Protein AF-A0A7X5BS04-F1 (afdb_monomer)

Mean predicted aligned error: 11.81 Å

Radius of gyration: 24.15 Å; Cα contacts (8 Å, |Δi|>4): 641; chains: 1; bounding box: 59×65×64 Å

Secondary structure (DSSP, 8-state):
-EEEEETTSS-TTSHHHHHHHGGGGGGHHHHHHHHHHHHHH-TT-SBHHHHHHHHH-HHHHHHHHTT--HHHHHHHHHHHHHHHHHHHH-TTTEEEEEETTSSSB--EE--STT-TT--EE--EEE-----S-EEEE-HHHHHHHHTT---TTT---HHHHHHH-TT-EEEE-HHHHHHHHHHHHSTTSS--HHHHHHHGGGG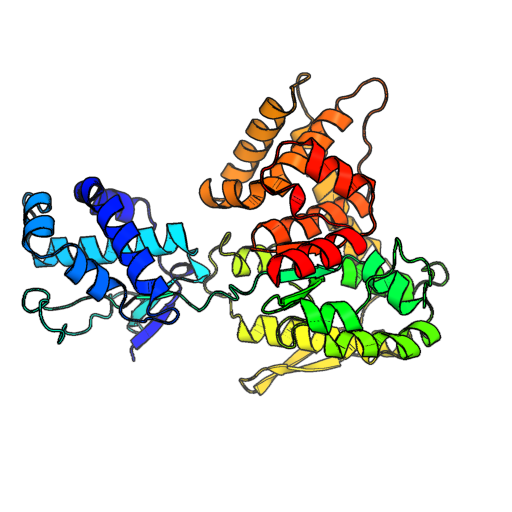GGTS-SS-SB---HHHHHHHTTSS--TT--HHHHHHHHHHHHHHHHT--STTGGGS-EEEE-TTS-EEEE-----S-TIIIIIHHHHHHHHHHHHHH-SS---HHHHHHHHHHHHTTTS-HHHHHHTHHHHHHHHHHHHHHT-TTS-----HHHHHHHHHGGGGGSSEEEE---HHHHHHHHHS--TTGGGEE-HHHHHHHHHHH--

Nearest PDB structures (foldseek):
  7wig-assembly1_R  TM=1.690E-01  e=6.293E-01  Homo sapiens
  7wic-assembly1_R  TM=1.656E-01  e=3.192E+00  Homo sapiens

Solvent-accessible surface area (backbone atoms only — not comparable to full-atom values): 22020 Å² total; per-residue (Å²): 110,74,45,77,40,40,38,33,67,40,71,56,75,32,72,68,44,50,61,72,33,51,75,50,58,88,45,49,68,61,43,53,53,30,50,54,56,45,47,74,76,38,64,71,40,54,52,51,46,58,50,30,53,53,68,62,30,70,67,58,51,57,73,54,37,74,91,53,52,73,69,56,42,51,53,38,49,43,44,44,49,52,33,52,45,27,75,75,59,13,26,40,32,25,28,34,38,24,34,78,81,76,79,49,81,35,59,47,74,51,84,54,90,88,32,84,89,39,69,60,44,53,41,31,30,46,56,67,66,85,70,48,33,34,39,33,34,33,41,61,34,56,49,31,51,29,71,62,56,83,53,69,76,52,33,61,62,56,70,57,44,52,72,49,42,74,72,42,39,26,22,33,34,44,60,24,52,56,52,49,51,46,17,48,63,35,95,84,37,82,44,48,43,69,38,39,62,72,34,50,72,66,46,71,77,46,40,27,83,56,38,37,36,34,67,49,73,71,59,32,30,32,75,50,20,59,36,57,43,71,82,70,48,67,69,60,52,30,45,48,29,34,46,54,47,55,60,54,70,68,34,69,44,68,68,56,52,47,40,71,44,76,49,68,43,97,89,65,54,76,49,74,47,65,54,54,77,80,91,44,64,55,78,77,44,41,67,57,24,53,52,40,43,51,50,42,50,58,65,33,67,67,78,96,58,57,60,69,57,29,31,53,49,49,47,56,59,49,44,75,83,40,58,60,74,43,50,60,45,36,42,46,42,41,29,45,51,17,47,51,17,46,39,39,64,30,89,93,59,54,56,76,80,50,63,64,59,39,45,58,52,54,57,38,59,48,52,48,41,73,33,34,40,35,35,66,56,64,64,60,36,47,45,36,53,71,53,73,34,93,54,13,76,37,44,26,37,39,59,53,47,54,52,51,36,51,64,77,75,107

Organism: NCBI:txid83462

Foldseek 3Di:
DKDWFFLLVPPLVDPVLCVLLVLVVVCLVLLLVQLVVCCVPPVFDFASLVSSCQSCADVNLVVSCVPHDLVSSSASSLSVNLNSCCLVQARLFKIKIGDPVSPDQDWDADPDPRCPVPRTHITITGHRQLQQAEEEEALQQLVCQLQVPPPPQRYFDLVLCLVLSVSYAYAYEPLSLLLNLLLDADPNSVGHLVSLLVGVVSCVSHHDLQANYDDFDPLLCSSLNQRRDSPDDSQVVSQVNNQSSVQRSPDSHLVSLQDWGWDAGPVGDIDIDDNDDPVDCCVVQVVLQVVLQVLLVVLLPDDQDDLVVSLVSLLVVVCVPTPSSSSVLLQLLSLLSSVLSNQCNDPVHHDDGDSVVSSLSRVSSSSSRSYAYEDSDPVSLVSSVPSPRPCSLSDDYSVSVSVVSVVVVD

pLDDT: mean 82.46, std 11.15, range [45.72, 96.69]

Sequence (410 aa):
MAKWVSQAETSSASRTAQQRTQYLASLVTDIDAAIARYFSTSPAGEDVTLEVLRSIGRERIAAVAGTRTPAETNSDVGLLVAIRLVDLYGASRVMTFRENDGKKVSTRDASRAGLDWVSRYTPHQVLPTDSAGRIVLDTNIVRYIIQGSTNPETILDLVELARIRGNYKVSIADAAWAELLEALVRPTGGMTFAEWARNVGQFDAVLDPELPVLPGGRELAMLSGLVASSEFNFSEMASFYRAVWSYISGATSANDLRKRYTYKTEDGREFAIGPLDFSSPRNVFGERATKWETYISKSASGTSLDLDQHVAAVRSGLAVDMPMQAVDRLGLFVHVVAHYAVEANNPARPYEADINDAVDLDILYAATLPAVVCTTDKRLRRIARSTGSADGWRVMSPSELLKWLRNQNS

Structure (mmCIF, N/CA/C/O backbone):
data_AF-A0A7X5BS04-F1
#
_entry.id   AF-A0A7X5BS04-F1
#
loop_
_atom_site.group_PDB
_atom_site.id
_atom_site.type_symbol
_atom_site.label_atom_id
_atom_site.label_alt_id
_atom_site.label_comp_id
_atom_site.label_asym_id
_atom_site.label_entity_id
_atom_site.label_seq_id
_atom_site.pdbx_PDB_ins_code
_atom_site.Cartn_x
_atom_site.Cartn_y
_atom_site.Cartn_z
_atom_site.occupancy
_atom_site.B_iso_or_equiv
_atom_site.auth_seq_id
_atom_site.auth_comp_id
_atom_site.auth_asym_id
_atom_site.auth_atom_id
_atom_site.pdbx_PDB_model_num
ATOM 1 N N . MET A 1 1 ? 26.781 -22.698 2.183 1.00 68.25 1 MET A N 1
ATOM 2 C CA . MET A 1 1 ? 25.391 -23.024 1.801 1.00 68.25 1 MET A CA 1
ATOM 3 C C . MET A 1 1 ? 24.908 -21.917 0.873 1.00 68.25 1 MET A C 1
ATOM 5 O O . MET A 1 1 ? 25.388 -20.801 1.019 1.00 68.25 1 MET A O 1
ATOM 9 N N . ALA A 1 2 ? 24.089 -22.217 -0.131 1.00 78.19 2 ALA A N 1
ATOM 10 C CA . ALA A 1 2 ? 23.520 -21.184 -0.997 1.00 78.19 2 ALA A CA 1
ATOM 11 C C . ALA A 1 2 ? 22.185 -20.699 -0.412 1.00 78.19 2 ALA A C 1
ATOM 13 O O . ALA A 1 2 ? 21.488 -21.477 0.238 1.00 78.19 2 ALA A O 1
ATOM 14 N N . LYS A 1 3 ? 21.854 -19.424 -0.616 1.00 82.06 3 LYS A N 1
ATOM 15 C CA . LYS A 1 3 ? 20.623 -18.791 -0.135 1.00 82.06 3 LYS A CA 1
ATOM 16 C C . LYS A 1 3 ? 20.040 -17.858 -1.190 1.00 82.06 3 LYS A C 1
ATOM 18 O O . LYS A 1 3 ? 20.754 -17.356 -2.058 1.00 82.06 3 LYS A O 1
ATOM 23 N N . TRP A 1 4 ? 18.744 -17.606 -1.093 1.00 82.44 4 TRP A N 1
ATOM 24 C CA . TRP A 1 4 ? 18.096 -16.534 -1.837 1.00 82.44 4 TRP A CA 1
ATOM 25 C C . TRP A 1 4 ? 18.437 -15.189 -1.193 1.00 82.44 4 TRP A C 1
ATOM 27 O O . TRP A 1 4 ? 18.342 -15.044 0.023 1.00 82.44 4 TRP A O 1
ATOM 37 N N . VAL A 1 5 ? 18.860 -14.225 -2.006 1.00 78.81 5 VAL A N 1
ATOM 38 C CA . VAL A 1 5 ? 19.237 -12.874 -1.571 1.00 78.81 5 VAL A CA 1
ATOM 39 C C . VAL A 1 5 ? 18.463 -11.865 -2.399 1.00 78.81 5 VAL A C 1
ATOM 41 O O . VAL A 1 5 ? 18.395 -12.009 -3.621 1.00 78.81 5 VAL A O 1
ATOM 44 N N . SER A 1 6 ? 17.887 -10.856 -1.752 1.00 76.94 6 SER A N 1
ATOM 45 C CA . SER A 1 6 ? 17.143 -9.812 -2.453 1.00 76.94 6 SER A CA 1
ATOM 46 C C . SER A 1 6 ? 18.055 -9.013 -3.388 1.00 76.94 6 SER A C 1
ATOM 48 O O . SER A 1 6 ? 19.210 -8.718 -3.079 1.00 76.94 6 SER A O 1
ATOM 50 N N . GLN A 1 7 ? 17.537 -8.618 -4.547 1.00 77.00 7 GLN A N 1
ATOM 51 C CA . GLN A 1 7 ? 18.211 -7.685 -5.444 1.00 77.00 7 GLN A CA 1
ATOM 52 C C . GLN A 1 7 ? 18.348 -6.291 -4.826 1.00 77.00 7 GLN A C 1
ATOM 54 O O . GLN A 1 7 ? 19.188 -5.508 -5.255 1.00 77.00 7 GLN A O 1
ATOM 59 N N . ALA A 1 8 ? 17.612 -6.003 -3.754 1.00 64.12 8 ALA A N 1
ATOM 60 C CA . ALA A 1 8 ? 17.864 -4.845 -2.918 1.00 64.12 8 ALA A CA 1
ATOM 61 C C . ALA A 1 8 ? 19.245 -4.864 -2.236 1.00 64.12 8 ALA A C 1
ATOM 63 O O . ALA A 1 8 ? 19.846 -3.812 -2.035 1.00 64.12 8 ALA A O 1
ATOM 64 N N . GLU A 1 9 ? 19.760 -6.047 -1.896 1.00 64.62 9 GLU A N 1
ATOM 65 C CA . GLU A 1 9 ? 21.051 -6.212 -1.204 1.00 64.62 9 GLU A CA 1
ATOM 66 C C . GLU A 1 9 ? 22.212 -6.331 -2.191 1.00 64.62 9 GLU A C 1
ATOM 68 O O . GLU A 1 9 ? 23.381 -6.371 -1.803 1.00 64.62 9 GLU A O 1
ATOM 73 N N . THR A 1 10 ? 21.902 -6.455 -3.485 1.00 66.38 10 THR A N 1
ATOM 74 C CA . THR A 1 10 ? 22.887 -6.807 -4.499 1.00 66.38 10 THR A CA 1
ATOM 75 C C . THR A 1 10 ? 22.704 -5.948 -5.736 1.00 66.38 10 THR A C 1
ATOM 77 O O . THR A 1 10 ? 21.684 -6.019 -6.405 1.00 66.38 10 THR A O 1
ATOM 80 N N . SER A 1 11 ? 23.706 -5.144 -6.081 1.00 58.69 11 SER A N 1
ATOM 81 C CA . SER A 1 11 ? 23.590 -4.096 -7.102 1.00 58.69 11 SER A CA 1
ATOM 82 C C . SER A 1 11 ? 23.648 -4.598 -8.557 1.00 58.69 11 SER A C 1
ATOM 84 O O . SER A 1 11 ? 24.396 -4.076 -9.390 1.00 58.69 11 SER A O 1
ATOM 86 N N . SER A 1 12 ? 22.821 -5.582 -8.919 1.00 61.53 12 SER A N 1
ATOM 87 C CA . SER A 1 12 ? 22.658 -5.997 -10.323 1.00 61.53 12 SER A CA 1
ATOM 88 C C . SER A 1 12 ? 22.088 -4.877 -11.196 1.00 61.53 12 SER A C 1
ATOM 90 O O . SER A 1 12 ? 22.277 -4.906 -12.402 1.00 61.53 12 SER A O 1
ATOM 92 N N . ALA A 1 13 ? 21.464 -3.859 -10.592 1.00 56.22 13 ALA A N 1
ATOM 93 C CA . ALA A 1 13 ? 21.019 -2.625 -11.242 1.00 56.22 13 ALA A CA 1
ATOM 94 C C . ALA A 1 13 ? 22.039 -1.464 -11.153 1.00 56.22 13 ALA A C 1
ATOM 96 O O . ALA A 1 13 ? 21.700 -0.311 -11.413 1.00 56.22 13 ALA A O 1
ATOM 97 N N . SER A 1 14 ? 23.294 -1.728 -10.767 1.00 68.00 14 SER A N 1
ATOM 98 C CA . SER A 1 14 ? 24.336 -0.691 -10.753 1.00 68.00 14 SER A CA 1
ATOM 99 C C . SER A 1 14 ? 24.595 -0.125 -12.152 1.00 68.00 14 SER A C 1
ATOM 101 O O . SER A 1 14 ? 24.453 -0.819 -13.161 1.00 68.00 14 SER A O 1
ATOM 103 N N . ARG A 1 15 ? 25.082 1.121 -12.220 1.00 69.38 15 ARG A N 1
ATOM 104 C CA . ARG A 1 15 ? 25.526 1.744 -13.480 1.00 69.38 15 ARG A CA 1
ATOM 105 C C . ARG A 1 15 ? 26.519 0.850 -14.242 1.00 69.38 15 ARG A C 1
ATOM 107 O O . ARG A 1 15 ? 26.436 0.748 -15.460 1.00 69.38 15 ARG A O 1
ATOM 114 N N . THR A 1 16 ? 27.401 0.146 -13.530 1.00 77.12 16 THR A N 1
ATOM 115 C CA . THR A 1 16 ? 28.347 -0.819 -14.113 1.00 77.12 16 THR A CA 1
ATOM 116 C C . THR A 1 16 ? 27.638 -2.006 -14.769 1.00 77.12 16 THR A C 1
ATOM 118 O O . THR A 1 16 ? 28.015 -2.423 -15.861 1.00 77.12 16 THR A O 1
ATOM 121 N N . ALA A 1 17 ? 26.595 -2.548 -14.137 1.00 77.88 17 ALA A N 1
ATOM 122 C CA . ALA A 1 17 ? 25.808 -3.642 -14.699 1.00 77.88 17 ALA A CA 1
ATOM 123 C C . ALA A 1 17 ? 24.983 -3.204 -15.923 1.00 77.88 17 ALA A C 1
ATOM 125 O O . ALA A 1 17 ? 24.931 -3.925 -16.922 1.00 77.88 17 ALA A O 1
ATOM 126 N N . GLN A 1 18 ? 24.415 -1.996 -15.889 1.00 79.31 18 GLN A N 1
ATOM 127 C CA . GLN A 1 18 ? 23.720 -1.398 -17.034 1.00 79.31 18 GLN A CA 1
ATOM 128 C C . GLN A 1 18 ? 24.670 -1.178 -18.220 1.00 79.31 18 GLN A C 1
ATOM 130 O O . GLN A 1 18 ? 24.362 -1.568 -19.342 1.00 79.31 18 GLN A O 1
ATOM 135 N N . GLN A 1 19 ? 25.868 -0.637 -17.977 1.00 86.00 19 GLN A N 1
ATOM 136 C CA . GLN A 1 19 ? 26.896 -0.482 -19.014 1.00 86.00 19 GLN A CA 1
ATOM 137 C C . GLN A 1 19 ? 27.330 -1.832 -19.592 1.00 86.00 19 GLN A C 1
ATOM 139 O O . GLN A 1 19 ? 27.452 -1.984 -20.807 1.00 86.00 19 GLN A O 1
ATOM 144 N N . ARG A 1 20 ? 27.518 -2.839 -18.731 1.00 88.44 20 ARG A N 1
ATOM 145 C CA . ARG A 1 20 ? 27.916 -4.186 -19.149 1.00 88.44 20 ARG A CA 1
ATOM 146 C C . ARG A 1 20 ? 26.881 -4.837 -20.068 1.00 88.44 20 ARG A C 1
ATOM 148 O O . ARG A 1 20 ? 27.274 -5.516 -21.010 1.00 88.44 20 ARG A O 1
ATOM 155 N N . THR A 1 21 ? 25.592 -4.602 -19.825 1.00 92.44 21 THR A N 1
ATOM 156 C CA . THR A 1 21 ? 24.474 -5.205 -20.574 1.00 92.44 21 THR A CA 1
ATOM 157 C C . THR A 1 21 ? 23.956 -4.342 -21.727 1.00 92.44 21 THR A C 1
ATOM 159 O O . THR A 1 21 ? 23.116 -4.802 -22.493 1.00 92.44 21 THR A O 1
ATOM 162 N N . GLN A 1 22 ? 24.482 -3.130 -21.926 1.00 92.88 22 GLN A N 1
ATOM 163 C CA . GLN A 1 22 ? 23.970 -2.171 -22.913 1.00 92.88 22 GLN A CA 1
ATOM 164 C C . GLN A 1 22 ? 23.923 -2.717 -24.351 1.00 92.88 22 GLN A C 1
ATOM 166 O O . GLN A 1 22 ? 23.007 -2.410 -25.109 1.00 92.88 22 GLN A O 1
ATOM 171 N N . TYR A 1 23 ? 24.880 -3.565 -24.730 1.00 95.06 23 TYR A N 1
ATOM 172 C CA . TYR A 1 23 ? 24.917 -4.186 -26.059 1.00 95.06 23 TYR A CA 1
ATOM 173 C C . TYR A 1 23 ? 23.760 -5.175 -26.311 1.00 95.06 23 TYR A C 1
ATOM 175 O O . TYR A 1 23 ? 23.448 -5.476 -27.460 1.00 95.06 23 TYR A O 1
ATOM 183 N N . LEU A 1 24 ? 23.099 -5.648 -25.250 1.00 95.50 24 LEU A N 1
ATOM 184 C CA . LEU A 1 24 ? 21.929 -6.525 -25.307 1.00 95.50 24 LEU A CA 1
ATOM 185 C C . LEU A 1 24 ? 20.608 -5.743 -25.393 1.00 95.50 24 LEU A C 1
ATOM 187 O O . LEU A 1 24 ? 19.547 -6.356 -25.333 1.00 95.50 24 LEU A O 1
ATOM 191 N N . ALA A 1 25 ? 20.633 -4.412 -25.545 1.00 93.00 25 ALA A N 1
ATOM 192 C CA . ALA A 1 25 ? 19.424 -3.579 -25.553 1.00 93.00 25 ALA A CA 1
ATOM 193 C C . ALA A 1 25 ? 18.359 -4.040 -26.567 1.00 93.00 25 ALA A C 1
ATOM 195 O O . ALA A 1 25 ? 17.165 -3.946 -26.297 1.00 93.00 25 ALA A O 1
ATOM 196 N N . SER A 1 26 ? 18.778 -4.599 -27.706 1.00 95.88 26 SER A N 1
ATOM 197 C CA . SER A 1 26 ? 17.863 -5.135 -28.726 1.00 95.88 26 SER A CA 1
ATOM 198 C C . SER A 1 26 ? 17.102 -6.400 -28.302 1.00 95.88 26 SER A C 1
ATOM 200 O O . SER A 1 26 ? 16.169 -6.794 -28.998 1.00 95.88 26 SER A O 1
ATOM 202 N N . LEU A 1 27 ? 17.479 -7.029 -27.181 1.00 95.75 27 LEU A N 1
ATOM 203 C CA . LEU A 1 27 ? 16.775 -8.169 -26.591 1.00 95.75 27 LEU A CA 1
ATOM 204 C C . LEU A 1 27 ? 15.744 -7.758 -25.535 1.00 95.75 27 LEU A C 1
ATOM 206 O O . LEU A 1 27 ? 14.995 -8.614 -25.081 1.00 95.75 27 LEU A O 1
ATOM 210 N N . VAL A 1 28 ? 15.692 -6.489 -25.111 1.00 92.81 28 VAL A N 1
ATOM 211 C CA . VAL A 1 28 ? 14.855 -6.064 -23.971 1.00 92.81 28 VAL A CA 1
ATOM 212 C C . VAL A 1 28 ? 13.383 -6.412 -24.185 1.00 92.81 28 VAL A C 1
ATOM 214 O O . VAL A 1 28 ? 12.769 -7.007 -23.306 1.00 92.81 28 VAL A O 1
ATOM 217 N N . THR A 1 29 ? 12.832 -6.122 -25.364 1.00 90.75 29 THR A N 1
ATOM 218 C CA . THR A 1 29 ? 11.434 -6.447 -25.683 1.00 90.75 29 THR A CA 1
ATOM 219 C C . THR A 1 29 ? 11.171 -7.955 -25.660 1.00 90.75 29 THR A C 1
ATOM 221 O O . THR A 1 29 ? 10.144 -8.386 -25.137 1.00 90.75 29 THR A O 1
ATOM 224 N N . ASP A 1 30 ? 12.107 -8.760 -26.170 1.00 94.25 30 ASP A N 1
ATOM 225 C CA . ASP A 1 30 ? 11.997 -10.223 -26.178 1.00 94.25 30 ASP A CA 1
ATOM 226 C C . ASP A 1 30 ? 12.060 -10.788 -24.745 1.00 94.25 30 ASP A C 1
ATOM 228 O O . ASP A 1 30 ? 11.283 -11.674 -24.380 1.00 94.25 30 ASP A O 1
ATOM 232 N N . ILE A 1 31 ? 12.951 -10.235 -23.911 1.00 95.00 31 ILE A N 1
ATOM 233 C CA . ILE A 1 31 ? 13.101 -10.579 -22.491 1.00 95.00 31 ILE A CA 1
ATOM 234 C C . ILE A 1 31 ? 11.822 -10.245 -21.723 1.00 95.00 31 ILE A C 1
ATOM 236 O O . ILE A 1 31 ? 11.288 -11.115 -21.036 1.00 95.00 31 ILE A O 1
ATOM 240 N N . ASP A 1 32 ? 11.310 -9.022 -21.852 1.00 89.81 32 ASP A N 1
ATOM 241 C CA . ASP A 1 32 ? 10.110 -8.578 -21.140 1.00 89.81 32 ASP A CA 1
ATOM 242 C C . ASP A 1 32 ? 8.892 -9.433 -21.530 1.00 89.81 32 ASP A C 1
ATOM 244 O O . ASP A 1 32 ? 8.122 -9.862 -20.667 1.00 89.81 32 ASP A O 1
ATOM 248 N N . ALA A 1 33 ? 8.752 -9.770 -22.819 1.00 88.69 33 ALA A N 1
ATOM 249 C CA . ALA A 1 33 ? 7.692 -10.651 -23.302 1.00 88.69 33 ALA A CA 1
ATOM 250 C C . ALA A 1 33 ? 7.816 -12.086 -22.755 1.00 88.69 33 ALA A C 1
ATOM 252 O O . ALA A 1 33 ? 6.805 -12.720 -22.436 1.00 88.69 33 ALA A O 1
ATOM 253 N N . ALA A 1 34 ? 9.038 -12.614 -22.636 1.00 93.19 34 ALA A N 1
ATOM 254 C CA . ALA A 1 34 ? 9.285 -13.929 -22.049 1.00 93.19 34 ALA A CA 1
ATOM 255 C C . ALA A 1 34 ? 8.991 -13.947 -20.539 1.00 93.19 34 ALA A C 1
ATOM 257 O O . ALA A 1 34 ? 8.327 -14.867 -20.061 1.00 93.19 34 ALA A O 1
ATOM 258 N N . ILE A 1 35 ? 9.403 -12.907 -19.806 1.00 91.62 35 ILE A N 1
ATOM 259 C CA . ILE A 1 35 ? 9.092 -12.725 -18.381 1.00 91.62 35 ILE A CA 1
ATOM 260 C C . ILE A 1 35 ? 7.574 -12.684 -18.168 1.00 91.62 35 ILE A C 1
ATOM 262 O O . ILE A 1 35 ? 7.047 -13.440 -17.349 1.00 91.62 35 ILE A O 1
ATOM 266 N N . ALA A 1 36 ? 6.856 -11.859 -18.936 1.00 84.56 36 ALA A N 1
ATOM 267 C CA . ALA A 1 36 ? 5.405 -11.728 -18.822 1.00 84.56 36 ALA A CA 1
ATOM 268 C C . ALA A 1 36 ? 4.680 -13.066 -19.061 1.00 84.56 36 ALA A C 1
ATOM 270 O O . ALA A 1 36 ? 3.778 -13.436 -18.309 1.00 84.56 36 ALA A O 1
ATOM 271 N N . ARG A 1 37 ? 5.108 -13.826 -20.077 1.00 86.81 37 ARG A N 1
ATOM 272 C CA . ARG A 1 37 ? 4.554 -15.152 -20.399 1.00 86.81 37 ARG 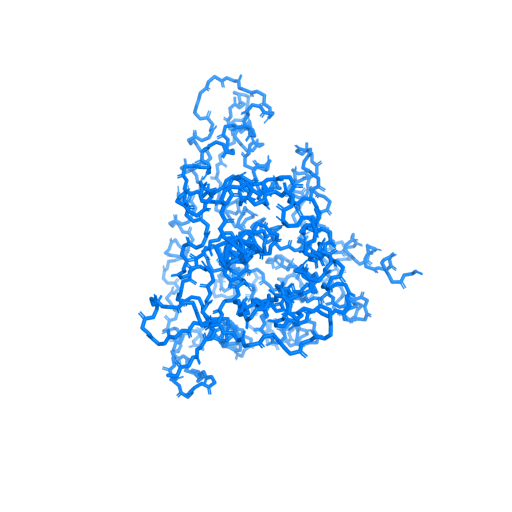A CA 1
ATOM 273 C C . ARG A 1 37 ? 4.871 -16.204 -19.336 1.00 86.81 37 ARG A C 1
ATOM 275 O O . ARG A 1 37 ? 4.048 -17.073 -19.058 1.00 86.81 37 ARG A O 1
ATOM 282 N N . TYR A 1 38 ? 6.062 -16.146 -18.748 1.00 87.88 38 TYR A N 1
ATOM 283 C CA . TYR A 1 38 ? 6.436 -17.051 -17.669 1.00 87.88 38 TYR A CA 1
ATOM 284 C C . TYR A 1 38 ? 5.539 -16.837 -16.451 1.00 87.88 38 TYR A C 1
ATOM 286 O O . TYR A 1 38 ? 4.908 -17.776 -15.970 1.00 87.88 38 TYR A O 1
ATOM 294 N N . PHE A 1 39 ? 5.397 -15.593 -15.992 1.00 82.25 39 PHE A N 1
ATOM 295 C CA . PHE A 1 39 ? 4.608 -15.307 -14.795 1.00 82.25 39 PHE A CA 1
ATOM 296 C C . PHE A 1 39 ? 3.094 -15.426 -15.002 1.00 82.25 39 PHE A C 1
ATOM 298 O O . PHE A 1 39 ? 2.383 -15.644 -14.025 1.00 82.25 39 PHE A O 1
ATOM 305 N N . SER A 1 40 ? 2.591 -15.384 -16.242 1.00 76.38 40 SER A N 1
ATOM 306 C CA . SER A 1 40 ? 1.183 -15.708 -16.517 1.00 76.38 40 SER A CA 1
ATOM 307 C C . SER A 1 40 ? 0.853 -17.196 -16.350 1.00 76.38 40 SER A C 1
ATOM 309 O O . SER A 1 40 ? -0.313 -17.547 -16.188 1.00 76.38 40 SER A O 1
ATOM 311 N N . THR A 1 41 ? 1.862 -18.074 -16.363 1.00 76.06 41 THR A N 1
ATOM 312 C CA . THR A 1 41 ? 1.696 -19.536 -16.261 1.00 76.06 41 THR A CA 1
ATOM 313 C C . THR A 1 41 ? 2.364 -20.145 -15.027 1.00 76.06 41 THR A C 1
ATOM 315 O O . THR A 1 41 ? 2.076 -21.283 -14.664 1.00 76.06 41 THR A O 1
ATOM 318 N N . SER A 1 42 ? 3.266 -19.418 -14.366 1.00 70.38 42 SER A N 1
ATOM 319 C CA . SER A 1 42 ? 4.034 -19.871 -13.200 1.00 70.38 42 SER A CA 1
ATOM 320 C C . SER A 1 42 ? 4.317 -18.698 -12.244 1.00 70.38 42 SER A C 1
ATOM 322 O O . SER A 1 42 ? 5.434 -18.183 -12.203 1.00 70.38 42 SER A O 1
ATOM 324 N N . PRO A 1 43 ? 3.319 -18.259 -11.453 1.00 57.88 43 PRO A N 1
ATOM 325 C CA . PRO A 1 43 ? 3.386 -17.019 -10.669 1.00 57.88 43 PRO A CA 1
ATOM 326 C C . PRO A 1 43 ? 4.405 -17.025 -9.513 1.00 57.88 43 PRO A C 1
ATOM 328 O O . PRO A 1 43 ? 4.768 -15.959 -9.028 1.00 57.88 43 PRO A O 1
ATOM 331 N N . ALA A 1 44 ? 4.891 -18.196 -9.087 1.00 58.28 44 ALA A N 1
ATOM 332 C CA . ALA A 1 44 ? 5.890 -18.357 -8.019 1.00 58.28 44 ALA A CA 1
ATOM 333 C C . ALA A 1 44 ? 7.275 -18.805 -8.540 1.00 58.28 44 ALA A C 1
ATOM 335 O O . ALA A 1 44 ? 8.078 -19.357 -7.795 1.00 58.28 44 ALA A O 1
ATOM 336 N N . GLY A 1 45 ? 7.524 -18.678 -9.845 1.00 62.19 45 GLY A N 1
ATOM 337 C CA . GLY A 1 45 ? 8.579 -19.429 -10.517 1.00 62.19 45 GLY A CA 1
ATOM 338 C C . GLY A 1 45 ? 10.025 -19.016 -10.192 1.00 62.19 45 GLY A C 1
ATOM 339 O O . GLY A 1 45 ? 10.398 -17.854 -10.349 1.00 62.19 45 GLY A O 1
ATOM 340 N N . GLU A 1 46 ? 10.855 -20.002 -9.822 1.00 70.31 46 GLU A N 1
ATOM 341 C CA . GLU A 1 46 ? 12.295 -19.866 -9.506 1.00 70.31 46 GLU A CA 1
ATOM 342 C C . GLU A 1 46 ? 13.231 -19.873 -10.735 1.00 70.31 46 GLU A C 1
ATOM 344 O O . GLU A 1 46 ? 14.439 -19.646 -10.621 1.00 70.31 46 GLU A O 1
ATOM 349 N N . ASP A 1 47 ? 12.682 -20.146 -11.923 1.00 80.62 47 ASP A N 1
ATOM 350 C CA . ASP A 1 47 ? 13.443 -20.468 -13.137 1.00 80.62 47 ASP A CA 1
ATOM 351 C C . ASP A 1 47 ? 13.162 -19.507 -14.303 1.00 80.62 47 ASP A C 1
ATOM 353 O O . ASP A 1 47 ? 13.363 -19.857 -15.471 1.00 80.62 47 ASP A O 1
ATOM 357 N N . VAL A 1 48 ? 12.722 -18.278 -14.015 1.00 86.94 48 VAL A N 1
ATOM 358 C CA . VAL A 1 48 ? 12.403 -17.280 -15.055 1.00 86.94 48 VAL A CA 1
ATOM 359 C C . VAL A 1 48 ? 13.576 -17.036 -16.009 1.00 86.94 48 VAL A C 1
ATOM 361 O O . VAL A 1 48 ? 13.382 -16.885 -17.211 1.00 86.94 48 VAL A O 1
ATOM 364 N N . THR A 1 49 ? 14.817 -17.079 -15.520 1.00 89.00 49 THR A N 1
ATOM 365 C CA . THR A 1 49 ? 16.011 -16.905 -16.360 1.00 89.00 49 THR A CA 1
ATOM 366 C C . THR A 1 49 ? 16.175 -18.018 -17.390 1.00 89.00 49 THR A C 1
ATOM 368 O O . THR A 1 49 ? 16.533 -17.728 -18.530 1.00 89.00 49 THR A O 1
ATOM 371 N N . LEU A 1 50 ? 15.883 -19.274 -17.034 1.00 88.88 50 LEU A N 1
ATOM 372 C CA . LEU A 1 50 ? 15.900 -20.371 -18.007 1.00 88.88 50 LEU A CA 1
ATOM 373 C C . LEU A 1 50 ? 14.797 -20.195 -19.046 1.00 88.88 50 LEU A C 1
ATOM 375 O O . LEU A 1 50 ? 15.031 -20.449 -20.225 1.00 88.88 50 LEU A O 1
ATOM 379 N N . GLU A 1 51 ? 13.613 -19.747 -18.627 1.00 89.81 51 GLU A N 1
ATOM 380 C CA . GLU A 1 51 ? 12.512 -19.513 -19.558 1.00 89.81 51 GLU A CA 1
ATOM 381 C C . GLU A 1 51 ? 12.835 -18.404 -20.561 1.00 89.81 51 GLU A C 1
ATOM 383 O O . GLU A 1 51 ? 12.567 -18.552 -21.754 1.00 89.81 51 GLU A O 1
ATOM 388 N N . VAL A 1 52 ? 13.466 -17.325 -20.096 1.00 91.50 52 VAL A N 1
ATOM 389 C CA . VAL A 1 52 ? 13.936 -16.240 -20.962 1.00 91.50 52 VAL A CA 1
ATOM 390 C C . VAL A 1 52 ? 14.979 -16.754 -21.954 1.00 91.50 52 VAL A C 1
ATOM 392 O O . VAL A 1 52 ? 14.831 -16.540 -23.156 1.00 91.50 52 VAL A O 1
ATOM 395 N N . LEU A 1 53 ? 15.999 -17.482 -21.483 1.00 90.81 53 LEU A N 1
ATOM 396 C CA . LEU A 1 53 ? 17.030 -18.059 -22.355 1.00 90.81 53 LEU A CA 1
ATOM 397 C C . LEU A 1 53 ? 16.422 -18.991 -23.413 1.00 90.81 53 LEU A C 1
ATOM 399 O O . LEU A 1 53 ? 16.817 -18.941 -24.578 1.00 90.81 53 LEU A O 1
ATOM 403 N N . ARG A 1 54 ? 15.426 -19.798 -23.029 1.00 90.81 54 ARG A N 1
ATOM 404 C CA . ARG A 1 54 ? 14.716 -20.707 -23.938 1.00 90.81 54 ARG A CA 1
ATOM 405 C C . ARG A 1 54 ? 13.895 -19.949 -24.973 1.00 90.81 54 ARG A C 1
ATOM 407 O O . ARG A 1 54 ? 13.926 -20.309 -26.144 1.00 90.81 54 ARG A O 1
ATOM 414 N N . SER A 1 55 ? 13.170 -18.923 -24.535 1.00 91.62 55 SER A N 1
ATOM 415 C CA . SER A 1 55 ? 12.259 -18.144 -25.378 1.00 91.62 55 SER A CA 1
ATOM 416 C C . SER A 1 55 ? 12.998 -17.314 -26.424 1.00 91.62 55 SER A C 1
ATOM 418 O O . SER A 1 55 ? 12.539 -17.217 -27.556 1.00 91.62 55 SER A O 1
ATOM 420 N N . ILE A 1 56 ? 14.140 -16.729 -26.055 1.00 93.19 56 ILE A N 1
ATOM 421 C CA . ILE A 1 56 ? 14.970 -15.951 -26.984 1.00 93.19 56 ILE A CA 1
ATOM 422 C C . ILE A 1 56 ? 15.737 -16.891 -27.917 1.00 93.19 56 ILE A C 1
ATOM 424 O O . ILE A 1 56 ? 15.825 -16.648 -29.119 1.00 93.19 56 ILE A O 1
ATOM 428 N N . GLY A 1 57 ? 16.276 -17.979 -27.363 1.00 91.81 57 GLY A N 1
ATOM 429 C CA . GLY A 1 57 ? 16.999 -18.994 -28.112 1.00 91.81 57 GLY A CA 1
ATOM 430 C C . GLY A 1 57 ? 18.448 -18.620 -28.442 1.00 91.81 57 GLY A C 1
ATOM 431 O O . GLY A 1 57 ? 18.864 -17.457 -28.452 1.00 91.81 57 GLY A O 1
ATOM 432 N N . ARG A 1 58 ? 19.235 -19.660 -28.736 1.00 91.56 58 ARG A N 1
ATOM 433 C CA . ARG A 1 58 ? 20.685 -19.577 -28.960 1.00 91.56 58 ARG A CA 1
ATOM 434 C C . ARG A 1 58 ? 21.064 -18.646 -30.109 1.00 91.56 58 ARG A C 1
ATOM 436 O O . ARG A 1 58 ? 22.000 -17.865 -29.976 1.00 91.56 58 ARG A O 1
ATOM 443 N N . GLU A 1 59 ? 20.363 -18.742 -31.237 1.00 92.44 59 GLU A N 1
ATOM 444 C CA . GLU A 1 59 ? 20.702 -18.002 -32.459 1.00 92.44 59 GLU A CA 1
ATOM 445 C C . GLU A 1 59 ? 20.543 -16.493 -32.270 1.00 92.44 59 GLU A C 1
ATOM 447 O O . GLU A 1 59 ? 21.431 -15.720 -32.629 1.00 92.44 59 GLU A O 1
ATOM 452 N N . ARG A 1 60 ? 19.446 -16.071 -31.633 1.00 93.94 60 ARG A N 1
ATOM 453 C CA . ARG A 1 60 ? 19.170 -14.660 -31.361 1.00 93.94 60 ARG A CA 1
ATOM 454 C C . ARG A 1 60 ? 20.182 -14.062 -30.386 1.00 93.94 60 ARG A C 1
ATOM 456 O O . ARG A 1 60 ? 20.641 -12.945 -30.606 1.00 93.94 60 ARG A O 1
ATOM 463 N N . ILE A 1 61 ? 20.571 -14.814 -29.355 1.00 91.88 61 ILE A N 1
ATOM 464 C CA . ILE A 1 61 ? 21.610 -14.397 -28.402 1.00 91.88 61 ILE A CA 1
ATOM 465 C C . ILE A 1 61 ? 22.980 -14.314 -29.088 1.00 91.88 61 ILE A C 1
ATOM 467 O O . ILE A 1 61 ? 23.696 -13.330 -28.911 1.00 91.88 61 ILE A O 1
ATOM 471 N N . ALA A 1 62 ? 23.329 -15.295 -29.924 1.00 91.38 62 ALA A N 1
ATOM 472 C CA . ALA A 1 62 ? 24.578 -15.281 -30.682 1.00 91.38 62 ALA A CA 1
ATOM 473 C C . ALA A 1 62 ? 24.655 -14.088 -31.650 1.00 91.38 62 ALA A C 1
ATOM 475 O O . ALA A 1 62 ? 25.710 -13.469 -31.772 1.00 91.38 62 ALA A O 1
ATOM 476 N N . ALA A 1 63 ? 23.535 -13.712 -32.278 1.00 93.88 63 ALA A N 1
ATOM 477 C CA . ALA A 1 63 ? 23.467 -12.576 -33.196 1.00 93.88 63 ALA A CA 1
ATOM 478 C C . ALA A 1 63 ? 23.778 -11.223 -32.528 1.00 93.88 63 ALA A C 1
ATOM 480 O O . ALA A 1 63 ? 24.229 -10.301 -33.205 1.00 93.88 63 ALA A O 1
ATOM 481 N N . VAL A 1 64 ? 23.560 -11.095 -31.213 1.00 93.94 64 VAL A N 1
ATOM 482 C CA . VAL A 1 64 ? 23.828 -9.856 -30.460 1.00 93.94 64 VAL A CA 1
ATOM 483 C C . VAL A 1 64 ? 25.109 -9.913 -29.623 1.00 93.94 64 VAL A C 1
ATOM 485 O O . VAL A 1 64 ? 25.537 -8.888 -29.102 1.00 93.94 64 VAL A O 1
ATOM 488 N N . ALA A 1 65 ? 25.744 -11.082 -29.495 1.00 90.50 65 ALA A N 1
ATOM 489 C CA . ALA A 1 65 ? 26.921 -11.292 -28.647 1.00 90.50 65 ALA A CA 1
ATOM 490 C C . ALA A 1 65 ? 28.131 -10.425 -29.051 1.00 90.50 65 ALA A C 1
ATOM 492 O O . ALA A 1 65 ? 28.950 -10.046 -28.205 1.00 90.50 65 ALA A O 1
ATOM 493 N N . GLY A 1 66 ? 28.238 -10.090 -30.342 1.00 90.00 66 GLY A N 1
ATOM 494 C CA . GLY A 1 66 ? 29.384 -9.379 -30.899 1.00 90.00 66 GLY A CA 1
ATOM 495 C C . GLY A 1 66 ? 30.658 -10.210 -30.755 1.00 90.00 66 GLY A C 1
ATOM 496 O O . GLY A 1 66 ? 30.745 -11.314 -31.282 1.00 90.00 66 GLY A O 1
ATOM 497 N N . THR A 1 67 ? 31.647 -9.683 -30.035 1.00 91.31 67 THR A N 1
ATOM 498 C CA . THR A 1 67 ? 32.938 -10.349 -29.786 1.00 91.31 67 THR A CA 1
ATOM 499 C C . THR A 1 67 ? 32.980 -11.168 -28.493 1.00 91.31 67 THR A C 1
ATOM 501 O O . THR A 1 67 ? 34.020 -11.746 -28.180 1.00 91.31 67 THR A O 1
ATOM 504 N N . ARG A 1 68 ? 31.889 -11.207 -27.718 1.00 91.44 68 ARG A N 1
ATOM 505 C CA . ARG A 1 68 ? 31.844 -11.917 -26.433 1.00 91.44 68 ARG A CA 1
ATOM 506 C C . ARG A 1 68 ? 31.721 -13.423 -26.618 1.00 91.44 68 ARG A C 1
ATOM 508 O O . ARG A 1 68 ? 31.099 -13.908 -27.563 1.00 91.44 68 ARG A O 1
ATOM 515 N N . THR A 1 69 ? 32.282 -14.166 -25.673 1.00 89.12 69 THR A N 1
ATOM 516 C CA . THR A 1 69 ? 32.124 -15.619 -25.622 1.00 89.12 69 THR A CA 1
ATOM 517 C C . THR A 1 69 ? 30.695 -16.003 -25.214 1.00 89.12 69 THR A C 1
ATOM 519 O O . THR A 1 69 ? 30.043 -15.256 -24.482 1.00 89.12 69 THR A O 1
ATOM 522 N N . PRO A 1 70 ? 30.207 -17.203 -25.583 1.00 84.25 70 PRO A N 1
ATOM 523 C CA . PRO A 1 70 ? 28.887 -17.673 -25.154 1.00 84.25 70 PRO A CA 1
ATOM 524 C C . PRO A 1 70 ? 28.688 -17.655 -23.631 1.00 84.25 70 PRO A C 1
ATOM 526 O O . PRO A 1 70 ? 27.602 -17.346 -23.151 1.00 84.25 70 PRO A O 1
ATOM 529 N N . ALA A 1 71 ? 29.740 -17.945 -22.858 1.00 82.06 71 ALA A N 1
ATOM 530 C CA . ALA A 1 71 ? 29.682 -17.913 -21.398 1.00 82.06 71 ALA A CA 1
ATOM 531 C C . ALA A 1 71 ? 29.487 -16.486 -20.856 1.00 82.06 71 ALA A C 1
ATOM 533 O O . ALA A 1 71 ? 28.662 -16.272 -19.966 1.00 82.06 71 ALA A O 1
ATOM 534 N N . GLU A 1 72 ? 30.206 -15.507 -21.411 1.00 86.56 72 GLU A N 1
ATOM 535 C CA . GLU A 1 72 ? 30.047 -14.094 -21.054 1.00 86.56 72 GLU A CA 1
ATOM 536 C C . GLU A 1 72 ? 28.666 -13.581 -21.450 1.00 86.56 72 GLU A C 1
ATOM 538 O O . GLU A 1 72 ? 27.987 -12.969 -20.628 1.00 86.56 72 GLU A O 1
ATOM 543 N N . THR A 1 73 ? 28.208 -13.888 -22.667 1.00 88.12 73 THR A N 1
ATOM 544 C CA . THR A 1 73 ? 26.885 -13.471 -23.137 1.00 88.12 73 THR A CA 1
ATOM 545 C C . THR A 1 73 ? 25.772 -14.080 -22.290 1.00 88.12 73 THR A C 1
ATOM 547 O O . THR A 1 73 ? 24.870 -13.359 -21.882 1.00 88.12 73 THR A O 1
ATOM 550 N N . ASN A 1 74 ? 25.849 -15.364 -21.931 1.00 84.44 74 ASN A N 1
ATOM 551 C CA . ASN A 1 74 ? 24.860 -15.994 -21.050 1.00 84.44 74 ASN A CA 1
ATOM 552 C C . ASN A 1 74 ? 24.851 -15.361 -19.652 1.00 84.44 74 ASN A C 1
ATOM 554 O O . ASN A 1 74 ? 23.784 -15.133 -19.079 1.00 84.44 74 ASN A O 1
ATOM 558 N N . SER A 1 75 ? 26.031 -15.031 -19.114 1.00 84.81 75 SER A N 1
ATOM 559 C CA . SER A 1 75 ? 26.142 -14.302 -17.849 1.00 84.81 75 SER A CA 1
ATOM 560 C C . SER A 1 75 ? 25.524 -12.904 -17.941 1.00 84.81 75 SER A C 1
ATOM 562 O O . SER A 1 75 ? 24.844 -12.487 -17.003 1.00 84.81 75 SER A O 1
ATOM 564 N N . ASP A 1 76 ? 25.744 -12.191 -19.045 1.00 90.00 76 ASP A N 1
ATOM 565 C CA . ASP A 1 76 ? 25.207 -10.849 -19.274 1.00 90.00 76 ASP A CA 1
ATOM 566 C C . ASP A 1 76 ? 23.692 -10.875 -19.507 1.00 90.00 76 ASP A C 1
ATOM 568 O O . ASP A 1 76 ? 22.991 -9.998 -19.011 1.00 90.00 76 ASP A O 1
ATOM 572 N N . VAL A 1 77 ? 23.165 -11.896 -20.190 1.00 90.00 77 VAL A N 1
ATOM 573 C CA . VAL A 1 77 ? 21.718 -12.113 -20.330 1.00 90.00 77 VAL A CA 1
ATOM 574 C C . VAL A 1 77 ? 21.096 -12.394 -18.965 1.00 90.00 77 VAL A C 1
ATOM 576 O O . VAL A 1 77 ? 20.080 -11.793 -18.634 1.00 90.00 77 VAL A O 1
ATOM 579 N N . GLY A 1 78 ? 21.716 -13.232 -18.128 1.00 88.44 78 GLY A N 1
ATOM 580 C CA . GLY A 1 78 ? 21.253 -13.456 -16.754 1.00 88.44 78 GLY A CA 1
ATOM 581 C C . GLY A 1 78 ? 21.239 -12.174 -15.913 1.00 88.44 78 GLY A C 1
ATOM 582 O O . GLY A 1 78 ? 20.297 -11.943 -15.157 1.00 88.44 78 GLY A O 1
ATOM 583 N N . LEU A 1 79 ? 22.248 -11.313 -16.084 1.00 88.69 79 LEU A N 1
ATOM 584 C CA . LEU A 1 79 ? 22.307 -9.997 -15.446 1.00 88.69 79 LEU A CA 1
ATOM 585 C C . LEU A 1 79 ? 21.217 -9.053 -15.975 1.00 88.69 79 LEU A C 1
ATOM 587 O O . LEU A 1 79 ? 20.565 -8.376 -15.185 1.00 88.69 79 LEU A O 1
ATOM 591 N N . LEU A 1 80 ? 20.983 -9.038 -17.288 1.00 91.31 80 LEU A N 1
ATOM 592 C CA . LEU A 1 80 ? 19.921 -8.246 -17.898 1.00 91.31 80 LEU A CA 1
ATOM 593 C C . LEU A 1 80 ? 18.542 -8.715 -17.425 1.00 91.31 80 LEU A C 1
ATOM 595 O O . LEU A 1 80 ? 17.719 -7.880 -17.076 1.00 91.31 80 LEU A O 1
ATOM 599 N N . VAL A 1 81 ? 18.304 -10.026 -17.319 1.00 91.31 81 VAL A N 1
ATOM 600 C CA . VAL A 1 81 ? 17.071 -10.576 -16.733 1.00 91.31 81 VAL A CA 1
ATOM 601 C C . VAL A 1 81 ? 16.873 -10.066 -15.309 1.00 91.31 81 VAL A C 1
ATOM 603 O O . VAL A 1 81 ? 15.779 -9.615 -14.990 1.00 91.31 81 VAL A O 1
ATOM 606 N N . ALA A 1 82 ? 17.914 -10.067 -14.472 1.00 88.06 82 ALA A N 1
ATOM 607 C CA . ALA A 1 82 ? 17.830 -9.507 -13.124 1.00 88.06 82 ALA A CA 1
ATOM 608 C C . ALA A 1 82 ? 17.407 -8.029 -13.148 1.00 88.06 82 ALA A C 1
ATOM 610 O O . ALA A 1 82 ? 16.485 -7.652 -12.433 1.00 88.06 82 ALA A O 1
ATOM 611 N N . ILE A 1 83 ? 18.035 -7.211 -14.003 1.00 86.56 83 ILE A N 1
ATOM 612 C CA . ILE A 1 83 ? 17.694 -5.789 -14.181 1.00 86.56 83 ILE A CA 1
ATOM 613 C C . ILE A 1 83 ? 16.230 -5.637 -14.599 1.00 86.56 83 ILE A C 1
ATOM 615 O O . ILE A 1 83 ? 15.491 -4.894 -13.963 1.00 86.56 83 ILE A O 1
ATOM 619 N N . ARG A 1 84 ? 15.781 -6.384 -15.614 1.00 89.94 84 ARG A N 1
ATOM 620 C CA . ARG A 1 84 ? 14.400 -6.306 -16.110 1.00 89.94 84 ARG A CA 1
ATOM 621 C C . ARG A 1 84 ? 13.382 -6.744 -15.066 1.00 89.94 84 ARG A C 1
ATOM 623 O O . ARG A 1 84 ? 12.368 -6.081 -14.894 1.00 89.94 84 ARG A O 1
ATOM 630 N N . LEU A 1 85 ? 13.657 -7.811 -14.320 1.00 86.56 85 LEU A N 1
ATOM 631 C CA . LEU A 1 85 ? 12.801 -8.223 -13.208 1.00 86.56 85 LEU A CA 1
ATOM 632 C C . LEU A 1 85 ? 12.720 -7.133 -12.136 1.00 86.56 85 LEU A C 1
ATOM 634 O O . LEU A 1 85 ? 11.644 -6.896 -11.600 1.00 86.56 85 LEU A O 1
ATOM 638 N N . VAL A 1 86 ? 13.834 -6.468 -11.820 1.00 80.12 86 VAL A N 1
ATOM 639 C CA . VAL A 1 86 ? 13.859 -5.366 -10.849 1.00 80.12 86 VAL A CA 1
ATOM 640 C C . VAL A 1 86 ? 13.053 -4.174 -11.362 1.00 80.12 86 VAL A C 1
ATOM 642 O O . VAL A 1 86 ? 12.271 -3.616 -10.597 1.00 80.12 86 VAL A O 1
ATOM 645 N N . ASP A 1 87 ? 13.185 -3.831 -12.642 1.00 75.69 87 ASP A N 1
ATOM 646 C CA . ASP A 1 87 ? 12.416 -2.757 -13.278 1.00 75.69 87 ASP A CA 1
ATOM 647 C C . ASP A 1 87 ? 10.905 -3.055 -13.265 1.00 75.69 87 ASP A C 1
ATOM 649 O O . ASP A 1 87 ? 10.096 -2.159 -13.034 1.00 75.69 87 ASP A O 1
ATOM 653 N N . LEU A 1 88 ? 10.521 -4.317 -13.491 1.00 75.06 88 LEU A N 1
ATOM 654 C CA . LEU A 1 88 ? 9.123 -4.750 -13.576 1.00 75.06 88 LEU A CA 1
ATOM 655 C C . LEU A 1 88 ? 8.470 -4.978 -12.206 1.00 75.06 88 LEU A C 1
ATOM 657 O O . LEU A 1 88 ? 7.294 -4.667 -12.023 1.00 75.06 88 LEU A O 1
ATOM 661 N N . TYR A 1 89 ? 9.205 -5.548 -11.249 1.00 73.06 89 TYR A N 1
ATOM 662 C CA . TYR A 1 89 ? 8.644 -6.057 -9.992 1.00 73.06 89 TYR A CA 1
ATOM 663 C C . TYR A 1 89 ? 9.205 -5.388 -8.732 1.00 73.06 89 TYR A C 1
ATOM 665 O O . TYR A 1 89 ? 8.622 -5.561 -7.663 1.00 73.06 89 TYR A O 1
ATOM 673 N N . GLY A 1 90 ? 10.278 -4.602 -8.837 1.00 69.94 90 GLY A N 1
ATOM 674 C CA . GLY A 1 90 ? 10.943 -3.930 -7.718 1.00 69.94 90 GLY A CA 1
ATOM 675 C C . GLY A 1 90 ? 12.080 -4.750 -7.097 1.00 69.94 90 GLY A C 1
ATOM 676 O O . GLY A 1 90 ? 11.994 -5.968 -6.938 1.00 69.94 90 GLY A O 1
ATOM 677 N N . ALA A 1 91 ? 13.160 -4.069 -6.698 1.00 69.50 91 ALA A N 1
ATOM 678 C CA . ALA A 1 91 ? 14.396 -4.706 -6.228 1.00 69.50 91 ALA A CA 1
ATOM 679 C C . ALA A 1 91 ? 14.229 -5.553 -4.959 1.00 69.50 91 ALA A C 1
ATOM 681 O O . ALA A 1 91 ? 14.872 -6.591 -4.837 1.00 69.50 91 ALA A O 1
ATOM 682 N N . SER A 1 92 ? 13.349 -5.149 -4.038 1.00 66.06 92 SER A N 1
ATOM 683 C CA . SER A 1 92 ? 13.062 -5.911 -2.814 1.00 66.06 92 SER A CA 1
ATOM 684 C C . SER A 1 92 ? 12.403 -7.264 -3.100 1.00 66.06 92 SER A C 1
ATOM 686 O O . SER A 1 92 ? 12.521 -8.185 -2.295 1.00 66.06 92 SER A O 1
ATOM 688 N N . ARG A 1 93 ? 11.749 -7.403 -4.260 1.00 74.31 93 ARG A N 1
ATOM 689 C CA . ARG A 1 93 ? 10.921 -8.558 -4.619 1.00 74.31 93 ARG A CA 1
ATOM 690 C C . ARG A 1 93 ? 11.619 -9.564 -5.514 1.00 74.31 93 ARG A C 1
ATOM 692 O O . ARG A 1 93 ? 11.185 -10.708 -5.599 1.00 74.31 93 ARG A O 1
ATOM 699 N N . VAL A 1 94 ? 12.680 -9.159 -6.192 1.00 81.12 94 VAL A N 1
ATOM 700 C CA . VAL A 1 94 ? 13.469 -10.071 -7.013 1.00 81.12 94 VAL A CA 1
ATOM 701 C C . VAL A 1 94 ? 14.533 -10.684 -6.129 1.00 81.12 94 VAL A C 1
ATOM 703 O O . VAL A 1 94 ? 15.379 -9.976 -5.595 1.00 81.12 94 VAL A O 1
ATOM 706 N N . MET A 1 95 ? 14.516 -12.000 -5.985 1.00 83.94 95 MET A N 1
ATOM 707 C CA . MET A 1 95 ? 15.559 -12.725 -5.277 1.00 83.94 95 MET A CA 1
ATOM 708 C C . MET A 1 95 ? 16.469 -13.409 -6.283 1.00 83.94 95 MET A C 1
ATOM 710 O O . MET A 1 95 ? 16.018 -13.985 -7.273 1.00 83.94 95 MET A O 1
ATOM 714 N N . THR A 1 96 ? 17.757 -13.408 -5.978 1.00 85.56 96 THR A N 1
ATOM 715 C CA . THR A 1 96 ? 18.779 -14.134 -6.722 1.00 85.56 96 THR A CA 1
ATOM 716 C C . THR A 1 96 ? 19.440 -15.148 -5.823 1.00 85.56 96 THR A C 1
ATOM 718 O O . THR A 1 96 ? 19.766 -14.869 -4.669 1.00 85.56 96 THR A O 1
ATOM 721 N N . PHE A 1 97 ? 19.665 -16.335 -6.364 1.00 84.62 97 PHE A N 1
ATOM 722 C CA . PHE A 1 97 ? 20.350 -17.390 -5.640 1.00 84.62 97 PHE A CA 1
ATOM 723 C C . PHE A 1 97 ? 21.857 -17.083 -5.555 1.00 84.62 97 PHE A C 1
ATOM 725 O O . PHE A 1 97 ? 22.519 -16.855 -6.572 1.00 84.62 97 PHE A O 1
ATOM 732 N N . ARG A 1 98 ? 22.420 -17.036 -4.342 1.00 80.75 98 ARG A N 1
ATOM 733 C CA . ARG A 1 98 ? 23.828 -16.677 -4.082 1.00 80.75 98 ARG A CA 1
ATOM 734 C C . ARG A 1 98 ? 24.486 -17.583 -3.049 1.00 80.75 98 ARG A C 1
ATOM 736 O O . ARG A 1 98 ? 23.821 -18.194 -2.219 1.00 80.75 98 ARG A O 1
ATOM 743 N N . GLU A 1 99 ? 25.814 -17.647 -3.088 1.00 78.56 99 GLU A N 1
ATOM 744 C CA . GLU A 1 99 ? 26.617 -18.309 -2.054 1.00 78.56 99 GLU A CA 1
ATOM 745 C C . GLU A 1 99 ? 26.786 -17.416 -0.805 1.00 78.56 99 GLU A C 1
ATOM 747 O O . GLU A 1 99 ? 26.635 -16.195 -0.868 1.00 78.56 99 GLU A O 1
ATOM 752 N N . ASN A 1 100 ? 27.099 -18.026 0.348 1.00 69.88 100 ASN A N 1
ATOM 753 C CA . ASN A 1 100 ? 27.210 -17.352 1.656 1.00 69.88 100 ASN A CA 1
ATOM 754 C C . ASN A 1 100 ? 28.218 -16.187 1.713 1.00 69.88 100 ASN A C 1
ATOM 756 O O . ASN A 1 100 ? 28.115 -15.360 2.614 1.00 69.88 100 ASN A O 1
ATOM 760 N N . ASP A 1 101 ? 29.184 -16.116 0.798 1.00 65.94 101 ASP A N 1
ATOM 761 C CA . ASP A 1 101 ? 30.200 -15.056 0.762 1.00 65.94 101 ASP A CA 1
ATOM 762 C C . ASP A 1 101 ? 29.733 -13.776 0.038 1.00 65.94 101 ASP A C 1
ATOM 764 O O . ASP A 1 101 ? 30.480 -12.799 -0.048 1.00 65.94 101 ASP A O 1
ATOM 768 N N . GLY A 1 102 ? 28.513 -13.784 -0.517 1.00 57.44 102 GLY A N 1
ATOM 769 C CA . GLY A 1 102 ? 27.922 -12.682 -1.280 1.00 57.44 102 GLY A CA 1
ATOM 770 C C . GLY A 1 102 ? 28.605 -12.387 -2.624 1.00 57.44 102 GLY A C 1
ATOM 771 O O . GLY A 1 102 ? 28.070 -11.601 -3.415 1.00 57.44 102 GLY A O 1
ATOM 772 N N . LYS A 1 103 ? 29.753 -13.016 -2.913 1.00 55.81 103 LYS A N 1
ATOM 773 C CA . LYS A 1 103 ? 30.677 -12.648 -3.996 1.00 55.81 103 LYS A CA 1
ATOM 774 C C . LYS A 1 103 ? 30.738 -13.640 -5.153 1.00 55.81 103 LYS A C 1
ATOM 776 O O . LYS A 1 103 ? 31.452 -13.375 -6.119 1.00 55.81 103 LYS A O 1
ATOM 781 N N . LYS A 1 104 ? 29.932 -14.701 -5.155 1.00 54.28 104 LYS A N 1
ATOM 782 C CA . LYS A 1 104 ? 29.729 -15.532 -6.348 1.00 54.28 104 LYS A CA 1
ATOM 783 C C . LYS A 1 104 ? 28.255 -15.742 -6.652 1.00 54.28 104 LYS A C 1
ATOM 785 O O . LYS A 1 104 ? 27.428 -16.002 -5.779 1.00 54.28 104 LYS A O 1
ATOM 790 N N . VAL A 1 105 ? 27.945 -15.589 -7.933 1.00 64.44 105 VAL A N 1
ATOM 791 C CA . VAL A 1 105 ? 26.635 -15.864 -8.503 1.00 64.44 105 VAL A CA 1
ATOM 792 C C . VAL A 1 105 ? 26.442 -17.375 -8.419 1.00 64.44 105 VAL A C 1
ATOM 794 O O . VAL A 1 105 ? 27.136 -18.116 -9.116 1.00 64.44 105 VAL A O 1
ATOM 797 N N . SER A 1 106 ? 25.591 -17.843 -7.502 1.00 65.88 106 SER A N 1
ATOM 798 C CA . SER A 1 106 ? 25.325 -19.276 -7.400 1.00 65.88 106 SER A CA 1
ATOM 799 C C . SER A 1 106 ? 24.627 -19.673 -8.689 1.00 65.88 106 SER A C 1
ATOM 801 O O . SER A 1 106 ? 23.563 -19.149 -9.019 1.00 65.88 106 SER A O 1
ATOM 803 N N . THR A 1 107 ? 25.285 -20.530 -9.460 1.00 73.56 107 THR A N 1
ATOM 804 C CA . THR A 1 107 ? 24.770 -20.981 -10.745 1.00 73.56 107 THR A CA 1
ATOM 805 C C . THR A 1 107 ? 24.362 -22.439 -10.641 1.00 73.56 107 THR A C 1
ATOM 807 O O . THR A 1 107 ? 25.033 -23.225 -9.973 1.00 73.56 107 THR A O 1
ATOM 810 N N . ARG A 1 108 ? 23.237 -22.788 -11.265 1.00 77.38 108 ARG A N 1
ATOM 811 C CA . ARG A 1 108 ? 22.757 -24.169 -11.371 1.00 77.38 108 ARG A CA 1
ATOM 812 C C . ARG A 1 108 ? 23.032 -24.690 -12.777 1.00 77.38 108 ARG A C 1
ATOM 814 O O . ARG A 1 108 ? 23.064 -23.906 -13.729 1.00 77.38 108 ARG A O 1
ATOM 821 N N . ASP A 1 109 ? 23.227 -25.998 -12.893 1.00 79.31 109 ASP A N 1
ATOM 822 C CA . ASP A 1 109 ? 23.329 -26.656 -14.194 1.00 79.31 109 ASP A CA 1
ATOM 823 C C . ASP A 1 109 ? 21.957 -26.630 -14.883 1.00 79.31 109 ASP A C 1
ATOM 825 O O . ASP A 1 109 ? 20.930 -26.898 -14.249 1.00 79.31 109 ASP A O 1
ATOM 829 N N . ALA A 1 110 ? 21.916 -26.290 -16.174 1.00 76.06 110 ALA A N 1
ATOM 830 C CA . ALA A 1 110 ? 20.666 -26.333 -16.924 1.00 76.06 110 ALA A CA 1
ATOM 831 C C . ALA A 1 110 ? 20.412 -27.764 -17.418 1.00 76.06 110 ALA A C 1
ATOM 833 O O . ALA A 1 110 ? 21.128 -28.282 -18.270 1.00 76.06 110 ALA A O 1
ATOM 834 N N . SER A 1 111 ? 19.367 -28.404 -16.896 1.00 73.50 111 SER A N 1
ATOM 835 C CA . SER A 1 111 ? 18.954 -29.757 -17.299 1.00 73.50 111 SER A CA 1
ATOM 836 C C . SER A 1 111 ? 17.683 -29.777 -18.160 1.00 73.50 111 SER A C 1
ATOM 838 O O . SER A 1 111 ? 17.126 -30.841 -18.430 1.00 73.50 111 SER A O 1
ATOM 840 N N . ARG A 1 112 ? 17.194 -28.609 -18.602 1.00 77.50 112 ARG A N 1
ATOM 841 C CA . ARG A 1 112 ? 15.947 -28.491 -19.374 1.00 77.50 112 ARG A CA 1
ATOM 842 C C . ARG A 1 112 ? 16.176 -28.717 -20.871 1.00 77.50 112 ARG A C 1
ATOM 844 O O . ARG A 1 112 ? 17.130 -28.206 -21.453 1.00 77.50 112 ARG A O 1
ATOM 851 N N . ALA A 1 113 ? 15.245 -29.427 -21.507 1.00 72.94 113 ALA A N 1
ATOM 852 C CA . ALA A 1 113 ? 15.245 -29.634 -22.954 1.00 72.94 113 ALA A CA 1
ATOM 853 C C . ALA A 1 113 ? 15.260 -28.293 -23.721 1.00 72.94 113 ALA A C 1
ATOM 855 O O . ALA A 1 113 ? 14.508 -27.375 -23.384 1.00 72.94 113 ALA A O 1
ATOM 856 N N . GLY A 1 114 ? 16.112 -28.191 -24.749 1.00 78.06 114 GLY A N 1
ATOM 857 C CA . GLY A 1 114 ? 16.308 -26.977 -25.560 1.00 78.06 114 GLY A CA 1
ATOM 858 C C . GLY A 1 114 ? 17.299 -25.953 -24.983 1.00 78.06 114 GLY A C 1
ATOM 859 O O . GLY A 1 114 ? 17.475 -24.880 -25.562 1.00 78.06 114 GLY A O 1
ATOM 860 N N . LEU A 1 115 ? 17.941 -26.266 -23.852 1.00 84.94 115 LEU A N 1
ATOM 861 C CA . LEU A 1 115 ? 18.944 -25.427 -23.184 1.00 84.94 115 LEU A CA 1
ATOM 862 C C . LEU A 1 115 ? 20.294 -26.141 -23.011 1.00 84.94 115 LEU A C 1
ATOM 864 O O . LEU A 1 115 ? 21.083 -25.773 -22.151 1.00 84.94 115 LEU A O 1
ATOM 868 N N . ASP A 1 116 ? 20.594 -27.124 -23.858 1.00 85.81 116 ASP A N 1
ATOM 869 C CA . ASP A 1 116 ? 21.867 -27.864 -23.904 1.00 85.81 116 ASP A CA 1
ATOM 870 C C . ASP A 1 116 ? 23.098 -26.960 -24.114 1.00 85.81 116 ASP A C 1
ATOM 872 O O . ASP A 1 116 ? 24.216 -27.299 -23.733 1.00 85.81 116 ASP A O 1
ATOM 876 N N . TRP A 1 117 ? 22.886 -25.771 -24.676 1.00 83.56 117 TRP A N 1
ATOM 877 C CA . TRP A 1 117 ? 23.901 -24.741 -24.891 1.00 83.56 117 TRP A CA 1
ATOM 878 C C . TRP A 1 117 ? 24.082 -23.790 -23.690 1.00 83.56 117 TRP A C 1
ATOM 880 O O . TRP A 1 117 ? 24.981 -22.945 -23.703 1.00 83.56 117 TRP A O 1
ATOM 890 N N . VAL A 1 118 ? 23.253 -23.919 -22.650 1.00 83.56 118 VAL A N 1
ATOM 891 C CA . VAL A 1 118 ? 23.362 -23.179 -21.389 1.00 83.56 118 VAL A CA 1
ATOM 892 C C . VAL A 1 118 ? 23.962 -24.115 -20.349 1.00 83.56 118 VAL A C 1
ATOM 894 O O . VAL A 1 118 ? 23.263 -24.891 -19.718 1.00 83.56 118 VAL A O 1
ATOM 897 N N . SER A 1 119 ? 25.274 -24.048 -20.132 1.00 77.69 119 SER A N 1
ATOM 898 C CA . SER A 1 119 ? 25.908 -24.902 -19.119 1.00 77.69 119 SER A CA 1
ATOM 899 C C . SER A 1 119 ? 25.515 -24.503 -17.696 1.00 77.69 119 SER A C 1
ATOM 901 O O . SER A 1 119 ? 25.319 -25.362 -16.843 1.00 77.69 119 SER A O 1
ATOM 903 N N . ARG A 1 120 ? 25.394 -23.196 -17.438 1.00 79.88 120 ARG A N 1
ATOM 904 C CA . ARG A 1 120 ? 25.108 -22.622 -16.121 1.00 79.88 120 ARG A CA 1
ATOM 905 C C . ARG A 1 120 ? 24.250 -21.374 -16.237 1.00 79.88 120 ARG A C 1
ATOM 907 O O . ARG A 1 120 ? 24.433 -20.577 -17.155 1.00 79.88 120 ARG A O 1
ATOM 914 N N . TYR A 1 121 ? 23.361 -21.178 -15.269 1.00 82.62 121 TYR A N 1
ATOM 915 C CA . TYR A 1 121 ? 22.536 -19.975 -15.159 1.00 82.62 121 TYR A CA 1
ATOM 916 C C . TYR A 1 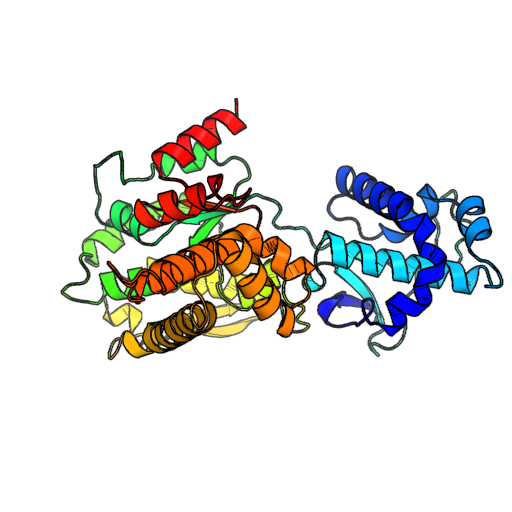121 ? 22.365 -19.556 -13.704 1.00 82.62 121 TYR A C 1
ATOM 918 O O . TYR A 1 121 ? 22.513 -20.368 -12.792 1.00 82.62 121 TYR A O 1
ATOM 926 N N . THR A 1 122 ? 22.017 -18.290 -13.507 1.00 83.25 122 THR A N 1
ATOM 927 C CA . THR A 1 122 ? 21.661 -17.731 -12.204 1.00 83.25 122 THR A CA 1
ATOM 928 C C . THR A 1 122 ? 20.153 -17.816 -12.005 1.00 83.25 122 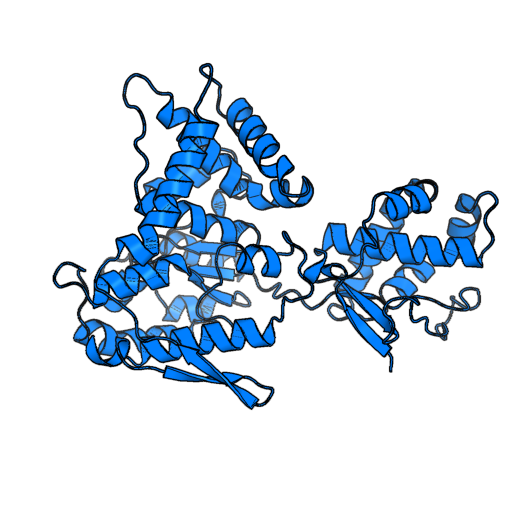THR A C 1
ATOM 930 O O . THR A 1 122 ? 19.426 -17.163 -12.759 1.00 83.25 122 THR A O 1
ATOM 933 N N . PRO A 1 123 ? 19.662 -18.571 -11.011 1.00 85.81 123 PRO A N 1
ATOM 934 C CA . PRO A 1 123 ? 18.243 -18.593 -10.693 1.00 85.81 123 PRO A CA 1
ATOM 935 C C . PRO A 1 123 ? 17.772 -17.245 -10.146 1.00 85.81 123 PRO A C 1
ATOM 937 O O . PRO A 1 123 ? 18.443 -16.621 -9.313 1.00 85.81 123 PRO A O 1
ATOM 940 N N . HIS A 1 124 ? 16.592 -16.838 -10.603 1.00 86.50 124 HIS A N 1
ATOM 941 C CA . HIS A 1 124 ? 15.870 -15.674 -10.115 1.00 86.50 124 HIS A CA 1
ATOM 942 C C . HIS A 1 124 ? 14.452 -16.105 -9.779 1.00 86.50 124 HIS A C 1
ATOM 944 O O . HIS A 1 124 ? 13.811 -16.781 -10.579 1.00 86.50 124 HIS A O 1
ATOM 950 N N . GLN A 1 125 ? 13.957 -15.671 -8.630 1.00 82.88 125 GLN A N 1
ATOM 951 C CA . GLN A 1 125 ? 12.545 -15.783 -8.290 1.00 82.88 125 GLN A CA 1
ATOM 952 C C . GLN A 1 125 ? 12.001 -14.390 -8.020 1.00 82.88 125 GLN A C 1
ATOM 954 O O . GLN A 1 125 ? 12.700 -13.528 -7.483 1.00 82.88 125 GLN A O 1
ATOM 959 N N . VAL A 1 126 ? 10.747 -14.171 -8.384 1.00 79.19 126 VAL A N 1
ATOM 960 C CA . VAL A 1 126 ? 10.007 -12.996 -7.938 1.00 79.19 126 VAL A CA 1
ATOM 961 C C . VAL A 1 126 ? 9.173 -13.460 -6.763 1.00 79.19 126 VAL A C 1
ATOM 963 O O . VAL A 1 126 ? 8.356 -14.369 -6.910 1.00 79.19 126 VAL A O 1
ATOM 966 N N . LEU A 1 127 ? 9.411 -12.871 -5.591 1.00 69.38 127 LEU A N 1
ATOM 967 C CA . LEU A 1 127 ? 8.562 -13.111 -4.437 1.00 69.38 127 LEU A CA 1
ATOM 968 C C . LEU A 1 127 ? 7.121 -12.809 -4.850 1.00 69.38 127 LEU A C 1
ATOM 970 O O . LEU A 1 127 ? 6.895 -11.762 -5.490 1.00 69.38 127 LEU A O 1
ATOM 974 N N . PRO A 1 128 ? 6.169 -13.703 -4.507 1.00 57.69 128 PRO A N 1
ATOM 975 C CA . PRO A 1 128 ? 4.767 -13.481 -4.781 1.00 57.69 128 PRO A CA 1
ATOM 976 C C . PRO A 1 128 ? 4.446 -12.053 -4.399 1.00 57.69 128 PRO A C 1
ATOM 978 O O . PRO A 1 128 ? 4.747 -11.592 -3.296 1.00 57.69 128 PRO A O 1
ATOM 981 N N . THR A 1 129 ? 3.921 -11.306 -5.359 1.00 55.88 129 THR A N 1
ATOM 982 C CA . THR A 1 129 ? 3.237 -10.088 -4.977 1.00 55.88 129 THR A CA 1
ATOM 983 C C . THR A 1 129 ? 2.157 -10.561 -4.020 1.00 55.88 129 THR A C 1
ATOM 985 O O . THR A 1 129 ? 1.471 -11.544 -4.316 1.00 55.88 129 THR A O 1
ATOM 988 N N . ASP A 1 130 ? 1.915 -9.829 -2.949 1.00 51.75 130 ASP A N 1
ATOM 989 C CA . ASP A 1 130 ? 0.525 -9.711 -2.559 1.00 51.75 130 ASP A CA 1
ATOM 990 C C . ASP A 1 130 ? -0.167 -8.932 -3.702 1.00 51.75 130 ASP A C 1
ATOM 992 O O . ASP A 1 130 ? -0.269 -7.711 -3.695 1.00 51.75 130 ASP A O 1
ATOM 996 N N . SER A 1 131 ? -0.415 -9.633 -4.822 1.00 45.72 131 SER A N 1
ATOM 997 C CA . SER A 1 131 ? -0.939 -9.111 -6.102 1.00 45.72 131 SER A CA 1
ATOM 998 C C . SER A 1 131 ? -2.442 -9.017 -6.055 1.00 45.72 131 SER A C 1
ATOM 1000 O O . SER A 1 131 ? -3.056 -8.468 -6.968 1.00 45.72 131 SER A O 1
ATOM 1002 N N . ALA A 1 132 ? -3.031 -9.583 -5.005 1.00 56.78 132 ALA A N 1
ATOM 1003 C CA . ALA A 1 132 ? -4.340 -9.189 -4.574 1.00 56.78 132 ALA A CA 1
ATOM 1004 C C . ALA A 1 132 ? -4.334 -7.668 -4.437 1.00 56.78 132 ALA A C 1
ATOM 1006 O O . ALA A 1 132 ? -3.557 -7.101 -3.668 1.00 56.78 132 ALA A O 1
ATOM 1007 N N . GLY A 1 133 ? -5.180 -7.001 -5.220 1.00 78.75 133 GLY A N 1
ATOM 1008 C CA . GLY A 1 133 ? -5.384 -5.582 -5.009 1.00 78.75 133 GLY A CA 1
ATOM 1009 C C . GLY A 1 133 ? -5.777 -5.337 -3.552 1.00 78.75 133 GLY A C 1
ATOM 1010 O O . GLY A 1 133 ? -6.375 -6.196 -2.904 1.00 78.75 133 GLY A O 1
ATOM 1011 N N . ARG A 1 134 ? -5.422 -4.182 -3.003 1.00 91.81 134 ARG A N 1
ATOM 1012 C CA . ARG A 1 134 ? -5.705 -3.878 -1.596 1.00 91.81 134 ARG A CA 1
ATOM 1013 C C . ARG A 1 134 ? -6.803 -2.831 -1.487 1.00 91.81 134 ARG A C 1
ATOM 1015 O O . ARG A 1 134 ? -6.894 -1.928 -2.303 1.00 91.81 134 ARG A O 1
ATOM 1022 N N . ILE A 1 135 ? -7.642 -2.946 -0.478 1.00 96.31 135 ILE A N 1
ATOM 1023 C CA . ILE A 1 135 ? -8.590 -1.923 -0.062 1.00 96.31 135 ILE A CA 1
ATOM 1024 C C . ILE A 1 135 ? -8.027 -1.342 1.227 1.00 96.31 135 ILE A C 1
ATOM 1026 O O . ILE A 1 135 ? -7.821 -2.071 2.197 1.00 96.31 135 ILE A O 1
ATOM 1030 N N . VAL A 1 136 ? -7.740 -0.048 1.223 1.00 95.81 136 VAL A N 1
ATOM 1031 C CA . VAL A 1 136 ? -7.183 0.662 2.374 1.00 95.81 136 VAL A CA 1
ATOM 1032 C C . VAL A 1 136 ? -8.268 1.532 2.977 1.00 95.81 136 VAL A C 1
ATOM 1034 O O . VAL A 1 136 ? -8.842 2.378 2.294 1.00 95.81 136 VAL A O 1
ATOM 1037 N N . LEU A 1 137 ? -8.577 1.287 4.243 1.00 96.06 137 LEU A N 1
ATOM 1038 C CA . LEU A 1 137 ? -9.589 2.004 4.999 1.00 96.06 137 LEU A CA 1
ATOM 1039 C C . LEU A 1 137 ? -8.938 3.183 5.723 1.00 96.06 137 LEU A C 1
ATOM 1041 O O . LEU A 1 137 ? -8.009 3.006 6.512 1.00 96.06 137 LEU A O 1
ATOM 1045 N N . ASP A 1 138 ? -9.458 4.371 5.448 1.00 93.44 138 ASP A N 1
ATOM 1046 C CA . ASP A 1 138 ? -9.157 5.605 6.170 1.00 93.44 138 ASP A CA 1
ATOM 1047 C C . ASP A 1 138 ? -9.780 5.608 7.588 1.00 93.44 138 ASP A C 1
ATOM 1049 O O . ASP A 1 138 ? -10.733 4.871 7.873 1.00 93.44 138 ASP A O 1
ATOM 1053 N N . THR A 1 139 ? -9.284 6.474 8.473 1.00 90.88 139 THR A N 1
ATOM 1054 C CA . THR A 1 139 ? -9.724 6.667 9.863 1.00 90.88 139 THR A CA 1
ATOM 1055 C C . THR A 1 139 ? -11.223 6.816 9.968 1.00 90.88 139 THR A C 1
ATOM 1057 O O . THR A 1 139 ? -11.865 6.165 10.794 1.00 90.88 139 THR A O 1
ATOM 1060 N N . ASN A 1 140 ? -11.805 7.676 9.131 1.00 91.19 140 ASN A N 1
ATOM 1061 C CA . ASN A 1 140 ? -13.219 8.001 9.224 1.00 91.19 140 ASN A CA 1
ATOM 1062 C C . ASN A 1 140 ? -14.110 6.800 8.917 1.00 91.19 140 ASN A C 1
ATOM 1064 O O . ASN A 1 140 ? -15.148 6.638 9.557 1.00 91.19 140 ASN A O 1
ATOM 1068 N N . ILE A 1 141 ? -13.685 5.926 8.000 1.00 94.00 141 ILE A N 1
ATOM 1069 C CA . ILE A 1 141 ? -14.400 4.683 7.698 1.00 94.00 141 ILE A CA 1
ATOM 1070 C C . ILE A 1 141 ? -14.476 3.820 8.950 1.00 94.00 141 ILE A C 1
ATOM 1072 O O . ILE A 1 141 ? -15.562 3.401 9.354 1.00 94.00 141 ILE A O 1
ATOM 1076 N N . VAL A 1 142 ? -13.325 3.602 9.589 1.00 93.69 142 VAL A N 1
ATOM 1077 C CA . VAL A 1 142 ? -13.240 2.778 10.794 1.00 93.69 142 VAL A CA 1
ATOM 1078 C C . VAL A 1 142 ? -14.042 3.414 11.927 1.00 93.69 142 VAL A C 1
ATOM 1080 O O . VAL A 1 142 ? -14.880 2.758 12.543 1.00 93.69 142 VAL A O 1
ATOM 1083 N N . ARG A 1 143 ? -13.864 4.719 12.152 1.00 91.94 143 ARG A N 1
ATOM 1084 C CA . ARG A 1 143 ? -14.544 5.478 13.204 1.00 91.94 143 ARG A CA 1
ATOM 1085 C C . ARG A 1 143 ? -16.064 5.415 13.087 1.00 91.94 143 ARG A C 1
ATOM 1087 O O . ARG A 1 143 ? -16.720 5.159 14.093 1.00 91.94 143 ARG A O 1
ATOM 1094 N N . TYR A 1 144 ? -16.631 5.611 11.896 1.00 93.44 144 TYR A N 1
ATOM 1095 C CA . TYR A 1 144 ? -18.086 5.585 11.722 1.00 93.44 144 TYR A CA 1
ATOM 1096 C C . TYR A 1 144 ? -18.694 4.206 11.978 1.00 93.44 144 TYR A C 1
ATOM 1098 O O . TYR A 1 144 ? -19.792 4.127 12.529 1.00 93.44 144 TYR A O 1
ATOM 1106 N N . ILE A 1 145 ? -17.982 3.129 11.638 1.00 93.88 145 ILE A N 1
ATOM 1107 C CA . ILE A 1 145 ? -18.401 1.762 11.971 1.00 93.88 145 ILE A CA 1
ATOM 1108 C C . ILE A 1 145 ? -18.361 1.557 13.489 1.00 93.88 145 ILE A C 1
ATOM 1110 O O . ILE A 1 145 ? -19.336 1.084 14.072 1.00 93.88 145 ILE A O 1
ATOM 1114 N N . ILE A 1 146 ? -17.276 1.976 14.152 1.00 93.44 146 ILE A N 1
ATOM 1115 C CA . ILE A 1 146 ? -17.145 1.854 15.610 1.00 93.44 146 ILE A CA 1
ATOM 1116 C C . ILE A 1 146 ? -18.221 2.654 16.354 1.00 93.44 146 ILE A C 1
ATOM 1118 O O . ILE A 1 146 ? -18.789 2.157 17.321 1.00 93.44 146 ILE A O 1
ATOM 1122 N N . GLN A 1 147 ? -18.553 3.858 15.896 1.00 91.81 147 GLN A N 1
ATOM 1123 C CA . GLN A 1 147 ? -19.617 4.684 16.481 1.00 91.81 147 GLN A CA 1
ATOM 1124 C C . GLN A 1 147 ? -21.030 4.135 16.209 1.00 91.81 147 GLN A C 1
ATOM 1126 O O . GLN A 1 147 ? -22.001 4.630 16.776 1.00 91.81 147 GLN A O 1
ATOM 1131 N N . GLY A 1 148 ? -21.177 3.131 15.337 1.00 88.62 148 GLY A N 1
ATOM 1132 C CA . GLY A 1 148 ? -22.484 2.621 14.922 1.00 88.62 148 GLY A CA 1
ATOM 1133 C C . GLY A 1 148 ? -23.280 3.626 14.085 1.00 88.62 148 GLY A C 1
ATOM 1134 O O . GLY A 1 148 ? -24.503 3.694 14.210 1.00 88.62 148 GLY A O 1
ATOM 1135 N N . SER A 1 149 ? -22.599 4.428 13.256 1.00 87.38 149 SER A N 1
ATOM 1136 C CA . SER A 1 149 ? -23.250 5.352 12.321 1.00 87.38 149 SER A CA 1
ATOM 1137 C C . SER A 1 149 ? -24.232 4.602 11.421 1.00 87.38 149 SER A C 1
ATOM 1139 O O . SER A 1 149 ? -23.932 3.530 10.913 1.00 87.38 149 SER A O 1
ATOM 1141 N N . THR A 1 150 ? -25.404 5.177 11.176 1.00 84.88 150 THR A N 1
ATOM 1142 C CA . THR A 1 150 ? -26.408 4.597 10.270 1.00 84.88 150 THR A CA 1
ATOM 1143 C C . THR A 1 150 ? -26.494 5.332 8.939 1.00 84.88 150 THR A C 1
ATOM 1145 O O . THR A 1 150 ? -27.320 4.979 8.099 1.00 84.88 150 THR A O 1
ATOM 1148 N N . ASN A 1 151 ? -25.661 6.357 8.720 1.00 85.88 151 ASN A N 1
ATOM 1149 C CA . ASN A 1 151 ? -25.690 7.125 7.482 1.00 85.88 151 ASN A CA 1
ATOM 1150 C C . ASN A 1 151 ? -25.055 6.312 6.332 1.00 85.88 151 ASN A C 1
ATOM 1152 O O . ASN A 1 151 ? -23.830 6.124 6.333 1.00 85.88 151 ASN A O 1
ATOM 1156 N N . PRO A 1 152 ? -25.849 5.896 5.323 1.00 76.31 152 PRO A N 1
ATOM 1157 C CA . PRO A 1 152 ? -25.393 5.040 4.227 1.00 76.31 152 PRO A CA 1
ATOM 1158 C C . PRO A 1 152 ? -24.357 5.708 3.312 1.00 76.31 152 PRO A C 1
ATOM 1160 O O . PRO A 1 152 ? -23.671 5.018 2.564 1.00 76.31 152 PRO A O 1
ATOM 1163 N N . GLU A 1 153 ? -24.211 7.037 3.352 1.00 78.88 153 GLU A N 1
ATOM 1164 C CA . GLU A 1 153 ? -23.161 7.734 2.597 1.00 78.88 153 GLU A CA 1
ATOM 1165 C C . GLU A 1 153 ? -21.776 7.617 3.248 1.00 78.88 153 GLU A C 1
ATOM 1167 O O . GLU A 1 153 ? -20.758 7.813 2.581 1.00 78.88 153 GLU A O 1
ATOM 1172 N N . THR A 1 154 ? -21.734 7.332 4.552 1.00 84.00 154 THR A N 1
ATOM 1173 C CA . THR A 1 154 ? -20.502 7.342 5.355 1.00 84.00 154 THR A CA 1
ATOM 1174 C C . THR A 1 154 ? -20.090 5.970 5.863 1.00 84.00 154 THR A C 1
ATOM 1176 O O . THR A 1 154 ? -18.901 5.756 6.087 1.00 84.00 154 THR A O 1
ATOM 1179 N N . ILE A 1 155 ? -21.039 5.045 6.043 1.00 91.56 155 ILE A N 1
ATOM 1180 C CA . ILE A 1 155 ? -20.737 3.709 6.553 1.00 91.56 155 ILE A CA 1
ATOM 1181 C C . ILE A 1 155 ? -20.428 2.736 5.414 1.00 91.56 155 ILE A C 1
ATOM 1183 O O . ILE A 1 155 ? -21.140 2.666 4.414 1.00 91.56 155 ILE A O 1
ATOM 1187 N N . LEU A 1 156 ? -19.347 1.978 5.581 1.00 95.25 156 LEU A N 1
ATOM 1188 C CA . LEU A 1 156 ? -19.003 0.858 4.717 1.00 95.25 156 LEU A CA 1
ATOM 1189 C C . LEU A 1 156 ? -19.643 -0.417 5.275 1.00 95.25 156 LEU A C 1
ATOM 1191 O O . LEU A 1 156 ? -19.361 -0.800 6.409 1.00 95.25 156 LEU A O 1
ATOM 1195 N N . ASP A 1 157 ? -20.490 -1.073 4.482 1.00 95.06 157 ASP A N 1
ATOM 1196 C CA . ASP A 1 157 ? -21.078 -2.366 4.843 1.00 95.06 157 ASP A CA 1
ATOM 1197 C C . ASP A 1 157 ? -19.996 -3.457 4.802 1.00 95.06 157 ASP A C 1
ATOM 1199 O O . ASP A 1 157 ? -19.590 -3.917 3.730 1.00 95.06 157 ASP A O 1
ATOM 1203 N N . LEU A 1 158 ? -19.505 -3.856 5.980 1.00 95.56 158 LEU A N 1
ATOM 1204 C CA . LEU A 1 158 ? -18.457 -4.869 6.108 1.00 95.56 158 LEU A CA 1
ATOM 1205 C C . LEU A 1 158 ? -18.935 -6.272 5.716 1.00 95.56 158 LEU A C 1
ATOM 1207 O O . LEU A 1 158 ? -18.134 -7.065 5.220 1.00 95.56 158 LEU A O 1
ATOM 1211 N N . VAL A 1 159 ? -20.223 -6.583 5.893 1.00 95.06 159 VAL A N 1
ATOM 1212 C CA . VAL A 1 159 ? -20.791 -7.885 5.510 1.00 95.06 159 VAL A CA 1
ATOM 1213 C C . VAL A 1 159 ? -20.823 -7.993 3.995 1.00 95.06 159 VAL A C 1
ATOM 1215 O O . VAL A 1 159 ? -20.389 -8.996 3.420 1.00 95.06 159 VAL A O 1
ATOM 1218 N N . GLU A 1 160 ? -21.292 -6.943 3.327 1.00 95.31 160 GLU A N 1
ATOM 1219 C CA . GLU A 1 160 ? -21.262 -6.903 1.878 1.00 95.31 160 GLU A CA 1
ATOM 1220 C C . GLU A 1 160 ? -19.827 -6.889 1.350 1.00 95.31 160 GLU A C 1
ATOM 1222 O O . GLU A 1 160 ? -19.519 -7.680 0.456 1.00 95.31 160 GLU A O 1
ATOM 1227 N N . LEU A 1 161 ? -18.941 -6.064 1.918 1.00 96.44 161 LEU A N 1
ATOM 1228 C CA . LEU A 1 161 ? -17.530 -6.022 1.535 1.00 96.44 161 LEU A CA 1
ATOM 1229 C C . LEU A 1 161 ? -16.886 -7.410 1.628 1.00 96.44 161 LEU A C 1
ATOM 1231 O O . LEU A 1 161 ? -16.237 -7.833 0.675 1.00 96.44 161 LEU A O 1
ATOM 1235 N N . ALA A 1 162 ? -17.097 -8.142 2.727 1.00 95.00 162 ALA A N 1
ATOM 1236 C CA . ALA A 1 162 ? -16.583 -9.501 2.894 1.00 95.00 162 ALA A CA 1
ATOM 1237 C C . ALA A 1 162 ? -17.030 -10.432 1.757 1.00 95.00 162 ALA A C 1
ATOM 1239 O O . ALA A 1 162 ? -16.241 -11.248 1.282 1.00 95.00 162 ALA A O 1
ATOM 1240 N N . ARG A 1 163 ? -18.277 -10.278 1.295 1.00 94.75 163 ARG A N 1
ATOM 1241 C CA . ARG A 1 163 ? -18.875 -11.079 0.223 1.00 94.75 163 ARG A CA 1
ATOM 1242 C C . ARG A 1 163 ? -18.347 -10.716 -1.167 1.00 94.75 163 ARG A C 1
ATOM 1244 O O . ARG A 1 163 ? -18.193 -11.609 -1.992 1.00 94.75 163 ARG A O 1
ATOM 1251 N N . ILE A 1 164 ? -18.119 -9.430 -1.450 1.00 94.50 164 ILE A N 1
ATOM 1252 C CA . ILE A 1 164 ? -17.828 -8.943 -2.815 1.00 94.50 164 ILE A CA 1
ATOM 1253 C C . ILE A 1 164 ? -16.380 -8.509 -3.042 1.00 94.50 164 ILE A C 1
ATOM 1255 O O . ILE A 1 164 ? -16.008 -8.195 -4.167 1.00 94.50 164 ILE A O 1
ATOM 1259 N N . ARG A 1 165 ? -15.528 -8.477 -2.016 1.00 91.31 165 ARG A N 1
ATOM 1260 C CA . ARG A 1 165 ? -14.118 -8.093 -2.189 1.00 91.31 165 ARG A CA 1
ATOM 1261 C C . ARG A 1 165 ? -13.317 -9.063 -3.055 1.00 91.31 165 ARG A C 1
ATOM 1263 O O . ARG A 1 165 ? -12.222 -8.711 -3.466 1.00 91.31 165 ARG A O 1
ATOM 1270 N N . GLY A 1 166 ? -13.815 -10.269 -3.334 1.00 87.81 166 GLY A N 1
ATOM 1271 C CA . GLY A 1 166 ? -13.089 -11.268 -4.121 1.00 87.81 166 GLY A CA 1
ATOM 1272 C C . GLY A 1 166 ? -11.701 -11.534 -3.534 1.00 87.81 166 GLY A C 1
ATOM 1273 O O . GLY A 1 166 ? -11.570 -11.814 -2.344 1.00 87.81 166 GLY A O 1
ATOM 1274 N N . ASN A 1 167 ? -10.662 -11.386 -4.357 1.00 84.38 167 ASN A N 1
ATOM 1275 C CA . ASN A 1 167 ? -9.276 -11.556 -3.919 1.00 84.38 167 ASN A CA 1
ATOM 1276 C C . ASN A 1 167 ? -8.690 -10.322 -3.223 1.00 84.38 167 ASN A C 1
ATOM 1278 O O . ASN A 1 167 ? -7.557 -10.403 -2.761 1.00 84.38 167 ASN A O 1
ATOM 1282 N N . TYR A 1 168 ? -9.404 -9.192 -3.149 1.00 89.50 168 TYR A N 1
ATOM 1283 C CA . TYR A 1 168 ? -8.845 -7.973 -2.579 1.00 89.50 168 TYR A CA 1
ATOM 1284 C C . TYR A 1 168 ? -8.613 -8.108 -1.066 1.00 89.50 168 TYR A C 1
ATOM 1286 O O . TYR A 1 168 ? -9.520 -8.433 -0.289 1.00 89.50 168 TYR A O 1
ATOM 1294 N N . LYS A 1 169 ? -7.385 -7.811 -0.633 1.00 93.25 169 LYS A N 1
ATOM 1295 C CA . LYS A 1 169 ? -7.032 -7.705 0.789 1.00 93.25 169 LYS A CA 1
ATOM 1296 C C . LYS A 1 169 ? -7.583 -6.407 1.361 1.00 93.25 169 LYS A C 1
ATOM 1298 O O . LYS A 1 169 ? -7.722 -5.434 0.630 1.00 93.25 169 LYS A O 1
ATOM 1303 N N . VAL A 1 170 ? -7.883 -6.367 2.657 1.00 96.38 170 VAL A N 1
ATOM 1304 C CA . VAL A 1 170 ? -8.388 -5.152 3.317 1.00 96.38 170 VAL A CA 1
ATOM 1305 C C . VAL A 1 170 ? -7.467 -4.797 4.475 1.00 96.38 170 VAL A C 1
ATOM 1307 O O . VAL A 1 170 ? -7.175 -5.656 5.300 1.00 96.38 170 VAL A O 1
ATOM 1310 N N . SER A 1 171 ? -7.026 -3.546 4.550 1.00 95.94 171 SER A N 1
ATOM 1311 C CA . SER A 1 171 ? -6.220 -3.030 5.662 1.00 95.94 171 SER A CA 1
ATOM 1312 C C . SER A 1 171 ? -6.717 -1.676 6.117 1.00 95.94 171 SER A C 1
ATOM 1314 O O . SER A 1 171 ? -7.295 -0.928 5.336 1.00 95.94 171 SER A O 1
ATOM 1316 N N . ILE A 1 172 ? -6.405 -1.328 7.354 1.00 95.19 172 ILE A N 1
ATOM 1317 C CA . ILE A 1 172 ? -6.504 0.035 7.875 1.00 95.19 172 ILE A CA 1
ATOM 1318 C C . ILE A 1 172 ? -5.179 0.754 7.586 1.00 95.19 172 ILE A C 1
ATOM 1320 O O . ILE A 1 172 ? -4.122 0.134 7.700 1.00 95.19 172 ILE A O 1
ATOM 1324 N N . ALA A 1 173 ? -5.207 2.026 7.187 1.00 91.94 173 ALA A N 1
ATOM 1325 C CA . ALA A 1 173 ? -3.979 2.810 7.005 1.00 91.94 173 ALA A CA 1
ATOM 1326 C C . ALA A 1 173 ? -3.196 2.982 8.330 1.00 91.94 173 ALA A C 1
ATOM 1328 O O . ALA A 1 173 ? -3.799 3.040 9.403 1.00 91.94 173 ALA A O 1
ATOM 1329 N N . ASP A 1 174 ? -1.864 3.104 8.284 1.00 86.25 174 ASP A N 1
ATOM 1330 C CA . ASP A 1 174 ? -1.041 3.320 9.492 1.00 86.25 174 ASP A CA 1
ATOM 1331 C C . ASP A 1 174 ? -1.359 4.653 10.181 1.00 86.25 174 ASP A C 1
ATOM 1333 O O . ASP A 1 174 ? -1.459 4.729 11.404 1.00 86.25 174 ASP A O 1
ATOM 1337 N N . ALA A 1 175 ? -1.558 5.716 9.407 1.00 80.06 175 ALA A N 1
ATOM 1338 C CA . ALA A 1 175 ? -1.911 7.016 9.947 1.00 80.06 175 ALA A CA 1
ATOM 1339 C C . ALA A 1 175 ? -3.309 6.979 10.586 1.00 80.06 175 ALA A C 1
ATOM 1341 O O . ALA A 1 175 ? -3.523 7.567 11.649 1.00 80.06 175 ALA A O 1
ATOM 1342 N N . ALA A 1 176 ? -4.214 6.169 10.023 1.00 82.62 176 ALA A N 1
ATOM 1343 C CA . ALA A 1 176 ? -5.533 5.955 10.596 1.00 82.62 176 ALA A CA 1
ATOM 1344 C C . ALA A 1 176 ? -5.487 5.267 11.957 1.00 82.62 176 ALA A C 1
ATOM 1346 O O . ALA A 1 176 ? -6.267 5.591 12.852 1.00 82.62 176 ALA A O 1
ATOM 1347 N N . TRP A 1 177 ? -4.531 4.364 12.157 1.00 79.06 177 TRP A N 1
ATOM 1348 C CA . TRP A 1 177 ? -4.286 3.758 13.460 1.00 79.06 177 TRP A CA 1
ATOM 1349 C C . TRP A 1 177 ? -3.975 4.804 14.540 1.00 79.06 177 TRP A C 1
ATOM 1351 O O . TRP A 1 177 ? -4.549 4.752 15.632 1.00 79.06 177 TRP A O 1
ATOM 1361 N N . ALA A 1 178 ? -3.117 5.778 14.242 1.00 75.25 178 ALA A N 1
ATOM 1362 C CA . ALA A 1 178 ? -2.748 6.802 15.211 1.00 75.25 178 ALA A CA 1
ATOM 1363 C C . ALA A 1 178 ? -3.931 7.741 15.527 1.00 75.25 178 ALA A C 1
ATOM 1365 O O . ALA A 1 178 ? -4.142 8.096 16.690 1.00 75.25 178 ALA A O 1
ATOM 1366 N N . GLU A 1 179 ? -4.753 8.082 14.529 1.00 81.81 179 GLU A N 1
ATOM 1367 C CA . GLU A 1 179 ? -5.924 8.944 14.727 1.00 81.81 179 GLU A CA 1
ATOM 1368 C C . GLU A 1 179 ? -7.032 8.233 15.511 1.00 81.81 179 GLU A C 1
ATOM 1370 O O . GLU A 1 179 ? -7.680 8.841 16.364 1.00 81.81 179 GLU A O 1
ATOM 1375 N N . LEU A 1 180 ? -7.224 6.929 15.284 1.00 85.19 180 LEU A N 1
ATOM 1376 C CA . LEU A 1 180 ? -8.162 6.111 16.058 1.00 85.19 180 LEU A CA 1
ATOM 1377 C C . LEU A 1 180 ? -7.753 6.030 17.532 1.00 85.19 180 LEU A C 1
ATOM 1379 O O . LEU A 1 180 ? -8.606 6.146 18.411 1.00 85.19 180 LEU A O 1
ATOM 1383 N N . LEU A 1 181 ? -6.456 5.877 17.817 1.00 82.12 181 LEU A N 1
ATOM 1384 C CA . LEU A 1 181 ? -5.945 5.890 19.189 1.00 82.12 181 LEU A CA 1
ATOM 1385 C C . LEU A 1 181 ? -6.170 7.243 19.869 1.00 82.12 181 LEU A C 1
ATOM 1387 O O . LEU A 1 181 ? -6.592 7.287 21.028 1.00 82.12 181 LEU A O 1
ATOM 1391 N N . GLU A 1 182 ? -5.922 8.344 19.157 1.00 79.75 182 GLU A N 1
ATOM 1392 C CA . GLU A 1 182 ? -6.207 9.681 19.674 1.00 79.75 182 GLU A CA 1
ATOM 1393 C C . GLU A 1 182 ? -7.708 9.863 19.942 1.00 79.75 182 GLU A C 1
ATOM 1395 O O . GLU A 1 182 ? -8.085 10.323 21.025 1.00 79.75 182 GLU A O 1
ATOM 1400 N N . ALA A 1 183 ? -8.560 9.437 19.007 1.00 84.75 183 ALA A N 1
ATOM 1401 C CA . ALA A 1 183 ? -10.013 9.495 19.128 1.00 84.75 183 ALA A CA 1
ATOM 1402 C C . ALA A 1 183 ? -10.544 8.701 20.334 1.00 84.75 183 ALA A C 1
ATOM 1404 O O . ALA A 1 183 ? -11.498 9.126 20.984 1.00 84.75 183 ALA A O 1
ATOM 1405 N N . LEU A 1 184 ? -9.915 7.564 20.642 1.00 86.19 184 LEU A N 1
ATOM 1406 C CA . LEU A 1 184 ? -10.328 6.653 21.707 1.00 86.19 184 LEU A CA 1
ATOM 1407 C C . LEU A 1 184 ? -9.863 7.101 23.102 1.00 86.19 184 LEU A C 1
ATOM 1409 O O . LEU A 1 184 ? -10.557 6.885 24.097 1.00 86.19 184 LEU A O 1
ATOM 1413 N N . VAL A 1 185 ? -8.672 7.700 23.200 1.00 84.12 185 VAL A N 1
ATOM 1414 C CA . VAL A 1 185 ? -8.069 8.069 24.493 1.00 84.12 185 VAL A CA 1
ATOM 1415 C C . VAL A 1 185 ? -8.406 9.500 24.906 1.00 84.12 185 VAL A C 1
ATOM 1417 O O . VAL A 1 185 ? -8.445 9.800 26.105 1.00 84.12 185 VAL A O 1
ATOM 1420 N N . ARG A 1 186 ? -8.659 10.404 23.953 1.00 79.75 186 ARG A N 1
ATOM 1421 C CA . ARG A 1 186 ? -8.991 11.790 24.283 1.00 79.75 186 ARG A CA 1
ATOM 1422 C C . ARG A 1 186 ? -10.450 11.939 24.705 1.00 79.75 186 ARG A C 1
ATOM 1424 O O . ARG A 1 186 ? -11.334 11.489 23.986 1.00 79.75 186 ARG A O 1
ATOM 1431 N N . PRO A 1 187 ? -10.734 12.708 25.774 1.00 71.81 187 PRO A N 1
ATOM 1432 C CA . PRO A 1 187 ? -12.110 13.036 26.153 1.00 71.81 187 PRO A CA 1
ATOM 1433 C C . PRO A 1 187 ? -12.919 13.709 25.032 1.00 71.81 187 PRO A C 1
ATOM 1435 O O . PRO A 1 187 ? -14.133 13.561 24.971 1.00 71.81 187 PRO A O 1
ATOM 1438 N N . THR A 1 188 ? -12.250 14.443 24.137 1.00 73.62 188 THR A N 1
ATOM 1439 C CA . THR A 1 188 ? -12.850 15.127 22.979 1.00 73.62 188 THR A CA 1
ATOM 1440 C C . THR A 1 188 ? -12.735 14.331 21.678 1.00 73.62 188 THR A C 1
ATOM 1442 O O . THR A 1 188 ? -13.117 14.836 20.628 1.00 73.62 188 THR A O 1
ATOM 1445 N N . GLY A 1 189 ? -12.173 13.121 21.719 1.00 68.88 189 GLY A N 1
ATOM 1446 C CA . GLY A 1 189 ? -11.828 12.332 20.535 1.00 68.88 189 GLY A CA 1
ATOM 1447 C C . GLY A 1 189 ? -13.031 11.736 19.797 1.00 68.88 189 GLY A C 1
ATOM 1448 O O . GLY A 1 189 ? -12.898 11.244 18.679 1.00 68.88 189 GLY A O 1
ATOM 1449 N N . GLY A 1 190 ? -14.224 11.830 20.389 1.00 81.00 190 GLY A N 1
ATOM 1450 C CA . GLY A 1 190 ? -15.477 11.441 19.747 1.00 81.00 190 GLY A CA 1
ATOM 1451 C C . GLY A 1 190 ? -15.706 9.932 19.678 1.00 81.00 190 GLY A C 1
ATOM 1452 O O . GLY A 1 190 ? -16.615 9.513 18.971 1.00 81.00 190 GLY A O 1
ATOM 1453 N N . MET A 1 191 ? -14.919 9.116 20.384 1.00 89.44 191 MET A N 1
ATOM 1454 C CA . MET A 1 191 ? -15.100 7.666 20.466 1.00 89.44 191 MET A CA 1
ATOM 1455 C C . MET A 1 191 ? -14.913 7.180 21.904 1.00 89.44 191 MET A C 1
ATOM 1457 O O . MET A 1 191 ? -14.027 7.640 22.619 1.00 89.44 191 MET A O 1
ATOM 1461 N N . THR A 1 192 ? -15.739 6.231 22.335 1.00 91.44 192 THR A N 1
ATOM 1462 C CA . THR A 1 192 ? -15.653 5.619 23.665 1.00 91.44 192 THR A CA 1
ATOM 1463 C C . THR A 1 192 ? -15.144 4.180 23.594 1.00 91.44 192 THR A C 1
ATOM 1465 O O . THR A 1 192 ? -15.401 3.453 22.635 1.00 91.44 192 THR A O 1
ATOM 1468 N N . PHE A 1 193 ? -14.498 3.706 24.664 1.00 92.56 193 PHE A N 1
ATOM 1469 C CA . PHE A 1 193 ? -14.119 2.291 24.786 1.00 92.56 193 PHE A CA 1
ATOM 1470 C C . PHE A 1 193 ? -15.321 1.335 24.765 1.00 92.56 193 PHE A C 1
ATOM 1472 O O . PHE A 1 193 ? -15.183 0.187 24.354 1.00 92.56 193 PHE A O 1
ATOM 1479 N N . ALA A 1 194 ? -16.506 1.799 25.173 1.00 93.00 194 ALA A N 1
ATOM 1480 C CA . ALA A 1 194 ? -17.726 1.001 25.109 1.00 93.00 194 ALA A CA 1
ATOM 1481 C C . ALA A 1 194 ? -18.204 0.786 23.662 1.00 93.00 194 ALA A C 1
ATOM 1483 O O . ALA A 1 194 ? -18.643 -0.311 23.321 1.00 93.00 194 ALA A O 1
ATOM 1484 N N . GLU A 1 195 ? -18.117 1.815 22.814 1.00 94.44 195 GLU A N 1
ATOM 1485 C CA . GLU A 1 195 ? -18.370 1.704 21.371 1.00 94.44 195 GLU A CA 1
ATOM 1486 C C . GLU A 1 195 ? -17.309 0.830 20.700 1.00 94.44 195 GLU A C 1
ATOM 1488 O O . GLU A 1 195 ? -17.652 -0.098 19.968 1.00 94.44 195 GLU A O 1
ATOM 1493 N N . TRP A 1 196 ? -16.033 1.066 21.025 1.00 94.25 196 TRP A N 1
ATOM 1494 C CA . TRP A 1 196 ? -14.902 0.273 20.542 1.00 94.25 196 TRP A CA 1
ATOM 1495 C C . TRP A 1 196 ? -15.090 -1.219 20.815 1.00 94.25 196 TRP A C 1
ATOM 1497 O O . TRP A 1 196 ? -15.171 -2.009 19.878 1.00 94.25 196 TRP A O 1
ATOM 1507 N N . ALA A 1 197 ? -15.258 -1.604 22.084 1.00 93.50 197 ALA A N 1
ATOM 1508 C CA . ALA A 1 197 ? -15.400 -3.000 22.488 1.00 93.50 197 ALA A CA 1
ATOM 1509 C C . ALA A 1 197 ? -16.622 -3.687 21.858 1.00 93.50 197 ALA A C 1
ATOM 1511 O O . ALA A 1 197 ? -16.599 -4.891 21.616 1.00 93.50 197 ALA A O 1
ATOM 1512 N N . ARG A 1 198 ? -17.693 -2.934 21.575 1.00 94.00 198 ARG A N 1
ATOM 1513 C CA . ARG A 1 198 ? -18.899 -3.470 20.933 1.00 94.00 198 ARG A CA 1
ATOM 1514 C C . ARG A 1 198 ? -18.688 -3.769 19.451 1.00 94.00 198 ARG A C 1
ATOM 1516 O O . ARG A 1 198 ? -19.258 -4.732 18.949 1.00 94.00 198 ARG A O 1
ATOM 1523 N N . ASN A 1 199 ? -17.922 -2.930 18.755 1.00 94.88 199 ASN A N 1
ATOM 1524 C CA . ASN A 1 199 ? -17.944 -2.880 17.295 1.00 94.88 199 ASN A CA 1
ATOM 1525 C C . ASN A 1 199 ? -16.617 -3.257 16.621 1.00 94.88 199 ASN A C 1
ATOM 1527 O O . ASN A 1 199 ? -16.635 -3.601 15.443 1.00 94.88 199 ASN A O 1
ATOM 1531 N N . VAL A 1 200 ? -15.482 -3.262 17.329 1.00 94.50 200 VAL A N 1
ATOM 1532 C CA . VAL A 1 200 ? -14.168 -3.547 16.721 1.00 94.50 200 VAL A CA 1
ATOM 1533 C C . VAL A 1 200 ? -14.063 -4.956 16.130 1.00 94.50 200 VAL A C 1
ATOM 1535 O O . VAL A 1 200 ? -13.476 -5.128 15.065 1.00 94.50 200 VAL A O 1
ATOM 1538 N N . GLY A 1 201 ? -14.711 -5.952 16.742 1.00 93.69 201 GLY A N 1
ATOM 1539 C CA . GLY A 1 201 ? -14.702 -7.332 16.237 1.00 93.69 201 GLY A CA 1
ATOM 1540 C C . GLY A 1 201 ? -15.367 -7.504 14.864 1.00 93.69 201 GLY A C 1
ATOM 1541 O O . GLY A 1 201 ? -15.150 -8.510 14.196 1.00 93.69 201 GLY A O 1
ATOM 1542 N N . GLN A 1 202 ? -16.140 -6.519 14.388 1.00 94.56 202 GLN A N 1
ATOM 1543 C CA . GLN A 1 202 ? -16.726 -6.565 13.042 1.00 94.56 202 GLN A CA 1
ATOM 1544 C C . GLN A 1 202 ? -15.655 -6.567 11.936 1.00 94.56 202 GLN A C 1
ATOM 1546 O O . GLN A 1 202 ? -15.903 -7.060 10.835 1.00 94.56 202 GLN A O 1
ATOM 1551 N N . PHE A 1 203 ? -14.459 -6.045 12.222 1.00 95.44 203 PHE A N 1
ATOM 1552 C CA . PHE A 1 203 ? -13.359 -5.979 11.263 1.00 95.44 203 PHE A CA 1
ATOM 1553 C C . PHE A 1 203 ? -12.658 -7.327 11.040 1.00 95.44 203 PHE A C 1
ATOM 1555 O O . PHE A 1 203 ? -12.080 -7.531 9.972 1.00 95.44 203 PHE A O 1
ATOM 1562 N N . ASP A 1 204 ? -12.758 -8.274 11.976 1.00 91.31 204 ASP A N 1
ATOM 1563 C CA . ASP A 1 204 ? -12.043 -9.558 11.901 1.00 91.31 204 ASP A CA 1
ATOM 1564 C C . ASP A 1 204 ? -12.462 -10.405 10.686 1.00 91.31 204 ASP A C 1
ATOM 1566 O O . ASP A 1 204 ? -11.677 -11.191 10.161 1.00 91.31 204 ASP A O 1
ATOM 1570 N N . ALA A 1 205 ? -13.689 -10.216 10.189 1.00 89.69 205 ALA A N 1
ATOM 1571 C CA . ALA A 1 205 ? -14.194 -10.915 9.006 1.00 89.69 205 ALA A CA 1
ATOM 1572 C C . ALA A 1 205 ? -13.650 -10.355 7.675 1.00 89.69 205 ALA A C 1
ATOM 1574 O O . ALA A 1 205 ? -13.698 -11.035 6.643 1.00 89.69 205 ALA A O 1
ATOM 1575 N N . VAL A 1 206 ? -13.164 -9.109 7.670 1.00 95.31 206 VAL A N 1
ATOM 1576 C CA . VAL A 1 206 ? -12.757 -8.400 6.446 1.00 95.31 206 VAL A CA 1
ATOM 1577 C C . VAL A 1 206 ? -11.264 -8.137 6.375 1.00 95.31 206 VAL A C 1
ATOM 1579 O O . VAL A 1 206 ? -10.707 -8.215 5.279 1.00 95.31 206 VAL A O 1
ATOM 1582 N N . LEU A 1 207 ? -10.608 -7.830 7.492 1.00 96.69 207 LEU A N 1
ATOM 1583 C CA . LEU A 1 207 ? -9.203 -7.453 7.470 1.00 96.69 207 LEU A CA 1
ATOM 1584 C C . LEU A 1 207 ? -8.326 -8.609 6.997 1.00 96.69 207 LEU A C 1
ATOM 1586 O O . LEU A 1 207 ? -8.620 -9.790 7.180 1.00 96.69 207 LEU A O 1
ATOM 1590 N N . ASP A 1 208 ? -7.249 -8.240 6.321 1.00 94.69 208 ASP A N 1
ATOM 1591 C CA . ASP A 1 208 ? -6.187 -9.151 5.951 1.00 94.69 208 ASP A CA 1
ATOM 1592 C C . ASP A 1 208 ? -5.525 -9.690 7.226 1.00 94.69 208 ASP A C 1
ATOM 1594 O O . ASP A 1 208 ? -4.993 -8.895 8.004 1.00 94.69 208 ASP A O 1
ATOM 1598 N N . PRO A 1 209 ? -5.542 -11.012 7.472 1.00 90.75 209 PRO A N 1
ATOM 1599 C CA . PRO A 1 209 ? -4.978 -11.570 8.693 1.00 90.75 209 PRO A CA 1
ATOM 1600 C C . PRO A 1 209 ? -3.461 -11.386 8.776 1.00 90.75 209 PRO A C 1
ATOM 1602 O O . PRO A 1 209 ? -2.918 -11.451 9.874 1.00 90.75 209 PRO A O 1
ATOM 1605 N N . GLU A 1 210 ? -2.763 -11.166 7.656 1.00 88.62 210 GLU A N 1
ATOM 1606 C CA . GLU A 1 210 ? -1.316 -10.921 7.655 1.00 88.62 210 GLU A CA 1
ATOM 1607 C C . GLU A 1 210 ? -0.965 -9.451 7.886 1.00 88.62 210 GLU A C 1
ATOM 1609 O O . GLU A 1 210 ? -0.021 -9.161 8.618 1.00 88.62 210 GLU A O 1
ATOM 1614 N N . LEU A 1 211 ? -1.735 -8.534 7.297 1.00 91.31 211 LEU A N 1
ATOM 1615 C CA . LEU A 1 211 ? -1.527 -7.087 7.381 1.00 91.31 211 LEU A CA 1
ATOM 1616 C C . LEU A 1 211 ? -2.844 -6.350 7.677 1.00 91.31 211 LEU A C 1
ATOM 1618 O O . LEU A 1 211 ? -3.357 -5.629 6.815 1.00 91.31 211 LEU A O 1
ATOM 1622 N N . PRO A 1 212 ? -3.410 -6.493 8.890 1.00 94.31 212 PRO A N 1
ATOM 1623 C CA . PRO A 1 212 ? -4.655 -5.810 9.255 1.00 94.31 212 PRO A CA 1
ATOM 1624 C C . PRO A 1 212 ? -4.485 -4.285 9.277 1.00 94.31 212 PRO A C 1
ATOM 1626 O O . PRO A 1 212 ? -5.398 -3.543 8.915 1.00 94.31 212 PRO A O 1
ATOM 1629 N N . VAL A 1 213 ? -3.285 -3.825 9.633 1.00 93.38 213 VAL A N 1
ATOM 1630 C CA . VAL A 1 213 ? -2.824 -2.443 9.486 1.00 93.38 213 VAL A CA 1
ATOM 1631 C C . VAL A 1 213 ? -1.756 -2.435 8.393 1.00 93.38 213 VAL A C 1
ATOM 1633 O O . VAL A 1 213 ? -0.814 -3.226 8.439 1.00 93.38 213 VAL A O 1
ATOM 1636 N N . LEU A 1 214 ? -1.935 -1.588 7.382 1.00 91.69 214 LEU A N 1
ATOM 1637 C CA . LEU A 1 214 ? -0.976 -1.418 6.296 1.00 91.69 214 LEU A CA 1
ATOM 1638 C C . LEU A 1 214 ? 0.200 -0.581 6.815 1.00 91.69 214 LEU A C 1
ATOM 1640 O O . LEU A 1 214 ? -0.063 0.475 7.386 1.00 91.69 214 LEU A O 1
ATOM 1644 N N . PRO A 1 215 ? 1.465 -0.984 6.603 1.00 88.12 215 PRO A N 1
ATOM 1645 C CA . PRO A 1 215 ? 2.601 -0.111 6.873 1.00 88.12 215 PRO A CA 1
ATOM 1646 C C . PRO A 1 215 ? 2.501 1.205 6.107 1.00 88.12 215 PRO A C 1
ATOM 1648 O O . PRO A 1 215 ? 2.033 1.213 4.970 1.00 88.12 215 PRO A O 1
ATOM 1651 N N . GLY A 1 216 ? 3.005 2.287 6.697 1.00 85.19 216 GLY A N 1
ATOM 1652 C CA . GLY A 1 216 ? 3.205 3.570 6.019 1.00 85.19 216 GLY A CA 1
ATOM 1653 C C . GLY A 1 216 ? 4.676 3.876 5.742 1.00 85.19 216 GLY A C 1
ATOM 1654 O O . GLY A 1 216 ? 5.575 3.059 5.978 1.00 85.19 216 GLY A O 1
ATOM 1655 N N . GLY A 1 217 ? 4.934 5.078 5.221 1.00 80.88 217 GLY A N 1
ATOM 1656 C CA . GLY A 1 217 ? 6.277 5.625 5.021 1.00 80.88 217 GLY A CA 1
ATOM 1657 C C . GLY A 1 217 ? 7.279 4.664 4.360 1.00 80.88 217 GLY A C 1
ATOM 1658 O O . GLY A 1 217 ? 7.045 4.107 3.286 1.00 80.88 217 GLY A O 1
ATOM 1659 N N . ARG A 1 218 ? 8.444 4.482 5.000 1.00 77.69 218 ARG A N 1
ATOM 1660 C CA . ARG A 1 218 ? 9.557 3.692 4.442 1.00 77.69 218 ARG A CA 1
ATOM 1661 C C . ARG A 1 218 ? 9.221 2.205 4.308 1.00 77.69 218 ARG A C 1
ATOM 1663 O O . ARG A 1 218 ? 9.660 1.586 3.347 1.00 77.69 218 ARG A O 1
ATOM 1670 N N . GLU A 1 219 ? 8.458 1.636 5.236 1.00 82.44 219 GLU A N 1
ATOM 1671 C CA . GLU A 1 219 ? 8.067 0.221 5.186 1.00 82.44 219 GLU A CA 1
ATOM 1672 C C . GLU A 1 219 ? 7.110 -0.041 4.022 1.00 82.44 219 GLU A C 1
ATOM 1674 O O . GLU A 1 219 ? 7.302 -1.000 3.275 1.00 82.44 219 GLU A O 1
ATOM 1679 N N . LEU A 1 220 ? 6.160 0.869 3.782 1.00 83.94 220 LEU A N 1
ATOM 1680 C CA . LEU A 1 220 ? 5.308 0.825 2.594 1.00 83.94 220 LEU A CA 1
ATOM 1681 C C . LEU A 1 220 ? 6.117 0.973 1.307 1.00 83.94 220 LEU A C 1
ATOM 1683 O O . LEU A 1 220 ? 5.871 0.267 0.329 1.00 83.94 220 LEU A O 1
ATOM 1687 N N . ALA A 1 221 ? 7.112 1.861 1.299 1.00 77.69 221 ALA A N 1
ATOM 1688 C CA . ALA A 1 221 ? 8.015 2.028 0.166 1.00 77.69 221 ALA A CA 1
ATOM 1689 C C . ALA A 1 221 ? 8.845 0.756 -0.105 1.00 77.69 221 ALA A C 1
ATOM 1691 O O . ALA A 1 221 ? 9.085 0.413 -1.262 1.00 77.69 221 ALA A O 1
ATOM 1692 N N . MET A 1 222 ? 9.253 0.019 0.933 1.00 76.75 222 MET A N 1
ATOM 1693 C CA . MET A 1 222 ? 9.928 -1.276 0.780 1.00 76.75 222 MET A CA 1
ATOM 1694 C C . MET A 1 222 ? 8.975 -2.369 0.281 1.00 76.75 222 MET A C 1
ATOM 1696 O O . MET A 1 222 ? 9.317 -3.093 -0.660 1.00 76.75 222 MET A O 1
ATOM 1700 N N . LEU A 1 223 ? 7.771 -2.445 0.860 1.00 78.75 223 LEU A N 1
ATOM 1701 C CA . LEU A 1 223 ? 6.721 -3.401 0.496 1.00 78.75 223 LEU A CA 1
ATOM 1702 C C . LEU A 1 223 ? 6.271 -3.225 -0.960 1.00 78.75 223 LEU A C 1
ATOM 1704 O O . LEU A 1 223 ? 6.139 -4.193 -1.705 1.00 78.75 223 LEU A O 1
ATOM 1708 N N . SER A 1 224 ? 6.080 -1.978 -1.386 1.00 74.12 224 SER A N 1
ATOM 1709 C CA . SER A 1 224 ? 5.759 -1.635 -2.773 1.00 74.12 224 SER A CA 1
ATOM 1710 C C . SER A 1 224 ? 6.956 -1.803 -3.713 1.00 74.12 224 SER A C 1
ATOM 1712 O O . SER A 1 224 ? 6.775 -1.834 -4.929 1.00 74.12 224 SER A O 1
ATOM 1714 N N . GLY A 1 225 ? 8.177 -1.950 -3.196 1.00 69.75 225 GLY A N 1
ATOM 1715 C CA . GLY A 1 225 ? 9.393 -2.089 -3.995 1.00 69.75 225 GLY A CA 1
ATOM 1716 C C . GLY A 1 225 ? 9.913 -0.778 -4.584 1.00 69.75 225 GLY A C 1
ATOM 1717 O O . GLY A 1 225 ? 10.709 -0.819 -5.519 1.00 69.75 225 GLY A O 1
ATOM 1718 N N . LEU A 1 226 ? 9.479 0.369 -4.052 1.00 70.19 226 LEU A N 1
ATOM 1719 C CA . LEU A 1 226 ? 10.061 1.682 -4.351 1.00 70.19 226 LEU A CA 1
ATOM 1720 C C . LEU A 1 226 ? 11.455 1.839 -3.741 1.00 70.19 226 LEU A C 1
ATOM 1722 O O . LEU A 1 226 ? 12.332 2.451 -4.345 1.00 70.19 226 LEU A O 1
ATOM 1726 N N . VAL A 1 227 ? 11.660 1.280 -2.545 1.00 69.44 227 VAL A N 1
ATOM 1727 C CA . VAL A 1 227 ? 12.933 1.329 -1.824 1.00 69.44 227 VAL A CA 1
ATOM 1728 C C . VAL A 1 227 ? 13.462 -0.085 -1.631 1.00 69.44 227 VAL A C 1
ATOM 1730 O O . VAL A 1 227 ? 12.834 -0.937 -1.008 1.00 69.44 227 VAL A O 1
ATOM 1733 N N . ALA A 1 228 ? 14.661 -0.322 -2.146 1.00 63.03 228 ALA A N 1
ATOM 1734 C CA . ALA A 1 228 ? 15.442 -1.505 -1.836 1.00 63.03 228 ALA A CA 1
ATOM 1735 C C . ALA A 1 228 ? 15.903 -1.471 -0.367 1.00 63.03 228 ALA A C 1
ATOM 1737 O O . ALA A 1 228 ? 16.497 -0.488 0.073 1.00 63.03 228 ALA A O 1
ATOM 1738 N N . SER A 1 229 ? 15.684 -2.553 0.380 1.00 63.78 229 SER A N 1
ATOM 1739 C CA . SER A 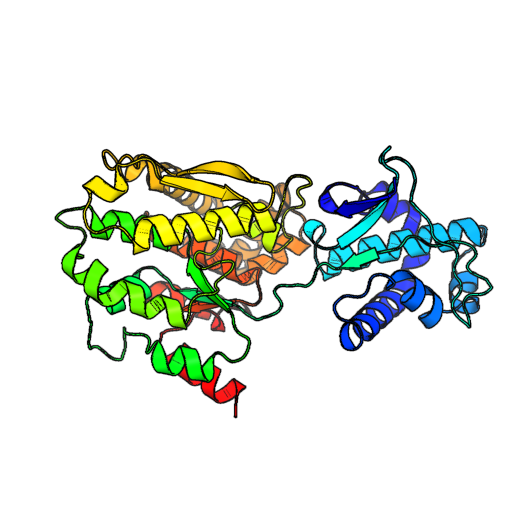1 229 ? 16.348 -2.781 1.664 1.00 63.78 229 SER A CA 1
ATOM 1740 C C . SER A 1 229 ? 16.692 -4.253 1.848 1.00 63.78 229 SER A C 1
ATOM 1742 O O . SER A 1 229 ? 15.830 -5.112 1.680 1.00 63.78 229 SER A O 1
ATOM 1744 N N . SER A 1 230 ? 17.941 -4.526 2.225 1.00 57.38 230 SER A N 1
ATOM 1745 C CA . SER A 1 230 ? 18.419 -5.854 2.631 1.00 57.38 230 SER A CA 1
ATOM 1746 C C . SER A 1 230 ? 17.961 -6.289 4.013 1.00 57.38 230 SER A C 1
ATOM 1748 O O . SER A 1 230 ? 18.112 -7.434 4.410 1.00 57.38 230 SER A O 1
ATOM 1750 N N . GLU A 1 231 ? 17.426 -5.350 4.780 1.00 66.62 231 GLU A N 1
ATOM 1751 C CA . GLU A 1 231 ? 16.925 -5.604 6.126 1.00 66.62 231 GLU A CA 1
ATOM 1752 C C . GLU A 1 231 ? 15.407 -5.812 6.119 1.00 66.62 231 GLU A C 1
ATOM 1754 O O . GLU A 1 231 ? 14.815 -6.083 7.159 1.00 66.62 231 GLU A O 1
ATOM 1759 N N . PHE A 1 232 ? 14.752 -5.675 4.958 1.00 73.62 232 PHE A N 1
ATOM 1760 C CA . PHE A 1 232 ? 13.311 -5.854 4.867 1.00 73.62 232 PHE A CA 1
ATOM 1761 C C . PHE A 1 232 ? 12.945 -7.332 4.996 1.00 73.62 232 PHE A C 1
ATOM 1763 O O . PHE A 1 232 ? 13.161 -8.127 4.081 1.00 73.62 232 PHE A O 1
ATOM 1770 N N . ASN A 1 233 ? 12.332 -7.681 6.123 1.00 74.19 233 ASN A N 1
ATOM 1771 C CA . ASN A 1 233 ? 11.745 -8.989 6.349 1.00 74.19 233 ASN A CA 1
ATOM 1772 C C . ASN A 1 233 ? 10.220 -8.859 6.450 1.00 74.19 233 ASN A C 1
ATOM 1774 O O . ASN A 1 233 ? 9.687 -8.354 7.440 1.00 74.19 233 ASN A O 1
ATOM 1778 N N . PHE A 1 234 ? 9.515 -9.347 5.425 1.00 77.69 234 PHE A N 1
ATOM 1779 C CA . PHE A 1 234 ? 8.054 -9.306 5.382 1.00 77.69 234 PHE A CA 1
ATOM 1780 C C . PHE A 1 234 ? 7.406 -10.062 6.550 1.00 77.69 234 PHE A C 1
ATOM 1782 O O . PHE A 1 234 ? 6.440 -9.561 7.113 1.00 77.69 234 PHE A O 1
ATOM 1789 N N . SER A 1 235 ? 7.930 -11.229 6.947 1.00 76.38 235 SER A N 1
ATOM 1790 C CA . SER A 1 235 ? 7.347 -12.022 8.045 1.00 76.38 235 SER A CA 1
ATOM 1791 C C . SER A 1 235 ? 7.467 -11.295 9.391 1.00 76.38 235 SER A C 1
ATOM 1793 O O . SER A 1 235 ? 6.518 -11.275 10.182 1.00 76.38 235 SER A O 1
ATOM 1795 N N . GLU A 1 236 ? 8.595 -10.618 9.630 1.00 80.19 236 GLU A N 1
ATOM 1796 C CA . GLU A 1 236 ? 8.775 -9.780 10.823 1.00 80.19 236 GLU A CA 1
ATOM 1797 C C . GLU A 1 236 ? 7.814 -8.587 10.817 1.00 80.19 236 GLU A C 1
ATOM 1799 O O . GLU A 1 236 ? 7.109 -8.363 11.802 1.00 80.19 236 GLU A O 1
ATOM 1804 N N . MET A 1 237 ? 7.721 -7.873 9.690 1.00 85.88 237 MET A N 1
ATOM 1805 C CA . MET A 1 237 ? 6.802 -6.745 9.524 1.00 85.88 237 MET A CA 1
ATOM 1806 C C . MET A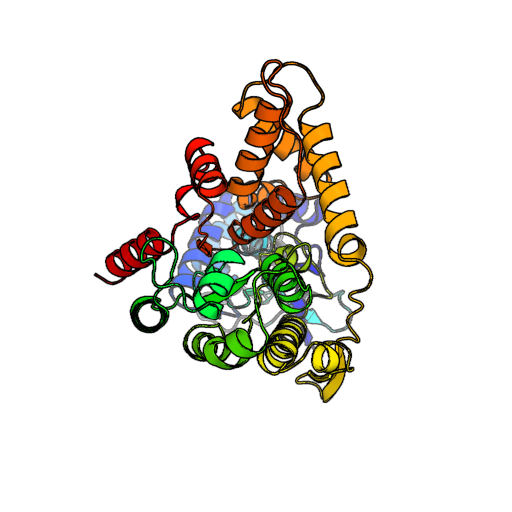 1 237 ? 5.339 -7.175 9.717 1.00 85.88 237 MET A C 1
ATOM 1808 O O . MET A 1 237 ? 4.611 -6.565 10.498 1.00 85.88 237 MET A O 1
ATOM 1812 N N . ALA A 1 238 ? 4.904 -8.254 9.063 1.00 86.44 238 ALA A N 1
ATOM 1813 C CA . ALA A 1 238 ? 3.551 -8.790 9.199 1.00 86.44 238 ALA A CA 1
ATOM 1814 C C . ALA A 1 238 ? 3.254 -9.203 10.649 1.00 86.44 238 ALA A C 1
ATOM 1816 O O . ALA A 1 238 ? 2.202 -8.874 11.196 1.00 86.44 238 ALA A O 1
ATOM 1817 N N . SER A 1 239 ? 4.208 -9.855 11.320 1.00 87.12 239 SER A N 1
ATOM 1818 C CA . SER A 1 239 ? 4.079 -10.204 12.739 1.00 87.12 239 SER A CA 1
ATOM 1819 C C . SER A 1 239 ? 3.893 -8.973 13.625 1.00 87.12 239 SER A C 1
ATOM 1821 O O . SER A 1 239 ? 3.044 -8.996 14.518 1.00 87.12 239 SER A O 1
ATOM 1823 N N . PHE A 1 240 ? 4.626 -7.890 13.354 1.00 91.06 240 PHE A N 1
ATOM 1824 C CA . PHE A 1 240 ? 4.464 -6.624 14.062 1.00 91.06 240 PHE A CA 1
ATOM 1825 C C . PHE A 1 240 ? 3.070 -6.020 13.851 1.00 91.06 240 PHE A C 1
ATOM 1827 O O . PHE A 1 240 ? 2.380 -5.753 14.832 1.00 91.06 240 PHE A O 1
ATOM 1834 N N . TYR A 1 241 ? 2.599 -5.866 12.610 1.00 91.94 241 TYR A N 1
ATOM 1835 C CA . TYR A 1 241 ? 1.291 -5.247 12.347 1.00 91.94 241 TYR A CA 1
ATOM 1836 C C . TYR A 1 241 ? 0.104 -6.098 12.829 1.00 91.94 241 TYR A C 1
ATOM 1838 O O . TYR A 1 241 ? -0.889 -5.544 13.310 1.00 91.94 241 TYR A O 1
ATOM 1846 N N . ARG A 1 242 ? 0.217 -7.434 12.822 1.00 92.75 242 ARG A N 1
ATOM 1847 C CA . ARG A 1 242 ? -0.738 -8.322 13.515 1.00 92.75 242 ARG A CA 1
ATOM 1848 C C . ARG A 1 242 ? -0.768 -8.071 15.018 1.00 92.75 242 ARG A C 1
ATOM 1850 O O . ARG A 1 242 ? -1.845 -8.007 15.616 1.00 92.75 242 ARG A O 1
ATOM 1857 N N . ALA A 1 243 ? 0.405 -7.941 15.634 1.00 92.44 243 ALA A N 1
ATOM 1858 C CA . ALA A 1 243 ? 0.522 -7.668 17.060 1.00 92.44 243 ALA A CA 1
ATOM 1859 C C . ALA A 1 243 ? -0.030 -6.281 17.420 1.00 92.44 243 ALA A C 1
ATOM 1861 O O . ALA A 1 243 ? -0.728 -6.163 18.423 1.00 92.44 243 ALA A O 1
ATOM 1862 N N . VAL A 1 244 ? 0.208 -5.261 16.586 1.00 89.75 244 VAL A N 1
ATOM 1863 C CA . VAL A 1 244 ? -0.366 -3.913 16.740 1.00 89.75 244 VAL A CA 1
ATOM 1864 C C . VAL A 1 244 ? -1.892 -3.960 16.707 1.00 89.75 244 VAL A C 1
ATOM 1866 O O . VAL A 1 244 ? -2.527 -3.408 17.605 1.00 89.75 244 VAL A O 1
ATOM 1869 N N . TRP A 1 245 ? -2.486 -4.642 15.721 1.00 92.25 245 TRP A N 1
ATOM 1870 C CA . TRP A 1 245 ? -3.942 -4.790 15.655 1.00 92.25 245 TRP A CA 1
ATOM 1871 C C . TRP A 1 245 ? -4.488 -5.505 16.891 1.00 92.25 245 TRP A C 1
ATOM 1873 O O . TRP A 1 245 ? -5.364 -4.967 17.560 1.00 92.25 245 TRP A O 1
ATOM 1883 N N . SER A 1 246 ? -3.908 -6.656 17.246 1.00 91.62 246 SER A N 1
ATOM 1884 C CA . SER A 1 246 ? -4.336 -7.465 18.399 1.00 91.62 246 SER A CA 1
ATOM 1885 C C . SER A 1 246 ? -4.253 -6.698 19.722 1.00 91.62 246 SER A C 1
ATOM 1887 O O . SER A 1 246 ? -5.138 -6.804 20.569 1.00 91.62 246 SER A O 1
ATOM 1889 N N . TYR A 1 247 ? -3.195 -5.901 19.897 1.00 89.69 247 TYR A N 1
ATOM 1890 C CA . TYR A 1 247 ? -2.993 -5.075 21.083 1.00 89.69 247 TYR A CA 1
ATOM 1891 C C . TYR A 1 247 ? -4.130 -4.065 21.290 1.00 89.69 247 TYR A C 1
ATOM 1893 O O . TYR A 1 247 ? -4.546 -3.817 22.421 1.00 89.69 247 TYR A O 1
ATOM 1901 N N . ILE A 1 248 ? -4.651 -3.491 20.205 1.00 87.81 248 ILE A N 1
ATOM 1902 C CA . ILE A 1 248 ? -5.591 -2.367 20.271 1.00 87.81 248 ILE A CA 1
ATOM 1903 C C . ILE A 1 248 ? -7.028 -2.839 20.160 1.00 87.81 248 ILE A C 1
ATOM 1905 O O . ILE A 1 248 ? -7.882 -2.360 20.904 1.00 87.81 248 ILE A O 1
ATOM 1909 N N . SER A 1 249 ? -7.308 -3.816 19.298 1.00 91.38 249 SER A N 1
ATOM 1910 C CA . SER A 1 249 ? -8.632 -4.434 19.237 1.00 91.38 249 SER A CA 1
ATOM 1911 C C . SER A 1 249 ? -9.010 -5.083 20.571 1.00 91.38 249 SER A C 1
ATOM 1913 O O . SER A 1 249 ? -10.176 -5.046 20.954 1.00 91.38 249 SER A O 1
ATOM 1915 N N . GLY A 1 250 ? -8.025 -5.565 21.339 1.00 90.25 250 GLY A N 1
ATOM 1916 C CA . GLY A 1 250 ? -8.213 -6.077 22.697 1.00 90.25 250 GLY A CA 1
ATOM 1917 C C . GLY A 1 250 ? -8.331 -5.019 23.804 1.00 90.25 250 GLY A C 1
ATOM 1918 O O . GLY A 1 250 ? -8.587 -5.380 24.954 1.00 90.25 250 GLY A O 1
ATOM 1919 N N . ALA A 1 251 ? -8.131 -3.729 23.516 1.00 90.56 251 ALA A N 1
ATOM 1920 C CA . ALA A 1 251 ? -8.137 -2.693 24.543 1.00 90.56 251 ALA A CA 1
ATOM 1921 C C . ALA A 1 251 ? -9.561 -2.344 24.998 1.00 90.56 251 ALA A C 1
ATOM 1923 O O . ALA A 1 251 ? -10.416 -1.959 24.203 1.00 90.56 251 ALA A O 1
ATOM 1924 N N . THR A 1 252 ? -9.796 -2.404 26.310 1.00 91.62 252 THR A N 1
ATOM 1925 C CA . THR A 1 252 ? -11.096 -2.063 26.921 1.00 91.62 252 THR A CA 1
ATOM 1926 C C . THR A 1 252 ? -11.063 -0.751 27.700 1.00 91.62 252 THR A C 1
ATOM 1928 O O . THR A 1 252 ? -12.093 -0.243 28.140 1.00 91.62 252 THR A O 1
ATOM 1931 N N . SER A 1 253 ? -9.869 -0.189 27.884 1.00 90.62 253 SER A N 1
ATOM 1932 C CA . SER A 1 253 ? -9.645 1.063 28.592 1.00 90.62 253 SER A CA 1
ATOM 1933 C C . SER A 1 253 ? -8.333 1.716 28.159 1.00 90.62 253 SER A C 1
ATOM 1935 O O . SER A 1 253 ? -7.413 1.052 27.679 1.00 90.62 253 SER A O 1
ATOM 1937 N N . ALA A 1 254 ? -8.186 3.016 28.428 1.00 87.25 254 ALA A N 1
ATOM 1938 C CA . ALA A 1 254 ? -6.933 3.729 28.171 1.00 87.25 254 ALA A CA 1
ATOM 1939 C C . ALA A 1 254 ? -5.752 3.149 28.971 1.00 87.25 254 ALA A C 1
ATOM 1941 O O . ALA A 1 254 ? -4.603 3.265 28.556 1.00 87.25 254 ALA A O 1
ATOM 1942 N N . ASN A 1 255 ? -6.021 2.508 30.115 1.00 87.69 255 ASN A N 1
ATOM 1943 C CA . ASN A 1 255 ? -4.986 1.854 30.911 1.00 87.69 255 ASN A CA 1
ATOM 1944 C C . ASN A 1 255 ? -4.456 0.577 30.259 1.00 87.69 255 ASN A C 1
ATOM 1946 O O . ASN A 1 255 ? -3.301 0.240 30.500 1.00 87.69 255 ASN A O 1
ATOM 1950 N N . ASP A 1 256 ? -5.243 -0.115 29.434 1.00 89.19 256 ASP A N 1
ATOM 1951 C CA . ASP A 1 256 ? -4.745 -1.272 28.683 1.00 89.19 256 ASP A CA 1
ATOM 1952 C C . ASP A 1 256 ? -3.709 -0.836 27.647 1.00 89.19 256 ASP A C 1
ATOM 1954 O O . ASP A 1 256 ? -2.655 -1.454 27.538 1.00 89.19 256 ASP A O 1
ATOM 1958 N N . LEU A 1 257 ? -3.941 0.314 27.008 1.00 86.44 257 LEU A N 1
ATOM 1959 C CA . LEU A 1 257 ? -3.025 0.907 26.032 1.00 86.44 257 LEU A CA 1
ATOM 1960 C C . LEU A 1 257 ? -1.755 1.536 26.649 1.00 86.44 257 LEU A C 1
ATOM 1962 O O . LEU A 1 257 ? -0.826 1.917 25.932 1.00 86.44 257 LEU A O 1
ATOM 1966 N N . ARG A 1 258 ? -1.700 1.658 27.979 1.00 85.06 258 ARG A N 1
ATOM 1967 C CA . ARG A 1 258 ? -0.500 2.074 28.728 1.00 85.06 258 ARG A CA 1
ATOM 1968 C C . ARG A 1 258 ? 0.317 0.890 29.237 1.00 85.06 258 ARG A C 1
ATOM 1970 O O . ARG A 1 258 ? 1.362 1.101 29.847 1.00 85.06 258 ARG A O 1
ATOM 1977 N N . LYS A 1 259 ? -0.148 -0.345 29.046 1.00 87.56 259 LYS A N 1
ATOM 1978 C CA . LYS A 1 259 ? 0.605 -1.542 29.429 1.00 87.56 259 LYS A CA 1
ATOM 1979 C C . LYS A 1 259 ? 1.550 -1.930 28.298 1.00 87.56 259 LYS A C 1
ATOM 1981 O O . LYS A 1 259 ? 1.310 -1.645 27.132 1.00 87.56 259 LYS A O 1
ATOM 1986 N N . ARG A 1 260 ? 2.642 -2.599 28.652 1.00 90.06 260 ARG A N 1
ATOM 1987 C CA . ARG A 1 260 ? 3.518 -3.235 27.667 1.00 90.06 260 ARG A CA 1
ATOM 1988 C C . ARG A 1 260 ? 2.820 -4.482 27.124 1.00 90.06 260 ARG A C 1
ATOM 1990 O O . ARG A 1 260 ? 2.355 -5.301 27.913 1.00 90.06 260 ARG A O 1
ATOM 1997 N N . TYR A 1 261 ? 2.794 -4.637 25.808 1.00 90.56 261 TYR A N 1
ATOM 1998 C CA . TYR A 1 261 ? 2.274 -5.819 25.126 1.00 90.56 261 TYR A CA 1
ATOM 1999 C C . TYR A 1 261 ? 3.425 -6.580 24.485 1.00 90.56 261 TYR A C 1
ATOM 2001 O O . TYR A 1 261 ? 4.192 -5.988 23.729 1.00 90.56 261 TYR A O 1
ATOM 2009 N N . THR A 1 262 ? 3.584 -7.865 24.794 1.00 93.38 262 THR A N 1
ATOM 2010 C CA . THR A 1 262 ? 4.637 -8.694 24.198 1.00 93.38 262 THR A CA 1
ATOM 2011 C C . THR A 1 262 ? 4.067 -9.618 23.137 1.00 93.38 262 THR A C 1
ATOM 2013 O O . THR A 1 262 ? 2.958 -10.135 23.261 1.00 93.38 262 THR A O 1
ATOM 2016 N N . TYR A 1 263 ? 4.833 -9.821 22.070 1.00 92.62 263 TYR A N 1
ATOM 2017 C CA . TYR A 1 263 ? 4.491 -10.753 21.005 1.00 92.62 263 TYR A CA 1
ATOM 2018 C C . TYR A 1 263 ? 5.735 -11.512 20.557 1.00 92.62 263 TYR A C 1
ATOM 2020 O O . TYR A 1 263 ? 6.864 -11.045 20.725 1.00 92.62 263 TYR A O 1
ATOM 2028 N N . LYS A 1 264 ? 5.522 -12.704 20.001 1.00 88.25 264 LYS A N 1
ATOM 2029 C CA . LYS A 1 264 ? 6.588 -13.546 19.461 1.00 88.25 264 LYS A CA 1
ATOM 2030 C C . LYS A 1 264 ? 6.484 -13.591 17.948 1.00 88.25 264 LYS A C 1
ATOM 2032 O O . LYS A 1 264 ? 5.388 -13.690 17.401 1.00 88.25 264 LYS A O 1
ATOM 2037 N N . THR A 1 265 ? 7.630 -13.509 17.298 1.00 83.44 265 THR A N 1
ATOM 2038 C CA . THR A 1 265 ? 7.758 -13.733 15.854 1.00 83.44 265 THR A CA 1
ATOM 2039 C C . THR A 1 265 ? 7.883 -15.228 15.558 1.00 83.44 265 THR A C 1
ATOM 2041 O O . THR A 1 265 ? 8.057 -16.039 16.470 1.00 83.44 265 THR A O 1
ATOM 2044 N N . GLU A 1 266 ? 7.772 -15.608 14.284 1.00 77.12 266 GLU A N 1
ATOM 2045 C CA . GLU A 1 266 ? 7.824 -17.011 13.840 1.00 77.12 266 GLU A CA 1
ATOM 2046 C C . GLU A 1 266 ? 9.140 -17.717 14.206 1.00 77.12 266 GLU A C 1
ATOM 2048 O O . GLU A 1 266 ? 9.148 -18.925 14.432 1.00 77.12 266 GLU A O 1
ATOM 2053 N N . ASP A 1 267 ? 10.241 -16.970 14.333 1.00 78.00 267 ASP A N 1
ATOM 2054 C CA . ASP A 1 267 ? 11.546 -17.496 14.752 1.00 78.00 267 ASP A CA 1
ATOM 2055 C C . ASP A 1 267 ? 11.717 -17.607 16.282 1.00 78.00 267 ASP A C 1
ATOM 2057 O O . ASP A 1 267 ? 12.771 -18.014 16.773 1.00 78.00 267 ASP A O 1
ATOM 2061 N N . GLY A 1 268 ? 10.677 -17.259 17.045 1.00 82.69 268 GLY A N 1
ATOM 2062 C CA . GLY A 1 268 ? 10.650 -17.333 18.500 1.00 82.69 268 GLY A CA 1
ATOM 2063 C C . GLY A 1 268 ? 11.213 -16.110 19.227 1.00 82.69 268 GLY A C 1
ATOM 2064 O O . GLY A 1 268 ? 11.132 -16.082 20.459 1.00 82.69 268 GLY A O 1
ATOM 2065 N N . ARG A 1 269 ? 11.735 -15.087 18.529 1.00 86.62 269 ARG A N 1
ATOM 2066 C CA . ARG A 1 269 ? 12.151 -13.827 19.167 1.00 86.62 269 ARG A CA 1
ATOM 2067 C C . ARG A 1 269 ? 10.947 -13.081 19.730 1.00 86.62 269 ARG A C 1
ATOM 2069 O O . ARG A 1 269 ? 9.898 -12.985 19.088 1.00 86.62 269 ARG A O 1
ATOM 2076 N N . GLU A 1 270 ? 11.130 -12.529 20.925 1.00 91.38 270 GLU A N 1
ATOM 2077 C CA . GLU A 1 270 ? 10.114 -11.770 21.648 1.00 91.38 270 GLU A CA 1
ATOM 2078 C C . GLU A 1 270 ? 10.354 -10.266 21.507 1.00 91.38 270 GLU A C 1
ATOM 2080 O O . GLU A 1 270 ? 11.451 -9.759 21.745 1.00 91.38 270 GLU A O 1
ATOM 2085 N N . PHE A 1 271 ? 9.295 -9.556 21.142 1.00 90.69 271 PHE A N 1
ATOM 2086 C CA . PHE A 1 271 ? 9.270 -8.114 20.958 1.00 90.69 271 PHE A CA 1
ATOM 2087 C C . PHE A 1 271 ? 8.177 -7.506 21.828 1.00 90.69 271 PHE A C 1
ATOM 2089 O O . PHE A 1 271 ? 7.318 -8.208 22.367 1.00 90.69 271 PHE A O 1
ATOM 2096 N N . ALA A 1 272 ? 8.206 -6.183 21.978 1.00 89.00 272 ALA A N 1
ATOM 2097 C CA . ALA A 1 272 ? 7.209 -5.474 22.757 1.00 89.00 272 ALA A CA 1
ATOM 2098 C C . ALA A 1 272 ? 6.690 -4.224 22.053 1.00 89.00 272 ALA A C 1
ATOM 2100 O O . ALA A 1 272 ? 7.445 -3.511 21.398 1.00 89.00 272 ALA A O 1
ATOM 2101 N N . ILE A 1 273 ? 5.404 -3.962 22.256 1.00 86.62 273 ILE A N 1
ATOM 2102 C CA . ILE A 1 273 ? 4.692 -2.754 21.862 1.00 86.62 273 ILE A CA 1
ATOM 2103 C C . ILE A 1 273 ? 4.353 -1.980 23.141 1.00 86.62 273 ILE A C 1
ATOM 2105 O O . ILE A 1 273 ? 3.941 -2.563 24.149 1.00 86.62 273 ILE A O 1
ATOM 2109 N N . GLY A 1 274 ? 4.528 -0.660 23.095 1.00 73.94 274 GLY A N 1
ATOM 2110 C CA . GLY A 1 274 ? 4.218 0.239 24.204 1.00 73.94 274 GLY A CA 1
ATOM 2111 C C . GLY A 1 274 ? 5.261 0.254 25.336 1.00 73.94 274 GLY A C 1
ATOM 2112 O O . GLY A 1 274 ? 6.324 -0.365 25.226 1.00 73.94 274 GLY A O 1
ATOM 2113 N N . PRO A 1 275 ? 4.966 0.965 26.440 1.00 75.56 275 PRO A N 1
ATOM 2114 C CA . PRO A 1 275 ? 3.709 1.671 26.722 1.00 75.56 275 PRO A CA 1
ATOM 2115 C C . PRO A 1 275 ? 3.488 2.873 25.791 1.00 75.56 275 PRO A C 1
ATOM 2117 O O . PRO A 1 275 ? 4.443 3.560 25.437 1.00 75.56 275 PRO A O 1
ATOM 2120 N N . LEU A 1 276 ? 2.241 3.123 25.377 1.00 75.62 276 LEU A N 1
ATOM 2121 C CA . LEU A 1 276 ? 1.924 4.312 24.583 1.00 75.62 276 LEU A CA 1
ATOM 2122 C C . LEU A 1 276 ? 1.850 5.539 25.498 1.00 75.62 276 LEU A C 1
ATOM 2124 O O . LEU A 1 276 ? 1.126 5.537 26.500 1.00 75.62 276 LEU A O 1
ATOM 2128 N N . ASP A 1 277 ? 2.598 6.584 25.148 1.00 72.19 277 ASP A N 1
ATOM 2129 C CA . ASP A 1 277 ? 2.529 7.872 25.829 1.00 72.19 277 ASP A CA 1
ATOM 2130 C C . ASP A 1 277 ? 1.528 8.799 25.127 1.00 72.19 277 ASP A C 1
ATOM 2132 O O . ASP A 1 277 ? 1.745 9.268 24.012 1.00 72.19 277 ASP A O 1
ATOM 2136 N N . PHE A 1 278 ? 0.422 9.074 25.816 1.00 69.00 278 PHE A N 1
ATOM 2137 C CA . PHE A 1 278 ? -0.649 9.952 25.344 1.00 69.00 278 PHE A CA 1
ATOM 2138 C C . PHE A 1 278 ? -0.472 11.412 25.782 1.00 69.00 278 PHE A C 1
ATOM 2140 O O . PHE A 1 278 ? -1.366 12.230 25.557 1.00 69.00 278 PHE A O 1
ATOM 2147 N N . SER A 1 279 ? 0.646 11.752 26.435 1.00 64.44 279 SER A N 1
ATOM 2148 C CA . SER A 1 279 ? 0.909 13.098 26.954 1.00 64.44 279 SER A CA 1
ATOM 2149 C C . SER A 1 279 ? 0.991 14.167 25.854 1.00 64.44 279 SER A C 1
ATOM 2151 O O . SER A 1 279 ? 0.725 15.338 26.123 1.00 64.44 279 SER A O 1
ATOM 2153 N N . SER A 1 280 ? 1.283 13.786 24.602 1.00 56.38 280 SER A N 1
ATOM 2154 C CA . SER A 1 280 ? 1.347 14.710 23.466 1.00 56.38 280 SER A CA 1
ATOM 2155 C C . SER A 1 280 ? 1.095 14.010 22.120 1.00 56.38 280 SER A C 1
ATOM 2157 O O . SER A 1 280 ? 1.987 13.335 21.607 1.00 56.38 280 SER A O 1
ATOM 2159 N N . PRO A 1 281 ? -0.053 14.234 21.452 1.00 49.84 281 PRO A N 1
ATOM 2160 C CA . PRO A 1 281 ? -0.240 13.808 20.059 1.00 49.84 281 PRO A CA 1
ATOM 2161 C C . PRO A 1 281 ? 0.691 14.517 19.080 1.00 49.84 281 PRO A C 1
ATOM 2163 O O . PRO A 1 281 ? 0.988 13.985 18.014 1.00 49.84 281 PRO A O 1
ATOM 2166 N N . ARG A 1 282 ? 1.234 15.687 19.456 1.00 51.00 282 ARG A N 1
ATOM 2167 C CA . ARG A 1 282 ? 2.298 16.343 18.683 1.00 51.00 282 ARG A CA 1
ATOM 2168 C C . ARG A 1 282 ? 3.562 15.486 18.600 1.00 51.00 282 ARG A C 1
ATOM 2170 O O . ARG A 1 282 ? 4.294 15.634 17.632 1.00 51.00 282 ARG A O 1
ATOM 2177 N N . ASN A 1 283 ? 3.797 14.572 19.539 1.00 53.06 283 ASN A N 1
ATOM 2178 C CA . ASN A 1 283 ? 4.943 13.664 19.458 1.00 53.06 283 ASN A CA 1
ATOM 2179 C C . ASN A 1 283 ? 4.696 12.506 18.474 1.00 53.06 283 ASN A C 1
ATOM 2181 O O . ASN A 1 283 ? 5.652 11.908 17.999 1.00 53.06 283 ASN A O 1
ATOM 2185 N N . VAL A 1 284 ? 3.432 12.209 18.144 1.00 51.84 284 VAL A N 1
ATOM 2186 C CA . VAL A 1 284 ? 3.055 11.149 17.191 1.00 51.84 284 VAL A CA 1
ATOM 2187 C C 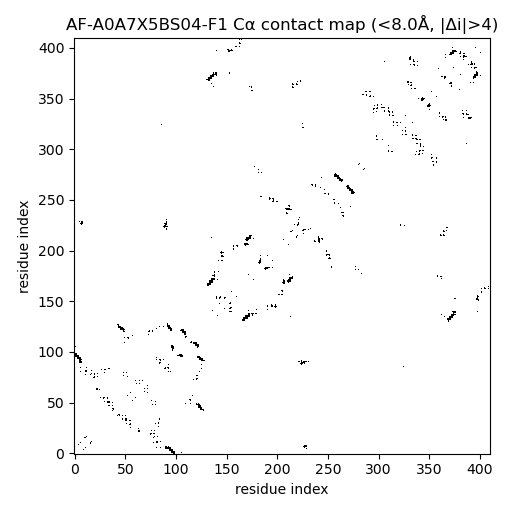. VAL A 1 284 ? 2.896 11.715 15.774 1.00 51.84 284 VAL A C 1
ATOM 2189 O O . VAL A 1 284 ? 3.380 11.119 14.817 1.00 51.84 284 VAL A O 1
ATOM 2192 N N . PHE A 1 285 ? 2.297 12.906 15.641 1.00 54.81 285 PHE A N 1
ATOM 2193 C CA . PHE A 1 285 ? 1.975 13.519 14.344 1.00 54.81 285 PHE A CA 1
ATOM 2194 C C . PHE A 1 285 ? 2.742 14.803 14.017 1.00 54.81 285 PHE A C 1
ATOM 2196 O O . PHE A 1 285 ? 2.926 15.125 12.845 1.00 54.81 285 PHE A O 1
ATOM 2203 N N . GLY A 1 286 ? 3.198 15.556 15.022 1.00 56.62 286 GLY A N 1
ATOM 2204 C CA . GLY A 1 286 ? 3.720 16.916 14.836 1.00 56.62 286 GLY A CA 1
ATOM 2205 C C . GLY A 1 286 ? 4.998 16.970 14.002 1.00 56.62 286 GLY A C 1
ATOM 2206 O O . GLY A 1 286 ? 5.137 17.848 13.151 1.00 56.62 286 GLY A O 1
ATOM 2207 N N . GLU A 1 287 ? 5.904 16.002 14.167 1.00 63.25 287 GLU A N 1
ATOM 2208 C CA . GLU A 1 287 ? 7.105 15.914 13.324 1.00 63.25 287 GLU A CA 1
ATOM 2209 C C . GLU A 1 287 ? 6.777 15.568 11.864 1.00 63.25 287 GLU A C 1
ATOM 2211 O O . GLU A 1 287 ? 7.419 16.102 10.957 1.00 63.25 287 GLU A O 1
ATOM 2216 N N . ARG A 1 288 ? 5.782 14.699 11.614 1.00 62.16 288 ARG A N 1
ATOM 2217 C CA . ARG A 1 288 ? 5.338 14.362 10.249 1.00 62.16 288 ARG A CA 1
ATOM 2218 C C . ARG A 1 288 ? 4.651 15.565 9.602 1.00 62.16 288 ARG A C 1
ATOM 2220 O O . ARG A 1 288 ? 5.034 15.943 8.501 1.00 62.16 288 ARG A O 1
ATOM 2227 N N . ALA A 1 289 ? 3.723 16.212 10.304 1.00 62.50 289 ALA A N 1
ATOM 2228 C CA . ALA A 1 289 ? 3.019 17.393 9.809 1.00 62.50 289 ALA A CA 1
ATOM 2229 C C . ALA A 1 289 ? 3.975 18.547 9.470 1.00 62.50 289 ALA A C 1
ATOM 2231 O O . ALA A 1 289 ? 3.897 19.102 8.380 1.00 62.50 289 ALA A O 1
ATOM 2232 N N . THR A 1 290 ? 4.959 18.830 10.332 1.00 66.75 290 THR A N 1
ATOM 2233 C CA . THR A 1 290 ? 5.962 19.883 10.071 1.00 66.75 290 THR A CA 1
ATOM 2234 C C . THR A 1 290 ? 6.811 19.568 8.833 1.00 66.75 290 THR A C 1
ATOM 2236 O O . THR A 1 290 ? 7.123 20.454 8.034 1.00 66.75 290 THR A O 1
ATOM 2239 N N . LYS A 1 291 ? 7.192 18.295 8.638 1.00 69.19 291 LYS A N 1
ATOM 2240 C CA . LYS A 1 291 ? 7.913 17.857 7.430 1.00 69.19 291 LYS A CA 1
ATOM 2241 C C . LYS A 1 291 ? 7.062 18.044 6.175 1.00 69.19 291 LYS A C 1
ATOM 2243 O O . LYS A 1 291 ? 7.595 18.483 5.157 1.00 69.19 291 LYS A O 1
ATOM 2248 N N . TRP A 1 292 ? 5.766 17.756 6.256 1.00 68.00 292 TRP A N 1
ATOM 2249 C CA . TRP A 1 292 ? 4.824 17.920 5.152 1.00 68.00 292 TRP A CA 1
ATOM 2250 C C . TRP A 1 292 ? 4.566 19.378 4.798 1.00 68.00 292 TRP A C 1
ATOM 2252 O O . TRP A 1 292 ? 4.707 19.750 3.636 1.00 68.00 292 TRP A O 1
ATOM 2262 N N . GLU A 1 293 ? 4.296 20.216 5.793 1.00 67.94 293 GLU A N 1
ATOM 2263 C CA . GLU A 1 293 ? 4.183 21.665 5.630 1.00 67.94 293 GLU A CA 1
ATOM 2264 C C . GLU A 1 293 ? 5.443 22.233 4.965 1.00 67.94 293 GLU A C 1
ATOM 2266 O O . GLU A 1 293 ? 5.361 22.976 3.985 1.00 67.94 293 GLU A O 1
ATOM 2271 N N . THR A 1 294 ? 6.625 21.799 5.417 1.00 71.69 294 THR A N 1
ATOM 2272 C CA . THR A 1 294 ? 7.906 22.182 4.807 1.00 71.69 294 THR A CA 1
ATOM 2273 C C . THR A 1 294 ? 8.011 21.711 3.354 1.00 71.69 294 THR A C 1
ATOM 2275 O O . THR A 1 294 ? 8.516 22.445 2.505 1.00 71.69 294 THR A O 1
ATOM 2278 N N . TYR A 1 295 ? 7.569 20.491 3.046 1.00 71.75 295 TYR A N 1
ATOM 2279 C CA . TYR A 1 295 ? 7.655 19.915 1.704 1.00 71.75 295 TYR A CA 1
ATOM 2280 C C . TYR A 1 295 ? 6.717 20.608 0.706 1.00 71.75 295 TYR A C 1
ATOM 2282 O O . TYR A 1 295 ? 7.152 20.969 -0.390 1.00 71.75 295 TYR A O 1
ATOM 2290 N N . ILE A 1 296 ? 5.464 20.865 1.097 1.00 68.44 296 ILE A N 1
ATOM 2291 C CA . ILE A 1 296 ? 4.498 21.614 0.280 1.00 68.44 296 ILE A CA 1
ATOM 2292 C C . ILE A 1 296 ? 4.991 23.050 0.088 1.00 68.44 296 ILE A C 1
ATOM 2294 O O . ILE A 1 296 ? 5.036 23.525 -1.041 1.00 68.44 296 ILE A O 1
ATOM 2298 N N . SER A 1 297 ? 5.463 23.706 1.153 1.00 69.44 297 SER A N 1
ATOM 2299 C CA . SER A 1 297 ? 5.981 25.080 1.082 1.00 69.44 297 SER A CA 1
ATOM 2300 C C . SER A 1 297 ? 7.199 25.201 0.159 1.00 69.44 297 SER A C 1
ATOM 2302 O O . SER A 1 297 ? 7.293 26.142 -0.626 1.00 69.44 297 SER A O 1
ATOM 2304 N N . LYS A 1 298 ? 8.117 24.224 0.186 1.00 72.94 298 LYS A N 1
ATOM 2305 C CA . LYS A 1 298 ? 9.238 24.146 -0.770 1.00 72.94 298 LYS A CA 1
ATOM 2306 C C . LYS A 1 298 ? 8.762 23.914 -2.203 1.00 72.94 298 LYS A C 1
ATOM 2308 O O . LYS A 1 298 ? 9.312 24.503 -3.127 1.00 72.94 298 LYS A O 1
ATOM 2313 N N . SER A 1 299 ? 7.744 23.077 -2.387 1.00 68.62 299 SER A N 1
ATOM 2314 C CA . SER A 1 299 ? 7.166 22.797 -3.709 1.00 68.62 299 SER A CA 1
ATOM 2315 C C . SER A 1 299 ? 6.377 23.987 -4.267 1.00 68.62 299 SER A C 1
ATOM 2317 O O . SER A 1 299 ? 6.259 24.127 -5.483 1.00 68.62 299 SER A O 1
ATOM 2319 N N . ALA A 1 300 ? 5.864 24.852 -3.388 1.00 64.69 300 ALA A N 1
ATOM 2320 C CA . ALA A 1 300 ? 5.186 26.095 -3.729 1.00 64.69 300 ALA A CA 1
ATOM 2321 C C . ALA A 1 300 ? 6.162 27.258 -3.990 1.00 64.69 300 ALA A C 1
ATOM 2323 O O . ALA A 1 300 ? 5.822 28.173 -4.734 1.00 64.69 300 ALA A O 1
ATOM 2324 N N . SER A 1 301 ? 7.378 27.240 -3.425 1.00 61.94 301 SER A N 1
ATOM 2325 C CA . SER A 1 301 ? 8.301 28.378 -3.520 1.00 61.94 301 SER A CA 1
ATOM 2326 C C . SER A 1 301 ? 8.753 28.659 -4.962 1.00 61.94 301 SER A C 1
ATOM 2328 O O . SER A 1 301 ? 9.537 27.906 -5.537 1.00 61.94 301 SER A O 1
ATOM 2330 N N . GLY A 1 302 ? 8.269 29.759 -5.546 1.00 60.44 302 GLY A N 1
ATOM 2331 C CA . GLY A 1 302 ? 8.625 30.184 -6.900 1.00 60.44 302 GLY A CA 1
ATOM 2332 C C . GLY A 1 302 ? 7.507 30.942 -7.617 1.00 60.44 302 GLY A C 1
ATOM 2333 O O . GLY A 1 302 ? 6.459 31.230 -7.048 1.00 60.44 302 GLY A O 1
ATOM 2334 N N . THR A 1 303 ? 7.767 31.306 -8.874 1.00 58.00 303 THR A N 1
ATOM 2335 C CA . THR A 1 303 ? 6.825 31.930 -9.819 1.00 58.00 303 THR A CA 1
ATOM 2336 C C . THR A 1 303 ? 5.494 31.167 -9.873 1.00 58.00 303 THR A C 1
ATOM 2338 O O . THR A 1 303 ? 5.485 29.960 -9.670 1.00 58.00 303 THR A O 1
ATOM 2341 N N . SER A 1 304 ? 4.379 31.837 -10.191 1.00 68.25 304 SER A N 1
ATOM 2342 C CA . SER A 1 304 ? 3.093 31.168 -10.445 1.00 68.25 304 SER A CA 1
ATOM 2343 C C . SER A 1 304 ? 3.249 30.168 -11.597 1.00 68.25 304 SER A C 1
ATOM 2345 O O . SER A 1 304 ? 3.350 30.566 -12.757 1.00 68.25 304 SER A O 1
ATOM 2347 N N . LEU A 1 305 ? 3.341 28.886 -11.249 1.00 74.44 305 LEU A N 1
ATOM 2348 C CA . LEU A 1 305 ? 3.387 27.772 -12.185 1.00 74.44 305 LEU A CA 1
ATOM 2349 C C . LEU A 1 305 ? 1.978 27.193 -12.350 1.00 74.44 305 LEU A C 1
ATOM 2351 O O . LEU A 1 305 ? 1.153 27.256 -11.434 1.00 74.44 30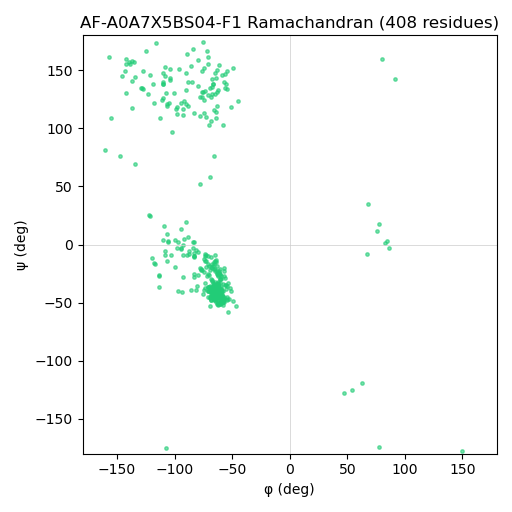5 LEU A O 1
ATOM 2355 N N . ASP A 1 306 ? 1.705 26.618 -13.517 1.00 84.69 306 ASP A N 1
ATOM 2356 C CA . ASP A 1 306 ? 0.514 25.792 -13.709 1.00 84.69 306 ASP A CA 1
ATOM 2357 C C . ASP A 1 306 ? 0.671 24.406 -13.045 1.00 84.69 306 ASP A C 1
ATOM 2359 O O . ASP A 1 306 ? 1.720 24.058 -12.489 1.00 84.69 306 ASP A O 1
ATOM 2363 N N . LEU A 1 307 ? -0.405 23.610 -13.053 1.00 84.81 307 LEU A N 1
ATOM 2364 C CA . LEU A 1 307 ? -0.415 22.296 -12.407 1.00 84.81 307 LEU A CA 1
ATOM 2365 C C . LEU A 1 307 ? 0.631 21.347 -13.008 1.00 84.81 307 LEU A C 1
ATOM 2367 O O . LEU A 1 307 ? 1.329 20.674 -12.253 1.00 84.81 307 LEU A O 1
ATOM 2371 N N . ASP A 1 308 ? 0.772 21.309 -14.333 1.00 87.31 308 ASP A N 1
ATOM 2372 C CA . ASP A 1 308 ? 1.698 20.398 -15.017 1.00 87.31 308 ASP A CA 1
ATOM 2373 C C . ASP A 1 308 ? 3.159 20.750 -14.700 1.00 87.31 308 ASP A C 1
ATOM 2375 O O . ASP A 1 308 ? 3.999 19.870 -14.483 1.00 87.31 308 ASP A O 1
ATOM 2379 N N . GLN A 1 309 ? 3.460 22.043 -14.597 1.00 87.12 309 GLN A N 1
ATOM 2380 C CA . GLN A 1 309 ? 4.761 22.545 -14.170 1.00 87.12 309 GLN A CA 1
ATOM 2381 C C . GLN A 1 309 ? 5.064 22.185 -12.710 1.00 87.12 309 GLN A C 1
ATOM 2383 O O . GLN A 1 309 ? 6.176 21.739 -12.411 1.00 87.12 309 GLN A O 1
ATOM 2388 N N . HIS A 1 310 ? 4.088 22.302 -11.803 1.00 85.94 310 HIS A N 1
ATOM 2389 C CA . HIS A 1 310 ? 4.258 21.838 -10.423 1.00 85.94 310 HIS A CA 1
ATOM 2390 C C . HIS A 1 310 ? 4.402 20.312 -10.339 1.00 85.94 310 HIS A C 1
ATOM 2392 O O . HIS A 1 310 ? 5.242 19.831 -9.581 1.00 85.94 310 HIS A O 1
ATOM 2398 N N . VAL A 1 311 ? 3.671 19.539 -11.150 1.00 87.56 311 VAL A N 1
ATOM 2399 C CA . VAL A 1 311 ? 3.852 18.081 -11.258 1.00 87.56 311 VAL A CA 1
ATOM 2400 C C . VAL A 1 311 ? 5.289 17.760 -11.670 1.00 87.56 311 VAL A C 1
ATOM 2402 O O . VAL A 1 311 ? 5.947 16.947 -11.020 1.00 87.56 311 VAL A O 1
ATOM 2405 N N . ALA A 1 312 ? 5.819 18.420 -12.702 1.00 86.38 312 ALA A N 1
ATOM 2406 C CA . ALA A 1 312 ? 7.198 18.226 -13.144 1.00 86.38 312 ALA A CA 1
ATOM 2407 C C . ALA A 1 312 ? 8.227 18.607 -12.062 1.00 86.38 312 ALA A C 1
ATOM 2409 O O . ALA A 1 312 ? 9.220 17.895 -11.877 1.00 86.38 312 ALA A O 1
ATOM 2410 N N . ALA A 1 313 ? 7.979 19.687 -11.315 1.00 84.94 313 ALA A N 1
ATOM 2411 C CA . ALA A 1 313 ? 8.835 20.129 -10.217 1.00 84.94 313 ALA A CA 1
ATOM 2412 C C . ALA A 1 313 ? 8.844 19.126 -9.050 1.00 84.94 313 ALA A C 1
ATOM 2414 O O . ALA A 1 313 ? 9.918 18.719 -8.606 1.00 84.94 313 ALA A O 1
ATOM 2415 N N . VAL A 1 314 ? 7.670 18.660 -8.606 1.00 85.50 314 VAL A N 1
ATOM 2416 C CA . VAL A 1 314 ? 7.537 17.653 -7.538 1.00 85.50 314 VAL A CA 1
ATOM 2417 C C . VAL A 1 314 ? 8.216 16.344 -7.947 1.00 85.50 314 VAL A C 1
ATOM 2419 O O . VAL A 1 314 ? 8.994 15.789 -7.170 1.00 85.50 314 VAL A O 1
ATOM 2422 N N . ARG A 1 315 ? 8.007 15.880 -9.189 1.00 87.19 315 ARG A N 1
ATOM 2423 C CA . ARG A 1 315 ? 8.688 14.683 -9.721 1.00 87.19 315 ARG A CA 1
ATOM 2424 C C . ARG A 1 315 ? 10.201 14.833 -9.699 1.00 87.19 315 ARG A C 1
ATOM 2426 O O . ARG A 1 315 ? 10.897 13.927 -9.249 1.00 87.19 315 ARG A O 1
ATOM 2433 N N . SER A 1 316 ? 10.704 15.976 -10.159 1.00 83.00 316 SER A N 1
ATOM 2434 C CA . SER A 1 316 ? 12.142 16.258 -10.187 1.00 83.00 316 SER A CA 1
ATOM 2435 C C . SER A 1 316 ? 12.735 16.319 -8.779 1.00 83.00 316 SER A C 1
ATOM 2437 O O . SER A 1 316 ? 13.833 15.816 -8.564 1.00 83.00 316 SER A O 1
ATOM 2439 N N . GLY A 1 317 ? 11.997 16.878 -7.815 1.00 80.81 317 GLY A N 1
ATOM 2440 C CA . GLY A 1 317 ? 12.394 16.916 -6.409 1.00 80.81 317 GLY A CA 1
ATOM 2441 C C . GLY A 1 317 ? 12.488 15.525 -5.784 1.00 80.81 317 GLY A C 1
ATOM 2442 O O . GLY A 1 317 ? 13.487 15.215 -5.145 1.00 80.81 317 GLY A O 1
ATOM 2443 N N . LEU A 1 318 ? 11.495 14.658 -6.014 1.00 78.69 318 LEU A N 1
ATOM 2444 C CA . LEU A 1 318 ? 11.538 13.268 -5.538 1.00 78.69 318 LEU A CA 1
ATOM 2445 C C . LEU A 1 318 ? 12.664 12.468 -6.203 1.00 78.69 318 LEU A C 1
ATOM 2447 O O . LEU A 1 318 ? 13.316 11.662 -5.545 1.00 78.69 318 LEU A O 1
ATOM 2451 N N . ALA A 1 319 ? 12.943 12.723 -7.483 1.00 78.56 319 ALA A N 1
ATOM 2452 C CA . ALA A 1 319 ? 13.986 12.025 -8.231 1.00 78.56 319 ALA A CA 1
ATOM 2453 C C . ALA A 1 319 ? 15.420 12.271 -7.711 1.00 78.56 319 ALA A C 1
ATOM 2455 O O . ALA A 1 319 ? 16.352 11.596 -8.152 1.00 78.56 319 ALA A O 1
ATOM 2456 N N . VAL A 1 320 ? 15.613 13.217 -6.782 1.00 75.44 320 VAL A N 1
ATOM 2457 C CA . VAL A 1 320 ? 16.884 13.412 -6.064 1.00 75.44 320 VAL A CA 1
ATOM 2458 C C . VAL A 1 320 ? 17.173 12.234 -5.130 1.00 75.44 320 VAL A C 1
ATOM 2460 O O . VAL A 1 320 ? 18.315 11.784 -5.049 1.00 75.44 320 VAL A O 1
ATOM 2463 N N . ASP A 1 321 ? 16.137 11.714 -4.470 1.00 67.00 321 ASP A N 1
ATOM 2464 C CA . ASP A 1 321 ? 16.260 10.709 -3.409 1.00 67.00 321 ASP A CA 1
ATOM 2465 C C . ASP A 1 321 ? 15.820 9.302 -3.854 1.00 67.00 321 ASP A C 1
ATOM 2467 O O . ASP A 1 321 ? 16.115 8.316 -3.174 1.00 67.00 321 ASP A O 1
ATOM 2471 N N . MET A 1 322 ? 15.129 9.175 -4.995 1.00 70.12 322 MET A N 1
ATOM 2472 C CA . MET A 1 322 ? 14.663 7.888 -5.526 1.00 70.12 322 MET A CA 1
ATOM 2473 C C . MET A 1 322 ? 14.744 7.788 -7.060 1.00 70.12 322 MET A C 1
ATOM 2475 O O . MET A 1 322 ? 14.699 8.802 -7.754 1.00 70.12 322 MET A O 1
ATOM 2479 N N . PRO A 1 323 ? 14.837 6.569 -7.631 1.00 68.31 323 PRO A N 1
ATOM 2480 C CA . PRO A 1 323 ? 14.810 6.373 -9.082 1.00 68.31 323 PRO A CA 1
ATOM 2481 C C . PRO A 1 323 ? 13.518 6.903 -9.718 1.00 68.31 323 PRO A C 1
ATOM 2483 O O . PRO A 1 323 ? 12.442 6.767 -9.139 1.00 68.31 323 PRO A O 1
ATOM 2486 N N . MET A 1 324 ? 13.590 7.427 -10.947 1.00 72.25 324 MET A N 1
ATOM 2487 C CA . MET A 1 324 ? 12.421 8.002 -11.635 1.00 72.25 324 MET A CA 1
ATOM 2488 C C . MET A 1 324 ? 11.268 6.996 -11.791 1.00 72.25 324 MET A C 1
ATOM 2490 O O . MET A 1 324 ? 10.111 7.362 -11.651 1.00 72.25 324 MET A O 1
ATOM 2494 N N . GLN A 1 325 ? 11.565 5.709 -11.979 1.00 65.88 325 GLN A N 1
ATOM 2495 C CA . GLN A 1 325 ? 10.539 4.663 -12.047 1.00 65.88 325 GLN A CA 1
ATOM 2496 C C . GLN A 1 325 ? 9.744 4.537 -10.737 1.00 65.88 325 GLN A C 1
ATOM 2498 O O . GLN A 1 325 ? 8.556 4.225 -10.755 1.00 65.88 325 GLN A O 1
ATOM 2503 N N . ALA A 1 326 ? 10.387 4.783 -9.591 1.00 68.81 326 ALA A N 1
ATOM 2504 C CA . ALA A 1 326 ? 9.713 4.820 -8.298 1.00 68.81 326 ALA A CA 1
ATOM 2505 C C . ALA A 1 326 ? 8.829 6.074 -8.177 1.00 68.81 326 ALA A C 1
ATOM 2507 O O . ALA A 1 326 ? 7.692 5.982 -7.717 1.00 68.81 326 ALA A O 1
ATOM 2508 N N . VAL A 1 327 ? 9.308 7.221 -8.672 1.00 76.94 327 VAL A N 1
ATOM 2509 C CA . VAL A 1 327 ? 8.524 8.466 -8.749 1.00 76.94 327 VAL A CA 1
ATOM 2510 C C . VAL A 1 327 ? 7.277 8.288 -9.620 1.00 76.94 327 VAL A C 1
ATOM 2512 O O . VAL A 1 327 ? 6.197 8.735 -9.244 1.00 76.94 327 VAL A O 1
ATOM 2515 N N . ASP A 1 328 ? 7.387 7.589 -10.748 1.00 76.44 328 ASP A N 1
ATOM 2516 C CA . ASP A 1 328 ? 6.265 7.354 -11.666 1.00 76.44 328 ASP A CA 1
ATOM 2517 C C . ASP A 1 328 ? 5.138 6.546 -11.009 1.00 76.44 328 ASP A C 1
ATOM 2519 O O . ASP A 1 328 ? 3.956 6.794 -11.246 1.00 76.44 328 ASP A O 1
ATOM 2523 N N . ARG A 1 329 ? 5.497 5.624 -10.110 1.00 78.56 329 ARG A N 1
ATOM 2524 C CA . ARG A 1 329 ? 4.545 4.842 -9.307 1.00 78.56 329 ARG A CA 1
ATOM 2525 C C . ARG A 1 329 ? 3.883 5.645 -8.186 1.00 78.56 329 ARG A C 1
ATOM 2527 O O . ARG A 1 329 ? 2.876 5.201 -7.644 1.00 78.56 329 ARG A O 1
ATOM 2534 N N . LEU A 1 330 ? 4.412 6.822 -7.860 1.00 84.44 330 LEU A N 1
ATOM 2535 C CA . LEU A 1 330 ? 3.803 7.801 -6.957 1.00 84.44 330 LEU A CA 1
ATOM 2536 C C . LEU A 1 330 ? 2.904 8.794 -7.713 1.00 84.44 330 LEU A C 1
ATOM 2538 O O . LEU A 1 330 ? 2.602 9.863 -7.191 1.00 84.44 330 LEU A O 1
ATOM 2542 N N . GLY A 1 331 ? 2.458 8.463 -8.932 1.00 87.50 331 GLY A N 1
ATOM 2543 C CA . GLY A 1 331 ? 1.713 9.363 -9.814 1.00 87.50 331 GLY A CA 1
ATOM 2544 C C . GLY A 1 331 ? 0.573 10.116 -9.124 1.00 87.50 331 GLY A C 1
ATOM 2545 O O . GLY A 1 331 ? 0.549 11.343 -9.171 1.00 87.50 331 GLY A O 1
ATOM 2546 N N . LEU A 1 332 ? -0.338 9.425 -8.430 1.00 89.69 332 LEU A N 1
ATOM 2547 C CA . LEU A 1 332 ? -1.420 10.085 -7.687 1.00 89.69 332 LEU A CA 1
ATOM 2548 C C . LEU A 1 332 ? -0.901 11.034 -6.603 1.00 89.69 332 LEU A C 1
ATOM 2550 O O . LEU A 1 332 ? -1.327 12.184 -6.551 1.00 89.69 332 LEU A O 1
ATOM 2554 N N . PHE A 1 333 ? 0.037 10.572 -5.780 1.00 90.38 333 PHE A N 1
ATOM 2555 C CA . PHE A 1 333 ? 0.638 11.372 -4.718 1.00 90.38 333 PHE A CA 1
ATOM 2556 C C . PHE A 1 333 ? 1.273 12.662 -5.269 1.00 90.38 333 PHE A C 1
ATOM 2558 O O . PHE A 1 333 ? 0.956 13.756 -4.807 1.00 90.38 333 PHE A O 1
ATOM 2565 N N . VAL A 1 334 ? 2.093 12.549 -6.317 1.00 90.19 334 VAL A N 1
ATOM 2566 C CA . VAL A 1 334 ? 2.753 13.680 -6.991 1.00 90.19 334 VAL A CA 1
ATOM 2567 C C . VAL A 1 334 ? 1.741 14.728 -7.446 1.00 90.19 334 VAL A C 1
ATOM 2569 O O . VAL A 1 334 ? 1.931 15.921 -7.217 1.00 90.19 334 VAL A O 1
ATOM 2572 N N . HIS A 1 335 ? 0.668 14.285 -8.098 1.00 92.31 335 HIS A N 1
ATOM 2573 C CA . HIS A 1 335 ? -0.349 15.173 -8.646 1.00 92.31 335 HIS A CA 1
ATOM 2574 C C . HIS A 1 335 ? -1.134 15.898 -7.547 1.00 92.31 335 HIS A C 1
ATOM 2576 O O . HIS A 1 335 ? -1.408 17.092 -7.671 1.00 92.31 335 HIS A O 1
ATOM 2582 N N . VAL A 1 336 ? -1.450 15.210 -6.448 1.00 90.56 336 VAL A N 1
ATOM 2583 C CA . VAL A 1 336 ? -2.128 15.820 -5.297 1.00 90.56 336 VAL A CA 1
ATOM 2584 C C . VAL A 1 336 ? -1.223 16.842 -4.599 1.00 90.56 336 VAL A C 1
ATOM 2586 O O . VAL A 1 336 ? -1.671 17.953 -4.326 1.00 90.56 336 VAL A O 1
ATOM 2589 N N . VAL A 1 337 ? 0.062 16.535 -4.386 1.00 88.38 337 VAL A N 1
ATOM 2590 C CA . VAL A 1 337 ? 1.027 17.507 -3.834 1.00 88.38 337 VAL A CA 1
ATOM 2591 C C . VAL A 1 337 ? 1.159 18.733 -4.738 1.00 88.38 337 VAL A C 1
ATOM 2593 O O . VAL A 1 337 ? 1.137 19.861 -4.248 1.00 88.38 337 VAL A O 1
ATOM 2596 N N . ALA A 1 338 ? 1.269 18.531 -6.054 1.00 88.88 338 ALA A N 1
ATOM 2597 C CA . ALA A 1 338 ? 1.339 19.626 -7.016 1.00 88.88 338 ALA A CA 1
ATOM 2598 C C . ALA A 1 338 ? 0.092 20.522 -6.948 1.00 88.88 338 ALA A C 1
ATOM 2600 O O . ALA A 1 338 ? 0.208 21.743 -7.008 1.00 88.88 338 ALA A O 1
ATOM 2601 N N . HIS A 1 339 ? -1.091 19.936 -6.750 1.00 89.12 339 HIS A N 1
ATOM 2602 C CA . HIS A 1 339 ? -2.318 20.702 -6.558 1.00 89.12 339 HIS A CA 1
ATOM 2603 C C . HIS A 1 339 ? -2.288 21.558 -5.287 1.00 89.12 339 HIS A C 1
ATOM 2605 O O . HIS A 1 339 ? -2.618 22.740 -5.357 1.00 89.12 339 HIS A O 1
ATOM 2611 N N . TYR A 1 340 ? -1.829 21.014 -4.157 1.00 85.81 340 TYR A N 1
ATOM 2612 C CA . TYR A 1 340 ? -1.656 21.802 -2.932 1.00 85.81 340 TYR A CA 1
ATOM 2613 C C . TYR A 1 340 ? -0.630 22.930 -3.101 1.00 85.81 340 TYR A C 1
ATOM 2615 O O . TYR A 1 340 ? -0.839 24.022 -2.579 1.00 85.81 340 TYR A O 1
ATOM 2623 N N . ALA A 1 341 ? 0.443 22.712 -3.868 1.00 82.88 341 ALA A N 1
ATOM 2624 C CA . ALA A 1 341 ? 1.405 23.766 -4.191 1.00 82.88 341 ALA A CA 1
ATOM 2625 C C . ALA A 1 341 ? 0.770 24.897 -5.027 1.00 82.88 341 ALA A C 1
ATOM 2627 O O . ALA A 1 341 ? 1.011 26.073 -4.752 1.00 82.88 341 ALA A O 1
ATOM 2628 N N . VAL A 1 342 ? -0.099 24.559 -5.990 1.00 84.62 342 VAL A N 1
ATOM 2629 C CA . VAL A 1 342 ? -0.895 25.545 -6.745 1.00 84.62 342 VAL A CA 1
ATOM 2630 C C . VAL A 1 342 ? -1.850 26.312 -5.822 1.00 84.62 342 VAL A C 1
ATOM 2632 O O . VAL A 1 342 ? -1.925 27.537 -5.913 1.00 84.62 342 VAL A O 1
ATOM 2635 N N . GLU A 1 343 ? -2.567 25.627 -4.921 1.00 84.00 343 GLU A N 1
ATOM 2636 C CA . GLU A 1 343 ? -3.465 26.285 -3.958 1.00 84.00 343 GLU A CA 1
ATOM 2637 C C . GLU A 1 343 ? -2.696 27.201 -2.988 1.00 84.00 343 GLU A C 1
ATOM 2639 O O . GLU A 1 343 ? -3.167 28.294 -2.673 1.00 84.00 343 GLU A O 1
ATOM 2644 N N . ALA A 1 344 ? -1.495 26.808 -2.550 1.00 79.75 344 ALA A N 1
ATOM 2645 C CA . ALA A 1 344 ? -0.642 27.616 -1.672 1.00 79.75 344 ALA A CA 1
ATOM 2646 C C . ALA A 1 344 ? -0.208 28.931 -2.335 1.00 79.75 344 ALA A C 1
ATOM 2648 O O . ALA A 1 344 ? -0.134 29.968 -1.679 1.00 79.75 344 ALA A O 1
ATOM 2649 N N . ASN A 1 345 ? -0.002 28.903 -3.652 1.00 76.38 345 ASN A N 1
ATOM 2650 C CA . ASN A 1 345 ? 0.366 30.067 -4.452 1.00 76.38 345 ASN A CA 1
ATOM 2651 C C . ASN A 1 345 ? -0.828 30.943 -4.868 1.00 76.38 345 ASN A C 1
ATOM 2653 O O . ASN A 1 345 ? -0.634 31.934 -5.574 1.00 76.38 345 ASN A O 1
ATOM 2657 N N . ASN A 1 346 ? -2.060 30.621 -4.452 1.00 78.25 346 ASN A N 1
ATOM 2658 C CA . ASN A 1 346 ? -3.234 31.427 -4.771 1.00 78.25 346 ASN A CA 1
ATOM 2659 C C . ASN A 1 346 ? -3.312 32.677 -3.868 1.00 78.25 346 ASN A C 1
ATOM 2661 O O . ASN A 1 346 ? -3.651 32.558 -2.689 1.00 78.25 346 ASN A O 1
ATOM 2665 N N . PRO A 1 347 ? -3.103 33.898 -4.402 1.00 72.25 347 PRO A N 1
ATOM 2666 C CA . PRO A 1 347 ? -3.069 35.114 -3.588 1.00 72.25 347 PRO A CA 1
ATOM 2667 C C . PRO A 1 347 ? -4.428 35.477 -2.973 1.00 72.25 347 PRO A C 1
ATOM 2669 O O . PRO A 1 347 ? -4.473 36.224 -1.999 1.00 72.25 347 PRO A O 1
ATOM 2672 N N . ALA A 1 348 ? -5.541 34.972 -3.520 1.00 74.19 348 ALA A N 1
ATOM 2673 C CA . ALA A 1 348 ? -6.876 35.241 -2.986 1.00 74.19 348 ALA A CA 1
ATOM 2674 C C . ALA A 1 348 ? -7.213 34.368 -1.768 1.00 74.19 348 ALA A C 1
ATOM 2676 O O . ALA A 1 348 ? -8.051 34.748 -0.949 1.00 74.19 348 ALA A O 1
ATOM 2677 N N . ARG A 1 349 ? -6.599 33.184 -1.667 1.00 70.69 349 ARG A N 1
ATOM 2678 C CA . ARG A 1 349 ? -6.812 32.232 -0.576 1.00 70.69 349 ARG A CA 1
ATOM 2679 C C . ARG A 1 349 ? -5.628 31.261 -0.520 1.00 70.69 349 ARG A C 1
ATOM 2681 O O . ARG A 1 349 ? -5.746 30.169 -1.078 1.00 70.69 349 ARG A O 1
ATOM 2688 N N . PRO A 1 350 ? -4.508 31.654 0.107 1.00 69.19 350 PRO A N 1
ATOM 2689 C CA . PRO A 1 350 ? -3.360 30.772 0.225 1.00 69.19 350 PRO A CA 1
ATOM 2690 C C . PRO A 1 350 ? -3.758 29.554 1.058 1.00 69.19 350 PRO A C 1
ATOM 2692 O O . PRO A 1 350 ? -4.399 29.681 2.103 1.00 69.19 350 PRO A O 1
ATOM 2695 N N . TYR A 1 351 ? -3.436 28.368 0.556 1.00 73.62 351 TYR A N 1
ATOM 2696 C CA . TYR A 1 351 ? -3.571 27.137 1.323 1.00 73.62 351 TYR A CA 1
ATOM 2697 C C . TYR A 1 351 ? -2.608 27.141 2.518 1.00 73.62 351 TYR A C 1
ATOM 2699 O O . TYR A 1 351 ? -1.410 27.373 2.358 1.00 73.62 351 TYR A O 1
ATOM 2707 N N . GLU A 1 352 ? -3.146 26.855 3.703 1.00 69.94 352 GLU A N 1
ATOM 2708 C CA . GLU A 1 352 ? -2.386 26.599 4.925 1.00 69.94 352 GLU A CA 1
ATOM 2709 C C . GLU A 1 352 ? -2.424 25.095 5.186 1.00 69.94 352 GLU A C 1
ATOM 2711 O O . GLU A 1 352 ? -3.505 24.513 5.283 1.00 69.94 352 GLU A O 1
ATOM 2716 N N . ALA A 1 353 ? -1.251 24.465 5.254 1.00 67.38 353 ALA A N 1
ATOM 2717 C CA . ALA A 1 353 ? -1.164 23.037 5.514 1.00 67.38 353 ALA A CA 1
ATOM 2718 C C . ALA A 1 353 ? -1.627 22.722 6.940 1.00 67.38 353 ALA A C 1
ATOM 2720 O O . ALA A 1 353 ? -1.219 23.395 7.889 1.00 67.38 353 ALA A O 1
ATOM 2721 N N . ASP A 1 354 ? -2.435 21.675 7.096 1.00 72.06 354 ASP A N 1
ATOM 2722 C CA . ASP A 1 354 ? -2.814 21.154 8.405 1.00 72.06 354 ASP A CA 1
ATOM 2723 C C . ASP A 1 354 ? -2.301 19.717 8.633 1.00 72.06 354 ASP A C 1
ATOM 2725 O O . ASP A 1 354 ? -1.700 19.075 7.767 1.00 72.06 354 ASP A O 1
ATOM 2729 N N . ILE A 1 355 ? -2.484 19.223 9.861 1.00 67.56 355 ILE A N 1
ATOM 2730 C CA . ILE A 1 355 ? -2.060 17.871 10.257 1.00 67.56 355 ILE A CA 1
ATOM 2731 C C . ILE A 1 355 ? -2.880 16.789 9.532 1.00 67.56 355 ILE A C 1
ATOM 2733 O O . ILE A 1 355 ? -2.342 15.716 9.263 1.00 67.56 355 ILE A O 1
ATOM 2737 N N . ASN A 1 356 ? -4.144 17.057 9.198 1.00 72.88 356 ASN A N 1
ATOM 2738 C CA . ASN A 1 356 ? -5.010 16.097 8.514 1.00 72.88 356 ASN A CA 1
ATO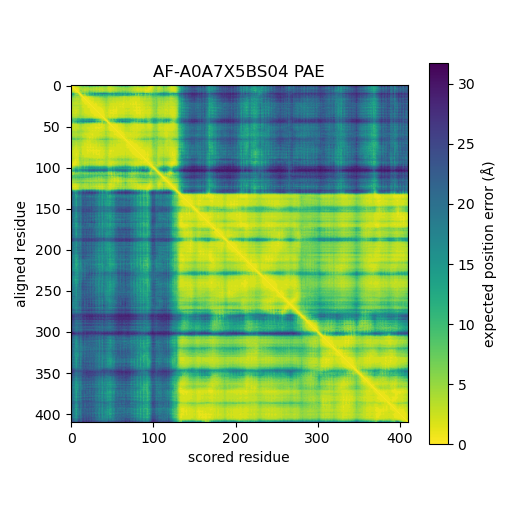M 2739 C C . ASN A 1 356 ? -4.562 15.915 7.059 1.00 72.88 356 ASN A C 1
ATOM 2741 O O . ASN A 1 356 ? -4.468 14.789 6.587 1.00 72.88 356 ASN A O 1
ATOM 2745 N N . ASP A 1 357 ? -4.170 16.996 6.379 1.00 73.81 357 ASP A N 1
ATOM 2746 C CA . ASP A 1 357 ? -3.641 16.955 5.016 1.00 73.81 357 ASP A CA 1
ATOM 2747 C C . ASP A 1 357 ? -2.351 16.101 4.952 1.00 73.81 357 ASP A C 1
ATOM 2749 O O . ASP A 1 357 ? -2.106 15.397 3.973 1.00 73.81 357 ASP A O 1
ATOM 2753 N N . ALA A 1 358 ? -1.533 16.088 6.011 1.00 73.50 358 ALA A N 1
ATOM 2754 C CA . ALA A 1 358 ? -0.367 15.204 6.115 1.00 73.50 358 ALA A CA 1
ATOM 2755 C C . ALA A 1 358 ? -0.736 13.712 6.225 1.00 73.50 358 ALA A C 1
ATOM 2757 O O . ALA A 1 358 ? -0.056 12.870 5.635 1.00 73.50 358 ALA A O 1
ATOM 2758 N N . VAL A 1 359 ? -1.790 13.387 6.977 1.00 75.12 359 VAL A N 1
ATOM 2759 C CA . VAL A 1 359 ? -2.331 12.023 7.109 1.00 75.12 359 VAL A CA 1
ATOM 2760 C C . VAL A 1 359 ? -2.959 11.566 5.789 1.00 75.12 359 VAL A C 1
ATOM 2762 O O . VAL A 1 359 ? -2.667 10.469 5.306 1.00 75.12 359 VAL A O 1
ATOM 2765 N N . ASP A 1 360 ? -3.731 12.448 5.156 1.00 81.38 360 ASP A N 1
ATOM 2766 C CA . ASP A 1 360 ? -4.347 12.226 3.851 1.00 81.38 360 ASP A CA 1
ATOM 2767 C C . ASP A 1 360 ? -3.301 11.988 2.753 1.00 81.38 360 ASP A C 1
ATOM 2769 O O . ASP A 1 360 ? -3.467 11.127 1.891 1.00 81.38 360 ASP A O 1
ATOM 2773 N N . LEU A 1 361 ? -2.184 12.716 2.769 1.00 82.00 361 LEU A N 1
ATOM 2774 C CA . LEU A 1 361 ? -1.095 12.497 1.815 1.00 82.00 361 LEU A CA 1
ATOM 2775 C C . LEU A 1 361 ? -0.356 11.173 2.057 1.00 82.00 361 LEU A C 1
ATOM 2777 O O . LEU A 1 361 ? 0.047 10.524 1.088 1.00 82.00 361 LEU A O 1
ATOM 2781 N N . ASP A 1 362 ? -0.195 10.749 3.314 1.00 80.81 362 ASP A N 1
ATOM 2782 C CA . ASP A 1 362 ? 0.451 9.475 3.661 1.00 80.81 362 ASP A CA 1
ATOM 2783 C C . ASP A 1 362 ? -0.381 8.288 3.146 1.00 80.81 362 ASP A C 1
ATOM 2785 O O . ASP A 1 362 ? 0.166 7.366 2.538 1.00 80.81 362 ASP A O 1
ATOM 2789 N N . ILE A 1 363 ? -1.720 8.346 3.243 1.00 87.25 363 ILE A N 1
ATOM 2790 C CA . ILE A 1 363 ? -2.580 7.279 2.702 1.00 87.25 363 ILE A CA 1
ATOM 2791 C C . ILE A 1 363 ? -2.445 7.135 1.177 1.00 87.25 363 ILE A C 1
ATOM 2793 O O . ILE A 1 363 ? -2.606 6.036 0.641 1.00 87.25 363 ILE A O 1
ATOM 2797 N N . LEU A 1 364 ? -2.085 8.205 0.455 1.00 88.94 364 LEU A N 1
ATOM 2798 C CA . LEU A 1 364 ? -1.874 8.146 -0.995 1.00 88.94 364 LEU A CA 1
ATOM 2799 C C . LEU A 1 364 ? -0.607 7.378 -1.386 1.00 88.94 364 LEU A C 1
ATOM 2801 O O . LEU A 1 364 ? -0.529 6.913 -2.526 1.00 88.94 364 LEU A O 1
ATOM 2805 N N . TYR A 1 365 ? 0.339 7.143 -0.467 1.00 84.94 365 TYR A N 1
ATOM 2806 C CA . TYR A 1 365 ? 1.434 6.199 -0.724 1.00 84.94 365 TYR A CA 1
ATOM 2807 C C . TYR A 1 365 ? 0.915 4.780 -0.963 1.00 84.94 365 TYR A C 1
ATOM 2809 O O . TYR A 1 365 ? 1.577 4.000 -1.651 1.00 84.94 365 TYR A O 1
ATOM 2817 N N . ALA A 1 366 ? -0.286 4.435 -0.487 1.00 85.31 366 ALA A N 1
ATOM 2818 C CA . ALA A 1 366 ? -0.896 3.148 -0.800 1.00 85.31 366 ALA A CA 1
ATOM 2819 C C . ALA A 1 366 ? -1.142 2.966 -2.307 1.00 85.31 366 ALA A C 1
ATOM 2821 O O . ALA A 1 366 ? -1.144 1.833 -2.779 1.00 85.31 366 ALA A O 1
ATOM 2822 N N . ALA A 1 367 ? -1.270 4.048 -3.088 1.00 83.31 367 ALA A N 1
ATOM 2823 C CA . ALA A 1 367 ? -1.443 3.977 -4.543 1.00 83.31 367 ALA A CA 1
ATOM 2824 C C . ALA A 1 367 ? -0.229 3.374 -5.280 1.00 83.31 367 ALA A C 1
ATOM 2826 O O . ALA A 1 367 ? -0.341 2.985 -6.442 1.00 83.31 367 ALA A O 1
ATOM 2827 N N . THR A 1 368 ? 0.913 3.248 -4.597 1.00 79.06 368 THR A N 1
ATOM 2828 C CA . THR A 1 368 ? 2.107 2.544 -5.097 1.00 79.06 368 THR A CA 1
ATOM 2829 C C . THR A 1 368 ? 1.896 1.031 -5.185 1.00 79.06 368 THR A C 1
ATOM 2831 O O . THR A 1 368 ? 2.580 0.343 -5.950 1.00 79.06 368 THR A O 1
ATOM 2834 N N . LEU A 1 369 ? 0.935 0.512 -4.419 1.00 81.19 369 LEU A N 1
ATOM 2835 C CA . LEU A 1 369 ? 0.372 -0.824 -4.543 1.00 81.19 369 LEU A CA 1
ATOM 2836 C C . LEU A 1 369 ? -0.820 -0.783 -5.521 1.00 81.19 369 LEU A C 1
ATOM 2838 O O . LEU A 1 369 ? -1.364 0.289 -5.800 1.00 81.19 369 LEU A O 1
ATOM 2842 N N . PRO A 1 370 ? -1.295 -1.930 -6.038 1.00 81.88 370 PRO A N 1
ATOM 2843 C CA . PRO A 1 370 ? -2.588 -2.014 -6.721 1.00 81.88 370 PRO A CA 1
ATOM 2844 C C . PRO A 1 370 ? -3.753 -1.826 -5.724 1.00 81.88 370 PRO A C 1
ATOM 2846 O O . PRO A 1 370 ? -4.586 -2.711 -5.546 1.00 81.88 370 PRO A O 1
ATOM 2849 N N . ALA A 1 371 ? -3.788 -0.691 -5.020 1.00 89.88 371 ALA A N 1
ATOM 2850 C CA . ALA A 1 371 ? -4.708 -0.423 -3.927 1.00 89.88 371 ALA A CA 1
ATOM 2851 C C . ALA A 1 371 ? -5.762 0.636 -4.269 1.00 89.88 371 ALA A C 1
ATOM 2853 O O . ALA A 1 371 ? -5.491 1.589 -4.998 1.00 89.88 371 ALA A O 1
ATOM 2854 N N . VAL A 1 372 ? -6.947 0.473 -3.690 1.00 93.81 372 VAL A N 1
ATOM 2855 C CA . VAL A 1 372 ? -8.043 1.442 -3.653 1.00 93.81 372 VAL A CA 1
ATOM 2856 C C . VAL A 1 372 ? -8.128 1.997 -2.236 1.00 93.81 372 VAL A C 1
ATOM 2858 O O . VAL A 1 372 ? -8.151 1.238 -1.268 1.00 93.81 372 VAL A O 1
ATOM 2861 N N . VAL A 1 373 ? -8.183 3.318 -2.110 1.00 95.50 373 VAL A N 1
ATOM 2862 C CA . VAL A 1 373 ? -8.358 4.016 -0.834 1.00 95.50 373 VAL A CA 1
ATOM 2863 C C . VAL A 1 373 ? -9.841 4.304 -0.640 1.00 95.50 373 VAL A C 1
ATOM 2865 O O . VAL A 1 373 ? -10.466 4.978 -1.459 1.00 95.50 373 VAL A O 1
ATOM 2868 N N . CYS A 1 374 ? -10.409 3.799 0.449 1.00 96.19 374 CYS A N 1
ATOM 2869 C CA . CYS A 1 374 ? -11.772 4.082 0.868 1.00 96.19 374 CYS A CA 1
ATOM 2870 C C . CYS A 1 374 ? -11.748 5.167 1.943 1.00 96.19 374 CYS A C 1
ATOM 2872 O O . CYS A 1 374 ? -11.225 4.943 3.032 1.00 96.19 374 CYS A O 1
ATOM 2874 N N . THR A 1 375 ? -12.341 6.323 1.656 1.00 94.94 375 THR A N 1
ATOM 2875 C CA . THR A 1 375 ? -12.403 7.466 2.579 1.00 94.94 375 THR A CA 1
ATOM 2876 C C . THR A 1 375 ? -13.742 8.184 2.471 1.00 94.94 375 THR A C 1
ATOM 2878 O O . THR A 1 375 ? -14.358 8.246 1.401 1.00 94.94 375 THR A O 1
ATOM 2881 N N . THR A 1 376 ? -14.205 8.773 3.574 1.00 93.88 376 THR A N 1
ATOM 2882 C CA . THR A 1 376 ? -15.350 9.692 3.553 1.00 93.88 376 THR A CA 1
ATOM 2883 C C . THR A 1 376 ? -14.963 11.119 3.175 1.00 93.88 376 THR A C 1
ATOM 2885 O O . THR A 1 376 ? -15.868 11.891 2.845 1.00 93.88 376 THR A O 1
ATOM 2888 N N . ASP A 1 377 ? -13.674 11.457 3.121 1.00 92.25 377 ASP A N 1
ATOM 2889 C CA . ASP A 1 377 ? -13.206 12.803 2.807 1.00 92.25 377 ASP A CA 1
ATOM 2890 C C . ASP A 1 377 ? -13.591 13.222 1.374 1.00 92.25 377 ASP A C 1
ATOM 2892 O O . ASP A 1 377 ? -13.160 12.659 0.364 1.00 92.25 377 ASP A O 1
ATOM 2896 N N . LYS A 1 378 ? -14.470 14.226 1.277 1.00 92.19 378 LYS A N 1
ATOM 2897 C CA . LYS A 1 378 ? -14.947 14.767 -0.005 1.00 92.19 378 LYS A CA 1
ATOM 2898 C C . LYS A 1 378 ? -13.875 15.609 -0.701 1.00 92.19 378 LYS A C 1
ATOM 2900 O O . LYS A 1 378 ? -13.856 15.638 -1.933 1.00 92.19 378 LYS A O 1
ATOM 2905 N N . ARG A 1 379 ? -13.023 16.305 0.058 1.00 90.81 379 ARG A N 1
ATOM 2906 C CA . ARG A 1 379 ? -11.948 17.157 -0.458 1.00 90.81 379 ARG A CA 1
ATOM 2907 C C . ARG A 1 379 ? -10.872 16.288 -1.101 1.00 90.81 379 ARG A C 1
ATOM 2909 O O . ARG A 1 379 ? -10.613 16.498 -2.284 1.00 90.81 379 ARG A O 1
ATOM 2916 N N . LEU A 1 380 ? -10.353 15.283 -0.397 1.00 91.44 380 LEU A N 1
ATOM 2917 C CA . LEU A 1 380 ? -9.335 14.359 -0.898 1.00 91.44 380 LEU A CA 1
ATOM 2918 C C . LEU A 1 380 ? -9.812 13.641 -2.165 1.00 91.44 380 LEU A C 1
ATOM 2920 O O . LEU A 1 380 ? -9.124 13.667 -3.184 1.00 91.44 380 LEU A O 1
ATOM 2924 N N . ARG A 1 381 ? -11.037 13.086 -2.162 1.00 94.31 381 ARG A N 1
ATOM 2925 C CA . ARG A 1 381 ? -11.622 12.447 -3.361 1.00 94.31 381 ARG A CA 1
ATOM 2926 C C . ARG A 1 381 ? -11.723 13.401 -4.547 1.00 94.31 381 ARG A C 1
ATOM 2928 O O . ARG A 1 381 ? -11.431 13.013 -5.676 1.00 94.31 381 ARG A O 1
ATOM 2935 N N . ARG A 1 382 ? -12.167 14.639 -4.313 1.00 94.50 382 ARG A N 1
ATOM 2936 C CA . ARG A 1 382 ? -12.286 15.652 -5.368 1.00 94.50 382 ARG A CA 1
ATOM 2937 C C . ARG A 1 382 ? -10.915 15.995 -5.942 1.00 94.50 382 ARG A C 1
ATOM 2939 O O . ARG A 1 382 ? -10.772 15.953 -7.158 1.00 94.50 382 ARG A O 1
ATOM 2946 N N . ILE A 1 383 ? -9.937 16.282 -5.081 1.00 92.06 383 ILE A N 1
ATOM 2947 C CA . ILE A 1 383 ? -8.571 16.635 -5.482 1.00 92.06 383 ILE A CA 1
ATOM 2948 C C . ILE A 1 383 ? -7.943 15.487 -6.278 1.00 92.06 383 ILE A C 1
ATOM 2950 O O . ILE A 1 383 ? -7.509 15.691 -7.409 1.00 92.06 383 ILE A O 1
ATOM 2954 N N . ALA A 1 384 ? -7.981 14.260 -5.749 1.00 93.38 384 ALA A N 1
ATOM 2955 C CA . ALA A 1 384 ? -7.448 13.073 -6.416 1.00 93.38 384 ALA A CA 1
ATOM 2956 C C . ALA A 1 384 ? -7.962 12.930 -7.861 1.00 93.38 384 ALA A C 1
ATOM 2958 O O . ALA A 1 384 ? -7.190 12.611 -8.763 1.00 93.38 384 ALA A O 1
ATOM 2959 N N . ARG A 1 385 ? -9.245 13.232 -8.098 1.00 93.50 385 ARG A N 1
ATOM 2960 C CA . ARG A 1 385 ? -9.893 13.132 -9.416 1.00 93.50 385 ARG A CA 1
ATOM 2961 C C . ARG A 1 385 ? -9.673 14.339 -10.323 1.00 93.50 385 ARG A C 1
ATOM 2963 O O . ARG A 1 385 ? -9.723 14.183 -11.538 1.00 93.50 385 ARG A O 1
ATOM 2970 N N . SER A 1 386 ? -9.461 15.531 -9.768 1.00 90.75 386 SER A N 1
ATOM 2971 C CA . SER A 1 386 ? -9.311 16.765 -10.551 1.00 90.75 386 SER A CA 1
ATOM 2972 C C . SER A 1 386 ? -7.881 17.043 -10.998 1.00 90.75 386 SER A C 1
ATOM 2974 O O . SER A 1 386 ? -7.660 17.971 -11.767 1.00 90.75 386 SER A O 1
ATOM 2976 N N . THR A 1 387 ? -6.909 16.271 -10.516 1.00 88.38 387 THR A N 1
ATOM 2977 C CA . THR A 1 387 ? -5.491 16.516 -10.799 1.00 88.38 387 THR A CA 1
ATOM 2978 C C . THR A 1 387 ? -5.000 15.953 -12.136 1.00 88.38 387 THR A C 1
ATOM 2980 O O . THR A 1 387 ? -3.879 16.240 -12.528 1.00 88.38 387 THR A O 1
ATOM 2983 N N . GLY A 1 388 ? -5.798 15.138 -12.835 1.00 85.00 388 GLY A N 1
ATOM 2984 C CA . GLY A 1 388 ? -5.384 14.486 -14.086 1.00 85.00 388 GLY A CA 1
ATOM 2985 C C . GLY A 1 388 ? -4.575 13.193 -13.903 1.00 85.00 388 GLY A C 1
ATOM 2986 O O . GLY A 1 388 ? -4.221 12.556 -14.893 1.00 85.00 388 GLY A O 1
ATOM 2987 N N . SER A 1 389 ? -4.332 12.753 -12.662 1.00 88.50 389 SER A N 1
ATOM 2988 C CA . SER A 1 389 ? -3.709 11.451 -12.397 1.00 88.50 389 SER A CA 1
ATOM 2989 C C . SER A 1 389 ? -4.574 10.291 -12.908 1.00 88.50 389 SER A C 1
ATOM 2991 O O . SER A 1 389 ? -5.762 10.195 -12.586 1.00 88.50 389 SER A O 1
ATOM 2993 N N . ALA A 1 390 ? -3.952 9.345 -13.621 1.00 85.12 390 ALA A N 1
ATOM 2994 C CA . ALA A 1 390 ? -4.595 8.113 -14.087 1.00 85.12 390 ALA A CA 1
ATOM 2995 C C . ALA A 1 390 ? -5.131 7.233 -12.941 1.00 85.12 390 ALA A C 1
ATOM 2997 O O . ALA A 1 390 ? -6.031 6.425 -13.157 1.00 85.12 390 ALA A O 1
ATOM 2998 N N . ASP A 1 391 ? -4.614 7.414 -11.723 1.00 87.56 391 ASP A N 1
ATOM 2999 C CA . ASP A 1 391 ? -5.015 6.666 -10.529 1.00 87.56 391 ASP A CA 1
ATOM 3000 C C . ASP A 1 391 ? -5.992 7.438 -9.631 1.00 87.56 391 ASP A C 1
ATOM 3002 O O . ASP A 1 391 ? -6.399 6.931 -8.587 1.00 87.56 391 ASP A O 1
ATOM 3006 N N . GLY A 1 392 ? -6.437 8.634 -10.034 1.00 89.62 392 GLY A N 1
ATOM 3007 C CA . GLY A 1 392 ? -7.383 9.446 -9.257 1.00 89.62 392 GLY A CA 1
ATOM 3008 C C . GLY A 1 392 ? -8.709 8.741 -8.945 1.00 89.62 392 GLY A C 1
ATOM 3009 O O . GLY A 1 392 ? -9.339 9.007 -7.920 1.00 89.62 392 GLY A O 1
ATOM 3010 N N . TRP A 1 393 ? -9.122 7.787 -9.787 1.00 92.56 393 TRP A N 1
ATOM 3011 C CA . TRP A 1 393 ? -10.321 6.970 -9.573 1.00 92.56 393 TRP A CA 1
ATOM 3012 C C . TRP A 1 393 ? -10.196 5.997 -8.391 1.00 92.56 393 TRP A C 1
ATOM 3014 O O . TRP A 1 393 ? -11.219 5.544 -7.878 1.00 92.56 393 TRP A O 1
ATOM 3024 N N . ARG A 1 394 ? -8.972 5.682 -7.942 1.00 93.31 394 ARG A N 1
ATOM 3025 C CA . ARG A 1 394 ? -8.712 4.734 -6.848 1.00 93.31 394 ARG A CA 1
ATOM 3026 C C . ARG A 1 394 ? -9.062 5.290 -5.468 1.00 93.31 394 ARG A C 1
ATOM 3028 O O . ARG A 1 394 ? -9.030 4.537 -4.504 1.00 93.31 394 ARG A O 1
ATOM 3035 N N . VAL A 1 395 ? -9.394 6.576 -5.350 1.00 96.00 395 VAL A N 1
ATOM 3036 C CA . VAL A 1 395 ? -9.889 7.168 -4.100 1.00 96.00 395 VAL A CA 1
ATOM 3037 C C . VAL A 1 395 ? -11.415 7.222 -4.158 1.00 96.00 395 VAL A C 1
ATOM 3039 O O . VAL A 1 395 ? -12.006 7.947 -4.970 1.00 96.00 395 VAL A O 1
ATOM 3042 N N . MET A 1 396 ? -12.065 6.422 -3.318 1.00 95.75 396 MET A N 1
ATOM 3043 C CA . MET A 1 396 ? -13.495 6.127 -3.390 1.00 95.75 396 MET A CA 1
ATOM 3044 C C . MET A 1 396 ? -14.202 6.385 -2.062 1.00 95.75 396 MET A C 1
ATOM 3046 O O . MET A 1 396 ? -13.629 6.232 -0.985 1.00 95.75 396 MET A O 1
ATOM 3050 N N . SER A 1 397 ? -15.476 6.764 -2.142 1.00 96.12 397 SER A N 1
ATOM 3051 C CA . SER A 1 397 ? -16.399 6.676 -1.013 1.00 96.12 397 SER A CA 1
ATOM 3052 C C . SER A 1 397 ? -16.769 5.209 -0.727 1.00 96.12 397 SER A C 1
ATOM 3054 O O . SER A 1 397 ? -16.571 4.347 -1.591 1.00 96.12 397 SER A O 1
ATOM 3056 N N . PRO A 1 398 ? -17.389 4.908 0.431 1.00 96.62 398 PRO A N 1
ATOM 3057 C CA . PRO A 1 398 ? -17.921 3.571 0.708 1.00 96.62 398 PRO A CA 1
ATOM 3058 C C . PRO A 1 398 ? -18.853 3.047 -0.393 1.00 96.62 398 PRO A C 1
ATOM 3060 O O . PRO A 1 398 ? -18.713 1.922 -0.870 1.00 96.62 398 PRO A O 1
ATOM 3063 N N . SER A 1 399 ? -19.791 3.885 -0.840 1.00 95.12 399 SER A N 1
ATOM 3064 C CA . SER A 1 399 ? -20.782 3.512 -1.851 1.00 95.12 399 SER A CA 1
ATOM 3065 C C . SER A 1 399 ? -20.164 3.295 -3.234 1.00 95.12 399 SER A C 1
ATOM 3067 O O . SER A 1 399 ? -20.572 2.383 -3.957 1.00 95.12 399 SER A O 1
ATOM 3069 N N . GLU A 1 400 ? -19.159 4.095 -3.597 1.00 95.31 400 GLU A N 1
ATOM 3070 C CA . GLU A 1 400 ? -18.402 3.938 -4.839 1.00 95.31 400 GLU A CA 1
ATOM 3071 C C . GLU A 1 400 ? -17.585 2.646 -4.834 1.00 95.31 400 GLU A C 1
ATOM 3073 O O . GLU A 1 400 ? -17.641 1.907 -5.818 1.00 95.31 400 GLU A O 1
ATOM 3078 N N . LEU A 1 401 ? -16.908 2.335 -3.722 1.00 96.56 401 LEU A N 1
ATOM 3079 C CA . LEU A 1 401 ? -16.144 1.099 -3.558 1.00 96.56 401 LEU A CA 1
ATOM 3080 C C . LEU A 1 401 ? -17.034 -0.131 -3.757 1.00 96.56 401 LEU A C 1
ATOM 3082 O O . LEU A 1 401 ? -16.718 -0.995 -4.575 1.00 96.56 401 LEU A O 1
ATOM 3086 N N . LEU A 1 402 ? -18.168 -0.204 -3.052 1.00 96.06 402 LEU A N 1
ATOM 3087 C CA . LEU A 1 402 ? -19.077 -1.349 -3.161 1.00 96.06 402 LEU A CA 1
ATOM 3088 C C . LEU A 1 402 ? -19.643 -1.483 -4.581 1.00 96.06 402 LEU A C 1
ATOM 3090 O O . LEU A 1 402 ? -19.700 -2.583 -5.128 1.00 96.06 402 LEU A O 1
ATOM 3094 N N . LYS A 1 403 ? -20.019 -0.368 -5.220 1.00 95.19 403 LYS A N 1
ATOM 3095 C CA . LYS A 1 403 ? -20.482 -0.375 -6.616 1.00 95.19 403 LYS A CA 1
ATOM 3096 C C . LYS A 1 403 ? -19.394 -0.871 -7.570 1.00 95.19 403 LYS A C 1
ATOM 3098 O O . LYS A 1 403 ? -19.685 -1.681 -8.447 1.00 95.19 403 LYS A O 1
ATOM 3103 N N . TRP A 1 404 ? -18.163 -0.399 -7.403 1.00 95.12 404 TRP A N 1
ATOM 3104 C CA . TRP A 1 404 ? -17.034 -0.811 -8.227 1.00 95.12 404 TRP A CA 1
ATOM 3105 C C . TRP A 1 404 ? -16.746 -2.309 -8.071 1.00 95.12 404 TRP A C 1
ATOM 3107 O O . TRP A 1 404 ? -16.671 -3.006 -9.079 1.00 95.12 404 TRP A O 1
ATOM 3117 N N . LEU A 1 405 ? -16.710 -2.829 -6.841 1.00 94.50 405 LEU A N 1
ATOM 3118 C CA . LEU A 1 405 ? -16.514 -4.258 -6.568 1.00 94.50 405 LEU A CA 1
ATOM 3119 C C . LEU A 1 405 ? -17.613 -5.141 -7.173 1.00 94.50 405 LEU A C 1
ATOM 3121 O O . LEU A 1 405 ? -17.316 -6.199 -7.722 1.00 94.50 405 LEU A O 1
ATOM 3125 N N . ARG A 1 406 ? -18.884 -4.721 -7.126 1.00 93.38 406 ARG A N 1
ATOM 3126 C CA . ARG A 1 406 ? -19.977 -5.465 -7.784 1.00 93.38 406 ARG A CA 1
ATOM 3127 C C . ARG A 1 406 ? -19.744 -5.588 -9.290 1.00 93.38 406 ARG A C 1
ATOM 3129 O O . ARG A 1 406 ? -19.942 -6.665 -9.840 1.00 93.38 406 ARG A O 1
ATOM 3136 N N . ASN A 1 407 ? -19.272 -4.517 -9.927 1.00 89.25 407 ASN A N 1
ATOM 3137 C CA . ASN A 1 407 ? -18.977 -4.511 -11.358 1.00 89.25 407 ASN A CA 1
ATOM 3138 C C . ASN A 1 407 ? -17.751 -5.361 -11.727 1.00 89.25 407 ASN A C 1
ATOM 3140 O O . ASN A 1 407 ? -17.681 -5.825 -12.854 1.00 89.25 407 ASN A O 1
ATOM 3144 N N . GLN A 1 408 ? -16.793 -5.557 -10.813 1.00 79.75 408 GLN A N 1
ATOM 3145 C CA . GLN A 1 408 ? -15.644 -6.446 -11.053 1.00 79.75 408 GLN A CA 1
ATOM 3146 C C . GLN A 1 408 ? -16.016 -7.936 -10.972 1.00 79.75 408 GLN A C 1
ATOM 3148 O O . GLN A 1 408 ? -15.311 -8.768 -11.533 1.00 79.75 408 GLN A O 1
ATOM 3153 N N . ASN A 1 409 ? -17.095 -8.274 -10.257 1.00 68.81 409 ASN A N 1
ATOM 3154 C CA . ASN A 1 409 ? -17.550 -9.655 -10.048 1.00 68.81 409 ASN A CA 1
ATOM 3155 C C . ASN A 1 409 ? -18.798 -10.030 -10.869 1.00 68.81 409 ASN A C 1
ATOM 3157 O O . ASN A 1 409 ? -19.342 -11.117 -10.672 1.00 68.81 409 ASN A O 1
ATOM 3161 N N . SER A 1 410 ? -19.288 -9.114 -11.708 1.00 59.12 410 SER A N 1
ATOM 3162 C CA . SER A 1 410 ? -20.368 -9.364 -12.675 1.00 59.12 410 SER A CA 1
ATOM 3163 C C . SER A 1 410 ? -19.756 -9.767 -14.005 1.00 59.12 410 SER A C 1
ATOM 3165 O O . SER A 1 410 ? -20.323 -10.674 -14.651 1.00 59.12 410 SER A O 1
#